Protein AF-A0A2V2D6H3-F1 (afdb_monomer_lite)

Foldseek 3Di:
DDDDDPDDPPVVVVVVVVVVVVVVVVQAPWDQDQDPVPGTATHDTPVNLVVQDPPDDPDLVRLCVVLVVCVVVVVLSSNLSSLVCCCPVPVVDLCNLVSLQVNLVSCVVLLNLVSSLVSLVCCLVPPVVNPVNVVSLVSLLVSLVCLLVVRFRADVSPRTDGRDNVVSLVSLVCSCVSCVPDLSNLVSLCSQLVSCVVVVVLVSNVVSLCCNCVSPVPRPCVLVSLQSQLVSLLVVDPFLQDDCPSLVSSLVSLVVSCVVPVPDPCVVVSVVSNLVSLLRPLVNLQVVLCCCQAQVQHNPSSLVSLVVSCVSRVPHPSNVVSVVSNVCVVVVNGHDDDPCCVVPNHHDDDDVVVVPPVVVVVVVVVPPPPPQDPVNVVPPPDDDPPQDADPVGHGDDDDDDDPDDDPPPPVVPPPDDDDDDDDDDDDDDDDDDDDDDDPVVVVVVVVVVVVVVPPDDDDDDDDDDDDDDDDDDDDDDDDDDDDDD

pLDDT: mean 74.47, std 25.46, range [24.83, 98.69]

Radius of gyration: 39.43 Å; chains: 1; bounding box: 90×108×108 Å

Secondary structure (DSSP, 8-state):
--------HHHHHHHHHHHHHHHHHHT---EEEEETTTEEEEESHHHHHHHT-----SSHHHHHHHHHHHHHTT-HHHHHHHHHHHHHH-TTSTTHHHHHHHHHHHHHHTT-HHHHHHHHHHHHHH-TT-TTHHHHHHHHHHHHHHHHTTPPPEETTTEE----HHHHHHHHHHHHHH-TTSTHHHHHHHHHHHHHHHTT-HHHHHHHHHHHHHH-TTSTTHHHHHHHHHHHHHHT---TTS--HHHHHHHHHHHHHHHH-TTSTTHHHHHHHHHHHHHHHHHHHHHHHHIIIIIS--HHHHHHHHHHHHHH-TTSHHHHHHHHHHHHHHTTPPPPPPHHHHHH-PPPPPPGGGT--HHHHHHHHHS------HHHHHHS-S------B-TTS-B-----------TTSHHHHS-------------------PPPS-HHHHHHHHHHHHHHTTS-S----------------------------

Structure (mmCIF, N/CA/C/O backbone):
data_AF-A0A2V2D6H3-F1
#
_entry.id   AF-A0A2V2D6H3-F1
#
loop_
_atom_site.group_PDB
_atom_site.id
_atom_site.type_symbol
_atom_site.label_atom_id
_atom_site.label_alt_id
_atom_site.label_comp_id
_atom_site.label_asym_id
_atom_site.label_entity_id
_atom_site.label_seq_id
_atom_site.pdbx_PDB_ins_code
_atom_site.Cartn_x
_atom_site.Cartn_y
_atom_site.Cartn_z
_atom_site.occupancy
_atom_site.B_iso_or_equiv
_atom_site.auth_seq_id
_atom_site.auth_comp_id
_atom_site.auth_asym_id
_atom_site.auth_atom_id
_atom_site.pdbx_PDB_model_num
ATOM 1 N N . MET A 1 1 ? 41.618 -46.461 21.184 1.00 36.69 1 MET A N 1
ATOM 2 C CA . MET A 1 1 ? 42.210 -46.920 19.901 1.00 36.69 1 MET A CA 1
ATOM 3 C C . MET A 1 1 ? 41.691 -46.038 18.768 1.00 36.69 1 MET A C 1
ATOM 5 O O . MET A 1 1 ? 40.504 -45.775 18.792 1.00 36.69 1 MET A O 1
ATOM 9 N N . LYS A 1 2 ? 42.572 -45.605 17.844 1.00 35.00 2 LYS A N 1
ATOM 10 C CA . LYS A 1 2 ? 42.355 -45.164 16.433 1.00 35.00 2 LYS A CA 1
ATOM 11 C C . LYS A 1 2 ? 40.999 -44.478 16.098 1.00 35.00 2 LYS A C 1
ATOM 13 O O . LYS A 1 2 ? 39.974 -45.134 16.141 1.00 35.00 2 LYS A O 1
ATOM 18 N N . SER A 1 3 ? 40.916 -43.173 15.807 1.00 40.41 3 SER A N 1
ATOM 19 C CA . SER A 1 3 ? 41.507 -42.395 14.686 1.00 40.41 3 SER A CA 1
ATOM 20 C C . SER A 1 3 ? 40.831 -42.603 13.315 1.00 40.41 3 SER A C 1
ATOM 22 O O . SER A 1 3 ? 40.497 -43.726 12.953 1.00 40.41 3 SER A O 1
ATOM 24 N N . ALA A 1 4 ? 40.746 -41.503 12.546 1.00 42.00 4 ALA A N 1
ATOM 25 C CA . ALA A 1 4 ? 40.050 -41.291 11.262 1.00 42.00 4 ALA A CA 1
ATOM 26 C C . ALA A 1 4 ? 38.501 -41.213 11.362 1.00 42.00 4 ALA A C 1
ATOM 28 O O . ALA A 1 4 ? 37.892 -41.914 12.152 1.00 42.00 4 ALA A O 1
ATOM 29 N N . LYS A 1 5 ? 37.795 -40.367 10.590 1.00 42.16 5 LYS A N 1
ATOM 30 C CA . LYS A 1 5 ? 38.152 -39.844 9.255 1.00 42.16 5 LYS A CA 1
ATOM 31 C C . LYS A 1 5 ? 37.488 -38.475 8.938 1.00 42.16 5 LYS A C 1
ATOM 33 O O . LYS A 1 5 ? 36.368 -38.432 8.441 1.00 42.16 5 LYS A O 1
ATOM 38 N N . LYS A 1 6 ? 38.194 -37.343 9.116 1.00 47.38 6 LYS A N 1
ATOM 39 C CA . LYS A 1 6 ? 37.781 -36.039 8.533 1.00 47.38 6 LYS A CA 1
ATOM 40 C C . LYS A 1 6 ? 37.938 -36.080 6.999 1.00 47.38 6 LYS A C 1
ATOM 42 O O . LYS A 1 6 ? 39.024 -35.817 6.480 1.00 47.38 6 LYS A O 1
ATOM 47 N N . MET A 1 7 ? 36.881 -36.420 6.253 1.00 43.81 7 MET A N 1
ATOM 48 C CA . MET A 1 7 ? 36.895 -36.410 4.778 1.00 43.81 7 MET A CA 1
ATOM 49 C C . MET A 1 7 ? 36.514 -35.045 4.188 1.00 43.81 7 MET A C 1
ATOM 51 O O . MET A 1 7 ? 35.354 -34.748 3.954 1.00 43.81 7 MET A O 1
ATOM 55 N N . LYS A 1 8 ? 37.548 -34.245 3.908 1.00 49.41 8 LYS A N 1
ATOM 56 C CA . LYS A 1 8 ? 37.701 -33.287 2.788 1.00 49.41 8 LYS A CA 1
ATOM 57 C C . LYS A 1 8 ? 36.424 -32.814 2.043 1.00 49.41 8 LYS A C 1
ATOM 59 O O . LYS A 1 8 ? 36.323 -33.020 0.833 1.00 49.41 8 LYS A O 1
ATOM 64 N N . MET A 1 9 ? 35.560 -32.041 2.708 1.00 42.25 9 MET A N 1
ATOM 65 C CA . MET A 1 9 ? 34.455 -31.292 2.070 1.00 42.25 9 MET A CA 1
ATOM 66 C C . MET A 1 9 ? 34.946 -30.447 0.871 1.00 42.25 9 MET A C 1
ATOM 68 O O . MET A 1 9 ? 34.386 -30.490 -0.221 1.00 42.25 9 MET A O 1
ATOM 72 N N . GLY A 1 10 ? 36.091 -29.771 1.034 1.00 40.91 10 GLY A N 1
ATOM 73 C CA . GLY A 1 10 ? 36.705 -28.912 0.010 1.00 40.91 10 GLY A CA 1
ATOM 74 C C . GLY A 1 10 ? 37.275 -29.619 -1.231 1.00 40.91 10 GLY A C 1
ATOM 75 O O . GLY A 1 10 ? 37.834 -28.941 -2.091 1.00 40.91 10 GLY A O 1
ATOM 76 N N . LYS A 1 11 ? 37.171 -30.954 -1.349 1.00 42.16 11 LYS A N 1
ATOM 77 C CA . LYS A 1 11 ? 37.411 -31.649 -2.628 1.00 42.16 11 LYS A CA 1
ATOM 78 C C . LYS A 1 11 ? 36.128 -31.829 -3.438 1.00 42.16 11 LYS A C 1
ATOM 80 O O . LYS A 1 11 ? 36.183 -31.604 -4.640 1.00 42.16 11 LYS A O 1
ATOM 85 N N . PHE A 1 12 ? 35.004 -32.145 -2.791 1.00 43.66 12 PHE A N 1
ATOM 86 C CA . PHE A 1 12 ? 33.711 -32.303 -3.466 1.00 43.66 12 PHE A CA 1
ATOM 87 C C . PHE A 1 12 ? 33.237 -30.999 -4.116 1.00 43.66 12 PHE A C 1
ATOM 89 O O . PHE A 1 12 ? 32.819 -31.014 -5.270 1.00 43.66 12 PHE A O 1
ATOM 96 N N . LEU A 1 13 ? 33.404 -29.864 -3.425 1.00 42.09 13 LEU A N 1
ATOM 97 C CA . LEU A 1 13 ? 33.061 -28.548 -3.975 1.00 42.09 13 LEU A CA 1
ATOM 98 C C . LEU A 1 13 ? 33.866 -28.226 -5.249 1.00 42.09 13 LEU A C 1
ATOM 100 O O . LEU A 1 13 ? 33.312 -27.752 -6.234 1.00 42.09 13 LEU A O 1
ATOM 104 N N . LYS A 1 14 ? 35.168 -28.552 -5.262 1.00 40.44 14 LYS A N 1
ATOM 105 C CA . LYS A 1 14 ? 36.041 -28.325 -6.427 1.00 40.44 14 LYS A CA 1
ATOM 106 C C . LYS A 1 14 ? 35.719 -29.264 -7.591 1.00 40.44 14 LYS A C 1
ATOM 108 O O . LYS A 1 14 ? 35.736 -28.822 -8.732 1.00 40.44 14 LYS A O 1
ATOM 113 N N . THR A 1 15 ? 35.387 -30.530 -7.330 1.00 47.81 15 THR A N 1
ATOM 114 C CA . THR A 1 15 ? 34.971 -31.459 -8.395 1.00 47.81 15 THR A CA 1
ATOM 115 C C . THR A 1 15 ? 33.594 -31.125 -8.961 1.00 47.81 15 THR A C 1
ATOM 117 O O . THR A 1 15 ? 33.407 -31.272 -10.162 1.00 47.81 15 THR A O 1
ATOM 120 N N . ALA A 1 16 ? 32.660 -30.623 -8.144 1.00 46.47 16 ALA A N 1
ATOM 121 C CA . ALA A 1 16 ? 31.368 -30.129 -8.623 1.00 46.47 16 ALA A CA 1
ATOM 122 C C . ALA A 1 16 ? 31.536 -28.891 -9.523 1.00 46.47 16 ALA A C 1
ATOM 124 O O . ALA A 1 16 ? 30.956 -28.841 -10.603 1.00 46.47 16 ALA A O 1
ATOM 125 N N . PHE A 1 17 ? 32.405 -27.948 -9.138 1.00 43.47 17 PHE A N 1
ATOM 126 C CA . PHE A 1 17 ? 32.722 -26.768 -9.951 1.00 43.47 17 PHE A CA 1
ATOM 127 C C . PHE A 1 17 ? 33.381 -27.144 -11.294 1.00 43.47 17 PHE A C 1
ATOM 129 O O . PHE A 1 17 ? 33.010 -26.615 -12.338 1.00 43.47 17 PHE A O 1
ATOM 136 N N . CYS A 1 18 ? 34.302 -28.118 -11.302 1.00 46.47 18 CYS A N 1
ATOM 137 C CA . CYS A 1 18 ? 34.882 -28.643 -12.544 1.00 46.47 18 CYS A CA 1
ATOM 138 C C . CYS A 1 18 ? 33.874 -29.425 -13.407 1.00 46.47 18 CYS A C 1
ATOM 140 O O . CYS A 1 18 ? 33.981 -29.386 -14.630 1.00 46.47 18 CYS A O 1
ATOM 142 N N . ALA A 1 19 ? 32.906 -30.124 -12.806 1.00 43.88 19 ALA A N 1
ATOM 143 C CA . ALA A 1 19 ? 31.860 -30.834 -13.545 1.00 43.88 19 ALA A CA 1
ATOM 144 C C . ALA A 1 19 ? 30.863 -29.865 -14.204 1.00 43.88 19 ALA A C 1
ATOM 146 O O . ALA A 1 19 ? 30.542 -30.043 -15.375 1.00 43.88 19 ALA A O 1
ATOM 147 N N . LEU A 1 20 ? 30.451 -28.804 -13.498 1.00 45.50 20 LEU A N 1
ATOM 148 C CA . LEU A 1 20 ? 29.662 -27.700 -14.061 1.00 45.50 20 LEU A CA 1
ATOM 149 C C . LEU A 1 20 ? 30.414 -26.983 -15.192 1.00 45.50 20 LEU A C 1
ATOM 151 O O . LEU A 1 20 ? 29.841 -26.762 -16.256 1.00 45.50 20 LEU A O 1
ATOM 155 N N . GLY A 1 21 ? 31.711 -26.710 -15.012 1.00 42.31 21 GLY A N 1
ATOM 156 C CA . GLY A 1 21 ? 32.559 -26.137 -16.063 1.00 42.31 21 GLY A CA 1
ATOM 157 C C . GLY A 1 21 ? 32.665 -27.019 -17.316 1.00 42.31 21 GLY A C 1
ATOM 158 O O . GLY A 1 21 ? 32.595 -26.508 -18.428 1.00 42.31 21 GLY A O 1
ATOM 159 N N . MET A 1 22 ? 32.768 -28.344 -17.160 1.00 44.22 22 MET A N 1
ATOM 160 C CA . MET A 1 22 ? 32.794 -29.269 -18.304 1.00 44.22 22 MET A CA 1
ATOM 161 C C . MET A 1 22 ? 31.424 -29.454 -18.973 1.00 44.22 22 MET A C 1
ATOM 163 O O . MET A 1 22 ? 31.381 -29.628 -20.189 1.00 44.22 22 MET A O 1
ATOM 167 N N . PHE A 1 23 ? 30.313 -29.371 -18.233 1.00 42.06 23 PHE A N 1
ATOM 168 C CA . PHE A 1 23 ? 28.974 -29.389 -18.838 1.00 42.06 23 PHE A CA 1
ATOM 169 C C . PHE A 1 23 ? 28.685 -28.104 -19.629 1.00 42.06 23 PHE A C 1
ATOM 171 O O . PHE A 1 23 ? 28.123 -28.180 -20.718 1.00 42.06 23 PHE A O 1
ATOM 178 N N . ALA A 1 24 ? 29.147 -26.943 -19.151 1.00 41.91 24 ALA A N 1
ATOM 179 C CA . ALA A 1 24 ? 29.053 -25.681 -19.890 1.00 41.91 24 ALA A CA 1
ATOM 180 C C . ALA A 1 24 ? 29.826 -25.715 -21.227 1.00 41.91 24 ALA A C 1
ATOM 182 O O . ALA A 1 24 ? 29.351 -25.180 -22.228 1.00 41.91 24 ALA A O 1
ATOM 183 N N . CYS A 1 25 ? 30.976 -26.400 -21.283 1.00 43.03 25 CYS A N 1
ATOM 184 C CA . CYS A 1 25 ? 31.737 -26.582 -22.525 1.00 43.03 25 CYS A CA 1
ATOM 185 C C . CYS A 1 25 ? 31.019 -27.436 -23.586 1.00 43.03 25 CYS A C 1
ATOM 187 O O . CYS A 1 25 ? 31.287 -27.260 -24.771 1.00 43.03 25 CYS A O 1
ATOM 189 N N . ALA A 1 26 ? 30.116 -28.345 -23.202 1.00 39.09 26 ALA A N 1
ATOM 190 C CA . ALA A 1 26 ? 29.435 -29.235 -24.150 1.00 39.09 26 ALA A CA 1
ATOM 191 C C . ALA A 1 26 ? 28.321 -28.539 -24.962 1.00 39.09 26 ALA A C 1
ATOM 193 O O . ALA A 1 26 ? 27.935 -29.031 -26.020 1.00 39.09 26 ALA A O 1
ATOM 194 N N . CYS A 1 27 ? 27.830 -27.387 -24.493 1.00 41.94 27 CYS A N 1
ATOM 195 C CA . CYS A 1 27 ? 26.792 -26.593 -25.161 1.00 41.94 27 CYS A CA 1
ATOM 196 C C . CYS A 1 27 ? 27.367 -25.502 -26.090 1.00 41.94 27 CYS A C 1
ATOM 198 O O . CYS A 1 27 ? 26.617 -24.786 -26.751 1.00 41.94 27 CYS A O 1
ATOM 200 N N . ALA A 1 28 ? 28.694 -25.352 -26.135 1.00 44.88 28 ALA A N 1
ATOM 201 C CA . ALA A 1 28 ? 29.386 -24.265 -26.819 1.00 44.88 28 ALA A CA 1
ATOM 202 C C . ALA A 1 28 ? 29.895 -24.673 -28.215 1.00 44.88 28 ALA A C 1
ATOM 204 O O . ALA A 1 28 ? 31.097 -24.657 -28.480 1.00 44.88 28 ALA A O 1
ATOM 205 N N . ASN A 1 29 ? 28.979 -25.005 -29.132 1.00 46.00 29 ASN A N 1
ATOM 206 C CA . ASN A 1 29 ? 29.305 -25.088 -30.561 1.00 46.00 29 ASN A CA 1
ATOM 207 C C . ASN A 1 29 ? 29.470 -23.672 -31.131 1.00 46.00 29 ASN A C 1
ATOM 209 O O . ASN A 1 29 ? 28.536 -23.114 -31.700 1.00 46.00 29 ASN A O 1
ATOM 213 N N . ALA A 1 30 ? 30.655 -23.097 -30.937 1.00 55.81 30 ALA A N 1
ATOM 214 C CA . ALA A 1 30 ? 31.049 -21.807 -31.483 1.00 55.81 30 ALA A CA 1
ATOM 215 C C . ALA A 1 30 ? 32.194 -21.994 -32.485 1.00 55.81 30 ALA A C 1
ATOM 217 O O . ALA A 1 30 ? 33.195 -22.648 -32.176 1.00 55.81 30 ALA A O 1
ATOM 218 N N . ALA A 1 31 ? 32.056 -21.439 -33.689 1.00 52.56 31 ALA A N 1
ATOM 219 C CA . ALA A 1 31 ? 33.089 -21.511 -34.713 1.00 52.56 31 ALA A CA 1
ATOM 220 C C . ALA A 1 31 ? 34.061 -20.335 -34.554 1.00 52.56 31 ALA A C 1
ATOM 222 O O . ALA A 1 31 ? 33.669 -19.176 -34.663 1.00 52.56 31 ALA A O 1
ATOM 223 N N . LEU A 1 32 ? 35.344 -20.623 -34.325 1.00 59.53 32 LEU A N 1
ATOM 224 C CA . LEU A 1 32 ? 36.404 -19.620 -34.444 1.00 59.53 32 LEU A CA 1
ATOM 225 C C . LEU A 1 32 ? 36.706 -19.402 -35.929 1.00 59.53 32 LEU A C 1
ATOM 227 O O . LEU A 1 32 ? 37.292 -20.267 -36.583 1.00 59.53 32 LEU A O 1
ATOM 231 N N . VAL A 1 33 ? 36.289 -18.252 -36.450 1.00 60.25 33 VAL A N 1
ATOM 232 C CA . VAL A 1 33 ? 36.437 -17.854 -37.854 1.00 60.25 33 VAL A CA 1
ATOM 233 C C . VAL A 1 33 ? 37.400 -16.674 -37.918 1.00 60.25 33 VAL A C 1
ATOM 235 O O . VAL A 1 33 ? 37.382 -15.798 -37.063 1.00 60.25 33 VAL A O 1
ATOM 238 N N . TRP A 1 34 ? 38.299 -16.664 -38.900 1.00 63.62 34 TRP A N 1
ATOM 239 C CA . TRP A 1 34 ? 39.269 -15.582 -39.063 1.00 63.62 34 TRP A CA 1
ATOM 240 C C . TRP A 1 34 ? 38.855 -14.660 -40.213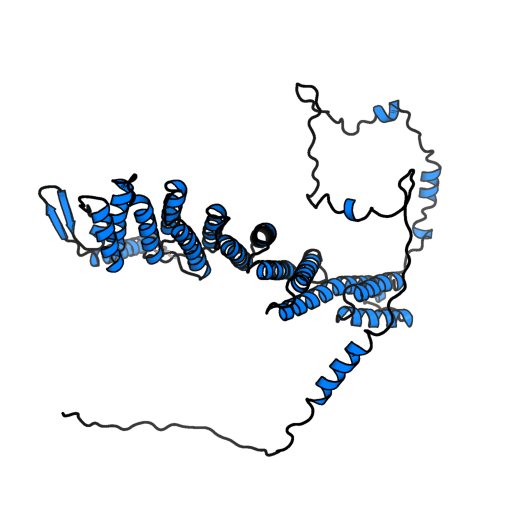 1.00 63.62 34 TRP A C 1
ATOM 242 O O . TRP A 1 34 ? 38.646 -15.124 -41.334 1.00 63.62 34 TRP A O 1
ATOM 252 N N . ASP A 1 35 ? 38.766 -13.363 -39.929 1.00 66.12 35 ASP A N 1
ATOM 253 C CA . ASP A 1 35 ? 38.495 -12.284 -40.880 1.00 66.12 35 ASP A CA 1
ATOM 254 C C . ASP A 1 35 ? 39.741 -11.391 -41.013 1.00 66.12 35 ASP A C 1
ATOM 256 O O . ASP A 1 35 ? 40.379 -11.027 -40.024 1.00 66.12 35 ASP A O 1
ATOM 260 N N . ALA A 1 36 ? 40.074 -11.000 -42.244 1.00 52.53 36 ALA A N 1
ATOM 261 C CA . ALA A 1 36 ? 41.204 -10.127 -42.544 1.00 52.53 36 ALA A CA 1
ATOM 262 C C . ALA A 1 36 ? 41.074 -8.718 -41.937 1.00 52.53 36 ALA A C 1
ATOM 264 O O . ALA A 1 36 ? 42.096 -8.081 -41.684 1.00 52.53 36 ALA A O 1
ATOM 265 N N . ASN A 1 37 ? 39.848 -8.241 -41.690 1.00 52.44 37 ASN A N 1
ATOM 266 C CA . ASN A 1 37 ? 39.604 -6.926 -41.089 1.00 52.44 37 ASN A CA 1
ATOM 267 C C . ASN A 1 37 ? 39.512 -6.977 -39.555 1.00 52.44 37 ASN A C 1
ATOM 269 O O . ASN A 1 37 ? 39.931 -6.035 -38.887 1.00 52.44 37 ASN A O 1
ATOM 273 N N . ASN A 1 38 ? 38.966 -8.067 -39.004 1.00 51.97 38 ASN A N 1
ATOM 274 C CA . ASN A 1 38 ? 38.556 -8.158 -37.596 1.00 51.97 38 ASN A CA 1
ATOM 275 C C . ASN A 1 38 ? 39.344 -9.193 -36.765 1.00 51.97 38 ASN A C 1
ATOM 277 O O . ASN A 1 38 ? 39.180 -9.263 -35.549 1.00 51.97 38 ASN A O 1
ATOM 281 N N . GLY A 1 39 ? 40.223 -9.983 -37.388 1.00 69.12 39 GLY A N 1
ATOM 282 C CA . GLY A 1 39 ? 41.008 -11.019 -36.719 1.00 69.12 39 GLY A CA 1
ATOM 283 C C . GLY A 1 39 ? 40.194 -12.278 -36.411 1.00 69.12 39 GLY A C 1
ATOM 284 O O . GLY A 1 39 ? 39.345 -12.691 -37.196 1.00 69.12 39 GLY A O 1
ATOM 285 N N . TRP A 1 40 ? 40.483 -12.927 -35.280 1.00 62.53 40 TRP A N 1
ATOM 286 C CA . TRP A 1 40 ? 39.724 -14.096 -34.824 1.00 62.53 40 TRP A CA 1
ATOM 287 C C . TRP A 1 40 ? 38.379 -13.662 -34.237 1.00 62.53 40 TRP A C 1
ATOM 289 O O . TRP A 1 40 ? 38.339 -13.043 -33.175 1.00 62.53 40 TRP A O 1
ATOM 299 N N . THR A 1 41 ? 37.289 -14.025 -34.904 1.00 57.44 41 THR A N 1
ATOM 300 C CA . THR A 1 41 ? 35.913 -13.809 -34.459 1.00 57.44 41 THR A CA 1
ATOM 301 C C . THR A 1 41 ? 35.280 -15.133 -34.029 1.00 57.44 41 THR A C 1
ATOM 303 O O . THR A 1 41 ? 35.660 -16.216 -34.481 1.00 57.44 41 THR A O 1
ATOM 306 N N . VAL A 1 42 ? 34.328 -15.058 -33.101 1.00 56.75 42 VAL A N 1
ATOM 307 C CA . VAL A 1 42 ? 33.563 -16.215 -32.628 1.00 56.75 42 VAL A CA 1
ATOM 308 C C . VAL A 1 42 ? 32.187 -16.126 -33.273 1.00 56.75 42 VAL A C 1
ATOM 310 O O . VAL A 1 42 ? 31.417 -15.240 -32.923 1.00 56.75 42 VAL A O 1
ATOM 313 N N . GLN A 1 43 ? 31.901 -17.006 -34.232 1.00 53.31 43 GLN A N 1
ATOM 314 C CA . GLN A 1 43 ? 30.620 -17.061 -34.935 1.00 53.31 43 GLN A CA 1
ATOM 315 C C . GLN A 1 43 ? 29.751 -18.193 -34.384 1.00 53.31 43 GLN A C 1
ATOM 317 O O . GLN A 1 43 ? 30.134 -19.369 -34.410 1.00 53.31 43 GLN A O 1
ATOM 322 N N . GLY A 1 44 ? 28.558 -17.824 -33.917 1.00 51.28 44 GLY A N 1
ATOM 323 C CA . GLY A 1 44 ? 27.553 -18.741 -33.391 1.00 51.28 44 GLY A CA 1
ATOM 324 C C . GLY A 1 44 ? 27.871 -19.342 -32.016 1.00 51.28 44 GLY A C 1
ATOM 325 O O . GLY A 1 44 ? 28.986 -19.274 -31.494 1.00 51.28 44 GLY A O 1
ATOM 326 N N . GLY A 1 45 ? 26.847 -19.965 -31.431 1.00 48.91 45 GLY A N 1
ATOM 327 C CA . GLY A 1 45 ? 26.909 -20.581 -30.109 1.00 48.91 45 GLY A CA 1
ATOM 328 C C . GLY A 1 45 ? 26.908 -19.570 -28.958 1.00 48.91 45 GLY A C 1
ATOM 329 O O . GLY A 1 45 ? 27.202 -18.389 -29.118 1.00 48.91 45 GLY A O 1
ATOM 330 N N . VAL A 1 46 ? 26.620 -20.058 -27.748 1.00 48.88 46 VAL A N 1
ATOM 331 C CA . VAL A 1 46 ? 26.427 -19.222 -26.542 1.00 48.88 46 VAL A CA 1
ATOM 332 C C . VAL A 1 46 ? 27.645 -18.335 -26.214 1.00 48.88 46 VAL A C 1
ATOM 334 O O . VAL A 1 46 ? 27.503 -17.313 -25.551 1.00 48.88 46 VAL A O 1
ATOM 337 N N . LEU A 1 47 ? 28.845 -18.692 -26.690 1.00 45.06 47 LEU A N 1
ATOM 338 C CA . LEU A 1 47 ? 30.069 -17.919 -26.457 1.00 45.06 47 LEU A CA 1
ATOM 339 C C . LEU A 1 47 ? 30.238 -16.703 -27.381 1.00 45.06 47 LEU A C 1
ATOM 341 O O . LEU A 1 47 ? 30.822 -15.725 -26.921 1.00 45.06 47 LEU A O 1
ATOM 345 N N . ALA A 1 48 ? 29.713 -16.705 -28.614 1.00 51.84 48 ALA A N 1
ATOM 346 C CA . ALA A 1 48 ? 29.696 -15.500 -29.459 1.00 51.84 48 ALA A CA 1
ATOM 347 C C . ALA A 1 48 ? 28.917 -14.372 -28.756 1.00 51.84 48 ALA A C 1
ATOM 349 O O . ALA A 1 48 ? 29.404 -13.255 -28.572 1.00 51.84 48 ALA A O 1
ATOM 350 N N . ASN A 1 49 ? 27.757 -14.744 -28.218 1.00 51.25 49 ASN A N 1
ATOM 351 C CA . ASN A 1 49 ? 26.801 -13.870 -27.546 1.00 51.25 49 ASN A CA 1
ATOM 352 C C . ASN A 1 49 ? 27.312 -13.327 -26.189 1.00 51.25 49 ASN A C 1
ATOM 354 O O . ASN A 1 49 ? 26.798 -12.325 -25.696 1.00 51.25 49 ASN A O 1
ATOM 358 N N . VAL A 1 50 ? 28.327 -13.964 -25.585 1.00 47.47 50 VAL A N 1
ATOM 359 C CA . VAL A 1 50 ? 28.954 -13.548 -24.310 1.00 47.47 50 VAL A CA 1
ATOM 360 C C . VAL A 1 50 ? 30.268 -12.787 -24.518 1.00 47.47 50 VAL A C 1
ATOM 362 O O . VAL A 1 50 ? 30.589 -11.903 -23.728 1.00 47.47 50 VAL A O 1
ATOM 365 N N . LEU A 1 51 ? 31.033 -13.111 -25.565 1.00 46.38 51 LEU A N 1
ATOM 366 C CA . LEU A 1 51 ? 32.323 -12.473 -25.859 1.00 46.38 51 LEU A CA 1
ATOM 367 C C . LEU A 1 51 ? 32.194 -11.178 -26.674 1.00 46.38 51 LEU A C 1
ATOM 369 O O . LEU A 1 51 ? 33.188 -10.476 -26.846 1.00 46.38 51 LEU A O 1
ATOM 373 N N . GLY A 1 52 ? 30.982 -10.853 -27.128 1.00 50.09 52 GLY A N 1
ATOM 374 C CA . GLY A 1 52 ? 30.705 -9.685 -27.952 1.00 50.09 52 GLY A CA 1
ATOM 375 C C . GLY A 1 52 ? 31.005 -9.973 -29.415 1.00 50.09 52 GLY A C 1
ATOM 376 O O . GLY A 1 52 ? 32.078 -9.642 -29.918 1.00 50.09 52 GLY A O 1
ATOM 377 N N . GLU A 1 53 ? 30.036 -10.558 -30.116 1.00 53.28 53 GLU A N 1
ATOM 378 C CA . GLU A 1 53 ? 30.009 -10.471 -31.571 1.00 53.28 53 GLU A CA 1
ATOM 379 C C . GLU A 1 53 ? 30.038 -8.984 -31.961 1.00 53.28 53 GLU A C 1
ATOM 381 O O . GLU A 1 53 ? 29.226 -8.187 -31.487 1.00 53.28 53 GLU A O 1
ATOM 386 N N . ASN A 1 54 ? 31.020 -8.586 -32.775 1.00 55.97 54 ASN A N 1
ATOM 387 C CA . ASN A 1 54 ? 31.122 -7.217 -33.274 1.00 55.97 54 ASN A CA 1
ATOM 388 C C . ASN A 1 54 ? 30.040 -7.012 -34.335 1.00 55.97 54 ASN A C 1
ATOM 390 O O . ASN A 1 54 ? 30.278 -7.189 -35.530 1.00 55.97 54 ASN A O 1
ATOM 394 N N . VAL A 1 55 ? 28.842 -6.671 -33.865 1.00 70.75 55 VAL A N 1
ATOM 395 C CA . VAL A 1 55 ? 27.660 -6.426 -34.685 1.00 70.75 55 VAL A CA 1
ATOM 396 C C . VAL A 1 55 ? 27.916 -5.225 -35.599 1.00 70.75 55 VAL A C 1
ATOM 398 O O . VAL A 1 55 ? 27.831 -4.071 -35.178 1.00 70.75 55 VAL A O 1
ATOM 401 N N . ASN A 1 56 ? 28.288 -5.506 -36.848 1.00 77.38 56 ASN A N 1
ATOM 402 C CA . ASN A 1 56 ? 28.658 -4.498 -37.836 1.00 77.38 56 ASN A CA 1
ATOM 403 C C . ASN A 1 56 ? 27.410 -3.977 -38.559 1.00 77.38 56 ASN A C 1
ATOM 405 O O . ASN A 1 56 ? 26.714 -4.736 -39.230 1.00 77.38 56 ASN A O 1
ATOM 409 N N . VAL A 1 57 ? 27.149 -2.680 -38.413 1.00 84.69 57 VAL A N 1
ATOM 410 C CA . VAL A 1 57 ? 25.987 -1.956 -38.941 1.00 84.69 57 VAL A CA 1
ATOM 411 C C . VAL A 1 57 ? 26.447 -0.589 -39.437 1.00 84.69 57 VAL A C 1
ATOM 413 O O . VAL A 1 57 ? 27.313 0.040 -38.832 1.00 84.69 57 VAL A O 1
ATOM 416 N N . GLN A 1 58 ? 25.887 -0.113 -40.545 1.00 86.44 58 GLN A N 1
ATOM 417 C CA . GLN A 1 58 ? 26.294 1.147 -41.171 1.00 86.44 58 GLN A CA 1
ATOM 418 C C . GLN A 1 58 ? 25.667 2.366 -40.483 1.00 86.44 58 GLN A C 1
ATOM 420 O O . GLN A 1 58 ? 26.213 3.470 -40.549 1.00 86.44 58 GLN A O 1
ATOM 425 N N . ASN A 1 59 ? 24.492 2.198 -39.870 1.00 92.19 59 ASN A N 1
ATOM 426 C CA . ASN A 1 59 ? 23.752 3.271 -39.210 1.00 92.19 59 ASN A CA 1
ATOM 427 C C . ASN A 1 59 ? 22.772 2.745 -38.143 1.00 92.19 59 ASN A C 1
ATOM 429 O O . ASN A 1 59 ? 22.424 1.566 -38.110 1.00 92.19 59 ASN A O 1
ATOM 433 N N . ALA A 1 60 ? 22.274 3.656 -37.302 1.00 92.88 60 ALA A N 1
ATOM 434 C CA . ALA A 1 60 ? 21.321 3.344 -36.236 1.00 92.88 60 ALA A CA 1
ATOM 435 C C . ALA A 1 60 ? 19.993 2.722 -36.716 1.00 92.88 60 ALA A C 1
ATOM 437 O O . ALA A 1 60 ? 19.432 1.904 -35.997 1.00 92.88 60 ALA A O 1
ATOM 438 N N . LEU A 1 61 ? 19.482 3.066 -37.906 1.00 95.38 61 LEU A N 1
ATOM 439 C CA . LEU A 1 61 ? 18.223 2.497 -38.414 1.00 95.38 61 LEU A CA 1
ATOM 440 C C . LEU A 1 61 ? 18.391 1.020 -38.801 1.00 95.38 61 LEU A C 1
ATOM 442 O O . LEU A 1 61 ? 17.532 0.200 -38.493 1.00 95.38 61 LEU A O 1
ATOM 446 N N . GLU A 1 62 ? 19.506 0.670 -39.442 1.00 94.19 62 GLU A N 1
ATOM 447 C CA . GLU A 1 62 ? 19.873 -0.723 -39.726 1.00 94.19 62 GLU A CA 1
ATOM 448 C C . GLU A 1 62 ? 20.002 -1.530 -38.427 1.00 94.19 62 GLU A C 1
ATOM 450 O O . GLU A 1 62 ? 19.409 -2.601 -38.307 1.00 94.19 62 GLU A O 1
ATOM 455 N N . ALA A 1 63 ? 20.675 -0.962 -37.421 1.00 93.94 63 ALA A N 1
ATOM 456 C CA . ALA A 1 63 ? 20.800 -1.572 -36.103 1.00 93.94 63 ALA A CA 1
ATOM 457 C C . ALA A 1 63 ? 19.441 -1.794 -35.415 1.00 93.94 63 ALA A C 1
ATOM 459 O O . ALA A 1 63 ? 19.194 -2.880 -34.900 1.00 93.94 63 ALA A O 1
ATOM 460 N N . MET A 1 64 ? 18.532 -0.814 -35.449 1.00 96.88 64 MET A N 1
ATOM 461 C CA . MET A 1 64 ? 17.176 -0.975 -34.905 1.00 96.88 64 MET A CA 1
ATOM 462 C C . MET A 1 64 ? 16.385 -2.080 -35.617 1.00 96.88 64 MET A C 1
ATOM 464 O O . MET A 1 64 ? 15.689 -2.852 -34.961 1.00 96.88 64 MET A O 1
ATOM 468 N N . ASN A 1 65 ? 16.497 -2.176 -36.945 1.00 96.50 65 ASN A N 1
ATOM 469 C CA . ASN A 1 65 ? 15.763 -3.164 -37.736 1.00 96.50 65 ASN A CA 1
ATOM 470 C C . ASN A 1 65 ? 16.260 -4.596 -37.491 1.00 96.50 65 ASN A C 1
ATOM 472 O O . ASN A 1 65 ? 15.446 -5.488 -37.252 1.00 96.50 65 ASN A O 1
ATOM 476 N N . GLU A 1 66 ? 17.575 -4.825 -37.519 1.00 94.31 66 GLU A N 1
ATOM 477 C CA . GLU A 1 66 ? 18.137 -6.153 -37.240 1.00 94.31 66 GLU A CA 1
ATOM 478 C C . GLU A 1 66 ? 18.014 -6.523 -35.752 1.00 94.31 66 GLU A C 1
ATOM 480 O O . GLU A 1 66 ? 17.724 -7.674 -35.435 1.00 94.31 66 GLU A O 1
ATOM 485 N N . GLY A 1 67 ? 18.111 -5.552 -34.834 1.00 95.19 67 GLY A N 1
ATOM 486 C CA . GLY A 1 67 ? 17.832 -5.761 -33.409 1.00 95.19 67 GLY A CA 1
ATOM 487 C C . GLY A 1 67 ? 16.394 -6.207 -33.150 1.00 95.19 67 GLY A C 1
ATOM 488 O O . GLY A 1 67 ? 16.169 -7.154 -32.394 1.00 95.19 67 GLY A O 1
ATOM 489 N N . LYS A 1 68 ? 15.426 -5.593 -33.843 1.00 96.25 68 LYS A N 1
ATOM 490 C CA . LYS A 1 68 ? 14.024 -6.017 -33.795 1.00 96.25 68 LYS A CA 1
ATOM 491 C C . LYS A 1 68 ? 13.841 -7.420 -34.359 1.00 96.25 68 LYS A C 1
ATOM 493 O O . LYS A 1 68 ? 13.204 -8.246 -33.718 1.00 96.25 68 LYS A O 1
ATOM 498 N N . LYS A 1 69 ? 14.423 -7.708 -35.522 1.00 95.94 69 LYS A N 1
ATOM 499 C CA . LYS A 1 69 ? 14.346 -9.037 -36.136 1.00 95.94 69 LYS A CA 1
ATOM 500 C C . LYS A 1 69 ? 14.941 -10.119 -35.227 1.00 95.94 69 LYS A C 1
ATOM 502 O O . LYS A 1 69 ? 14.306 -11.147 -35.031 1.00 95.94 69 LYS A O 1
ATOM 507 N N . ALA A 1 70 ? 16.095 -9.867 -34.610 1.00 93.75 70 ALA A N 1
ATOM 508 C CA . ALA A 1 70 ? 16.692 -10.776 -33.632 1.00 93.75 70 ALA A CA 1
ATOM 509 C C . ALA A 1 70 ? 15.793 -10.979 -32.396 1.00 93.75 70 ALA A C 1
ATOM 511 O O . ALA A 1 70 ? 15.719 -12.088 -31.872 1.00 93.75 70 ALA A O 1
ATOM 512 N N . PHE A 1 71 ? 15.073 -9.941 -31.948 1.00 94.94 71 PHE A N 1
ATOM 513 C CA . PHE A 1 71 ? 14.087 -10.060 -30.868 1.00 94.94 71 PHE A CA 1
ATOM 514 C C . PHE A 1 71 ? 12.872 -10.905 -31.281 1.00 94.94 71 PHE A C 1
ATOM 516 O O . PHE A 1 71 ? 12.503 -11.819 -30.546 1.00 94.94 71 PHE A O 1
ATOM 523 N N . ASP A 1 72 ? 12.314 -10.659 -32.471 1.00 94.94 72 ASP A N 1
ATOM 524 C CA . ASP A 1 72 ? 11.202 -11.424 -33.054 1.00 94.94 72 ASP A CA 1
ATOM 525 C C . ASP A 1 72 ? 11.588 -12.908 -33.296 1.00 94.94 72 ASP A C 1
ATOM 527 O O . ASP A 1 72 ? 10.751 -13.803 -33.175 1.00 94.94 72 ASP A O 1
ATOM 531 N N . GLU A 1 73 ? 12.865 -13.186 -33.592 1.00 93.56 73 GLU A N 1
ATOM 532 C CA . GLU A 1 73 ? 13.453 -14.533 -33.723 1.00 93.56 73 GLU A CA 1
ATOM 533 C C . GLU A 1 73 ? 13.821 -15.183 -32.367 1.00 93.56 73 GLU A C 1
ATOM 535 O O . GLU A 1 73 ? 14.142 -16.373 -32.314 1.00 93.56 73 GLU A O 1
ATOM 540 N N . GLY A 1 74 ? 13.753 -14.434 -31.259 1.00 91.31 74 GLY A N 1
ATOM 541 C CA . GLY A 1 74 ? 14.068 -14.900 -29.905 1.00 91.31 74 GLY A CA 1
ATOM 542 C C . GLY A 1 74 ? 15.558 -14.901 -29.528 1.00 91.31 74 GLY A C 1
ATOM 543 O O . GLY A 1 74 ? 15.895 -15.326 -28.419 1.00 91.31 74 GLY A O 1
ATOM 544 N N . ASP A 1 75 ? 16.466 -14.405 -30.382 1.00 91.06 75 ASP A N 1
ATOM 545 C CA . ASP A 1 75 ? 17.870 -14.183 -30.003 1.00 91.06 75 ASP A CA 1
ATOM 546 C C . ASP A 1 75 ? 18.022 -12.866 -29.233 1.00 91.06 75 ASP A C 1
ATOM 548 O O . ASP A 1 75 ? 18.488 -11.827 -29.713 1.00 91.06 75 ASP A O 1
ATOM 552 N N . TYR A 1 76 ? 17.632 -12.938 -27.964 1.00 90.06 76 TYR A N 1
ATOM 553 C CA . TYR A 1 76 ? 17.678 -11.818 -27.040 1.00 90.06 76 TYR A CA 1
ATOM 554 C C . TYR A 1 76 ? 19.088 -11.267 -26.779 1.00 90.06 76 TYR A C 1
ATOM 556 O O . TYR A 1 76 ? 19.223 -10.142 -26.298 1.00 90.06 76 TYR A O 1
ATOM 564 N N . TRP A 1 77 ? 20.153 -12.035 -27.021 1.00 87.50 77 TRP A N 1
ATOM 565 C CA . TRP A 1 77 ? 21.513 -11.522 -26.848 1.00 87.50 77 TRP A CA 1
ATOM 566 C C . TRP A 1 77 ? 21.942 -10.700 -28.057 1.00 87.50 77 TRP A C 1
ATOM 568 O O . TRP A 1 77 ? 22.473 -9.603 -27.878 1.00 87.50 77 TRP A O 1
ATOM 578 N N . LEU A 1 78 ? 21.673 -11.207 -29.260 1.00 88.88 78 LEU A N 1
ATOM 579 C CA . LEU A 1 78 ? 21.942 -10.504 -30.505 1.00 88.88 78 LEU A CA 1
ATOM 580 C C . LEU A 1 78 ? 21.121 -9.205 -30.588 1.00 88.88 78 LEU A C 1
ATOM 582 O O . LEU A 1 78 ? 21.684 -8.148 -30.870 1.00 88.88 78 LEU A O 1
ATOM 586 N N . ALA A 1 79 ? 19.835 -9.248 -30.216 1.00 94.56 79 ALA A N 1
ATOM 587 C CA . ALA A 1 79 ? 18.971 -8.069 -30.115 1.00 94.56 79 ALA A CA 1
ATOM 588 C C . ALA A 1 79 ? 19.553 -6.985 -29.185 1.00 94.56 79 ALA A C 1
ATOM 590 O O . ALA A 1 79 ? 19.693 -5.827 -29.580 1.00 94.56 79 ALA A O 1
ATOM 591 N N . LEU A 1 80 ? 19.978 -7.362 -27.969 1.00 93.69 80 LEU A N 1
ATOM 592 C CA . LEU A 1 80 ? 20.666 -6.440 -27.053 1.00 93.69 80 LEU A CA 1
ATOM 593 C C . LEU A 1 80 ? 21.984 -5.915 -27.635 1.00 93.69 80 LEU A C 1
ATOM 595 O O . LEU A 1 80 ? 22.339 -4.774 -27.359 1.00 93.69 80 LEU A O 1
ATOM 599 N N . GLY A 1 81 ? 22.713 -6.713 -28.420 1.00 90.44 81 GLY A N 1
ATOM 600 C CA . GLY A 1 81 ? 23.916 -6.277 -29.132 1.00 90.44 81 GLY A CA 1
ATOM 601 C C . GLY A 1 81 ? 23.623 -5.127 -30.098 1.00 90.44 81 GLY A C 1
ATOM 602 O O . GLY A 1 81 ? 24.223 -4.059 -29.977 1.00 90.44 81 GLY A O 1
ATOM 603 N N . TYR A 1 82 ? 22.646 -5.314 -30.988 1.00 94.81 82 TYR A N 1
ATOM 604 C CA . TYR A 1 82 ? 22.188 -4.290 -31.930 1.00 94.81 82 TYR A CA 1
ATOM 605 C C . TYR A 1 82 ? 21.738 -2.997 -31.229 1.00 94.81 82 TYR A C 1
ATOM 607 O O . TYR A 1 82 ? 22.220 -1.915 -31.570 1.00 94.81 82 TYR A O 1
ATOM 615 N N . TYR A 1 83 ? 20.869 -3.085 -30.217 1.00 96.75 83 TYR A N 1
ATOM 616 C CA . TYR A 1 83 ? 20.378 -1.893 -29.515 1.00 96.75 83 TYR A CA 1
ATOM 617 C C . TYR A 1 83 ? 21.468 -1.188 -28.691 1.00 96.75 83 TYR A C 1
ATOM 619 O O . TYR A 1 83 ? 21.525 0.043 -28.674 1.00 96.75 83 TYR A O 1
ATOM 627 N N . ARG A 1 84 ? 22.406 -1.937 -28.086 1.00 95.19 84 ARG A N 1
ATOM 628 C CA . ARG A 1 84 ? 23.583 -1.357 -27.412 1.00 95.19 84 ARG A CA 1
ATOM 629 C C . ARG A 1 84 ? 24.463 -0.559 -28.372 1.00 95.19 84 ARG A C 1
ATOM 631 O O . ARG A 1 84 ? 24.977 0.485 -27.978 1.00 95.19 84 ARG A O 1
ATOM 638 N N . THR A 1 85 ? 24.613 -1.004 -29.620 1.00 93.19 85 THR A N 1
ATOM 639 C CA . THR A 1 85 ? 25.320 -0.240 -30.660 1.00 93.19 85 THR A CA 1
ATOM 640 C C . THR A 1 85 ? 24.620 1.092 -30.950 1.00 93.19 85 THR A C 1
ATOM 642 O O . THR A 1 85 ? 25.298 2.112 -31.061 1.00 93.19 85 THR A O 1
ATOM 645 N N . VAL A 1 86 ? 23.279 1.136 -30.977 1.00 95.94 86 VAL A N 1
ATOM 646 C CA . VAL A 1 86 ? 22.528 2.398 -31.154 1.00 95.94 86 VAL A CA 1
ATOM 647 C C . VAL A 1 86 ? 22.822 3.390 -30.028 1.00 95.94 86 VAL A C 1
ATOM 649 O O . VAL A 1 86 ? 23.230 4.516 -30.308 1.00 95.94 86 VAL A O 1
ATOM 652 N N . VAL A 1 87 ? 22.668 2.984 -28.765 1.00 95.31 87 VAL A N 1
ATOM 653 C CA . VAL A 1 87 ? 22.845 3.902 -27.621 1.00 95.31 87 VAL A CA 1
ATOM 654 C C . VAL A 1 87 ? 24.310 4.283 -27.369 1.00 95.31 87 VAL A C 1
ATOM 656 O O . VAL A 1 87 ? 24.571 5.353 -26.826 1.00 95.31 87 VAL A O 1
ATOM 659 N N . ARG A 1 88 ? 25.274 3.442 -27.775 1.00 93.75 88 ARG A N 1
ATOM 660 C CA . ARG A 1 88 ? 26.717 3.710 -27.634 1.00 93.75 88 ARG A CA 1
ATOM 661 C C . ARG A 1 88 ? 27.258 4.616 -28.739 1.00 93.75 88 ARG A C 1
ATOM 663 O O . ARG A 1 88 ? 27.938 5.593 -28.437 1.00 93.75 88 ARG A O 1
ATOM 670 N N . ASP A 1 89 ? 26.978 4.283 -29.999 1.00 93.94 89 ASP A N 1
ATOM 671 C CA . ASP A 1 89 ? 27.631 4.914 -31.156 1.00 93.94 89 ASP A CA 1
ATOM 672 C C . ASP A 1 89 ? 26.781 6.036 -31.769 1.00 93.94 89 ASP A C 1
ATOM 674 O O . ASP A 1 89 ? 27.309 6.925 -32.440 1.00 93.94 89 ASP A O 1
ATOM 678 N N . TYR A 1 90 ? 25.472 6.043 -31.494 1.00 93.94 90 TYR A N 1
ATOM 679 C CA . TYR A 1 90 ? 24.522 7.043 -31.981 1.00 93.94 90 TYR A CA 1
ATOM 680 C C . TYR A 1 90 ? 23.651 7.657 -30.854 1.00 93.94 90 TYR A C 1
ATOM 682 O O . TYR A 1 90 ? 22.444 7.812 -31.052 1.00 93.94 90 TYR A O 1
ATOM 690 N N . PRO A 1 91 ? 24.211 8.068 -29.691 1.00 94.06 91 PRO A N 1
ATOM 691 C CA . PRO A 1 91 ? 23.430 8.509 -28.523 1.00 94.06 91 PRO A CA 1
ATOM 692 C C . PRO A 1 91 ? 22.540 9.734 -28.784 1.00 94.06 91 PRO A C 1
ATOM 694 O O . PRO A 1 91 ? 21.477 9.861 -28.197 1.00 94.06 91 PRO A O 1
ATOM 697 N N . ASN A 1 92 ? 22.922 10.621 -29.706 1.00 91.81 92 ASN A N 1
ATOM 698 C CA . ASN A 1 92 ? 22.125 11.806 -30.063 1.00 91.81 92 ASN A CA 1
ATOM 699 C C . ASN A 1 92 ? 21.107 11.531 -31.192 1.00 91.81 92 ASN A C 1
ATOM 701 O O . ASN A 1 92 ? 20.612 12.461 -31.828 1.00 91.81 92 ASN A O 1
ATOM 705 N N . SER A 1 93 ? 20.861 10.262 -31.521 1.00 93.50 93 SER A N 1
ATOM 706 C CA . SER A 1 93 ? 19.912 9.858 -32.556 1.00 93.50 93 SER A CA 1
ATOM 707 C C . SER A 1 93 ? 18.482 9.827 -32.027 1.00 93.50 93 SER A C 1
ATOM 709 O O . SER A 1 93 ? 18.249 9.416 -30.894 1.00 93.50 93 SER A O 1
ATOM 711 N N . ILE A 1 94 ? 17.507 10.105 -32.898 1.00 93.00 94 ILE A N 1
ATOM 712 C CA . ILE A 1 94 ? 16.082 9.849 -32.622 1.00 93.00 94 ILE A CA 1
ATOM 713 C C . ILE A 1 94 ? 15.799 8.377 -32.264 1.00 93.00 94 ILE A C 1
ATOM 715 O O . ILE A 1 94 ? 14.786 8.079 -31.642 1.00 93.00 94 ILE A O 1
ATOM 719 N N . PHE A 1 95 ? 16.696 7.459 -32.644 1.00 95.62 95 PHE A N 1
ATOM 720 C CA . PHE A 1 95 ? 16.600 6.034 -32.331 1.00 95.62 95 PHE A CA 1
ATOM 721 C C . PHE A 1 95 ? 17.158 5.660 -30.951 1.00 95.62 95 PHE A C 1
ATOM 723 O O . PHE A 1 95 ? 16.907 4.549 -30.503 1.00 95.62 95 PHE A O 1
ATOM 730 N N . ALA A 1 96 ? 17.902 6.536 -30.267 1.00 96.50 96 ALA A N 1
ATOM 731 C CA . ALA A 1 96 ? 18.508 6.214 -28.974 1.00 96.50 96 ALA A CA 1
ATOM 732 C C . ALA A 1 96 ? 17.479 5.911 -27.859 1.00 96.50 96 ALA A C 1
ATOM 734 O O . ALA A 1 96 ? 17.599 4.845 -27.252 1.00 96.50 96 ALA A O 1
ATOM 735 N N . PRO A 1 97 ? 16.441 6.738 -27.601 1.00 97.38 97 PRO A N 1
ATOM 736 C CA . PRO A 1 97 ? 15.427 6.402 -26.594 1.00 97.38 97 PRO A CA 1
ATOM 737 C C . PRO A 1 97 ? 14.586 5.174 -26.978 1.00 97.38 97 PRO A C 1
ATOM 739 O O . PRO A 1 97 ? 14.261 4.360 -26.117 1.00 97.38 97 PRO A O 1
ATOM 742 N N . GLU A 1 98 ? 14.297 4.981 -28.269 1.00 97.44 98 GLU A N 1
ATOM 743 C CA . GLU A 1 98 ? 13.618 3.772 -28.754 1.00 97.44 98 GLU A CA 1
ATOM 744 C C . GLU A 1 98 ? 14.492 2.521 -28.537 1.00 97.44 98 GLU A C 1
ATOM 746 O O . GLU A 1 98 ? 13.993 1.496 -28.087 1.00 97.44 98 GLU A O 1
ATOM 751 N N . ALA A 1 99 ? 15.808 2.595 -28.764 1.00 97.69 99 ALA A N 1
ATOM 752 C CA . ALA A 1 99 ? 16.731 1.494 -28.486 1.00 97.69 99 ALA A CA 1
ATOM 753 C C . ALA A 1 99 ? 16.760 1.121 -26.995 1.00 97.69 99 ALA A C 1
ATOM 755 O O . ALA A 1 99 ? 16.726 -0.064 -26.670 1.00 97.69 99 ALA A O 1
ATOM 756 N N . TYR A 1 100 ? 16.758 2.107 -26.091 1.00 98.25 100 TYR A N 1
ATOM 757 C CA . TYR A 1 100 ? 16.612 1.868 -24.650 1.00 98.25 100 TYR A CA 1
ATOM 758 C C . TYR A 1 100 ? 15.272 1.195 -24.304 1.00 98.25 100 TYR A C 1
ATOM 760 O O . TYR A 1 100 ? 15.249 0.238 -23.528 1.00 98.25 100 TYR A O 1
ATOM 768 N N . TYR A 1 101 ? 14.166 1.621 -24.924 1.00 98.19 101 TYR A N 1
ATOM 769 C CA . TYR A 1 101 ? 12.850 1.006 -24.721 1.00 98.19 101 TYR A CA 1
ATOM 770 C C . TYR A 1 101 ? 12.828 -0.455 -25.195 1.00 98.19 101 TYR A C 1
ATOM 772 O O . TYR A 1 101 ? 12.408 -1.349 -24.461 1.00 98.19 101 TYR A O 1
ATOM 780 N N . GLN A 1 102 ? 13.358 -0.731 -26.388 1.00 97.94 102 GLN A N 1
ATOM 781 C CA . GLN A 1 102 ? 13.455 -2.096 -26.903 1.00 97.94 102 GLN A CA 1
ATOM 782 C C . GLN A 1 102 ? 14.417 -2.958 -26.066 1.00 97.94 102 GLN A C 1
ATOM 784 O O . GLN A 1 102 ? 14.119 -4.124 -25.810 1.00 97.94 102 GLN A O 1
ATOM 789 N N . MET A 1 103 ? 15.523 -2.402 -25.549 1.00 97.94 103 MET A N 1
ATOM 790 C CA . MET A 1 103 ? 16.377 -3.092 -24.570 1.00 97.94 103 MET A CA 1
ATOM 791 C C . MET A 1 103 ? 15.594 -3.492 -23.317 1.00 97.94 103 MET A C 1
ATOM 793 O O . MET A 1 103 ? 15.740 -4.628 -22.867 1.00 97.94 103 MET A O 1
ATOM 797 N N . ALA A 1 104 ? 14.732 -2.615 -22.792 1.00 97.94 104 ALA A N 1
ATOM 798 C CA . ALA A 1 104 ? 13.885 -2.936 -21.648 1.00 97.94 104 ALA A CA 1
ATOM 799 C C . ALA A 1 104 ? 12.938 -4.111 -21.937 1.00 97.94 104 ALA A C 1
ATOM 801 O O . ALA A 1 104 ? 12.864 -5.043 -21.137 1.00 97.94 104 ALA A O 1
ATOM 802 N N . MET A 1 105 ? 12.290 -4.126 -23.107 1.00 97.44 105 MET A N 1
ATOM 803 C CA . MET A 1 105 ? 11.418 -5.233 -23.529 1.00 97.44 105 MET A CA 1
ATOM 804 C C . MET A 1 105 ? 12.185 -6.558 -23.656 1.00 97.44 105 MET A C 1
ATOM 806 O O . MET A 1 105 ? 11.720 -7.595 -23.177 1.00 97.44 105 MET A O 1
ATOM 810 N N . VAL A 1 106 ? 13.397 -6.533 -24.224 1.00 96.19 106 VAL A N 1
ATOM 811 C CA . VAL A 1 106 ? 14.260 -7.723 -24.316 1.00 96.19 106 VAL A CA 1
ATOM 812 C C . VAL A 1 106 ? 14.710 -8.197 -22.929 1.00 96.19 106 VAL A C 1
ATOM 814 O O . VAL A 1 106 ? 14.722 -9.399 -22.660 1.00 96.19 106 VAL A O 1
ATOM 817 N N . TYR A 1 107 ? 15.067 -7.287 -22.019 1.00 95.62 107 TYR A N 1
ATOM 818 C CA . TYR A 1 107 ? 15.430 -7.642 -20.646 1.00 95.62 107 TYR A CA 1
ATOM 819 C C . TYR A 1 107 ? 14.240 -8.219 -19.865 1.00 95.62 107 TYR A C 1
ATOM 821 O O . TYR A 1 107 ? 14.398 -9.245 -19.201 1.00 95.62 107 TYR A O 1
ATOM 829 N N . GLN A 1 108 ? 13.043 -7.644 -20.004 1.00 94.81 108 GLN A N 1
ATOM 830 C CA . GLN A 1 108 ? 11.811 -8.152 -19.396 1.00 94.81 108 GLN A CA 1
ATOM 831 C C . GLN A 1 108 ? 11.467 -9.562 -19.905 1.00 94.81 108 GLN A C 1
ATOM 833 O O . GLN A 1 108 ? 11.209 -10.452 -19.096 1.00 94.81 108 GLN A O 1
ATOM 838 N N . ALA A 1 109 ? 11.567 -9.810 -21.217 1.00 93.31 109 ALA A N 1
ATOM 839 C CA . ALA A 1 109 ? 11.375 -11.139 -21.816 1.00 93.31 109 ALA A CA 1
ATOM 840 C C . ALA A 1 109 ? 12.375 -12.197 -21.300 1.00 93.31 109 ALA A C 1
ATOM 842 O O . ALA A 1 109 ? 12.110 -13.398 -21.356 1.00 93.31 109 ALA A O 1
ATOM 843 N N . ARG A 1 110 ? 13.520 -11.757 -20.761 1.00 91.38 110 ARG A N 1
ATOM 844 C CA . ARG A 1 110 ? 14.546 -12.593 -20.119 1.00 91.38 110 ARG A CA 1
ATOM 845 C C . ARG A 1 110 ? 14.428 -12.681 -18.591 1.00 91.38 110 ARG A C 1
ATOM 847 O O . ARG A 1 110 ? 15.325 -13.251 -17.969 1.00 91.38 110 ARG A O 1
ATOM 854 N N . GLY A 1 111 ? 13.402 -12.083 -17.981 1.00 90.50 111 GLY A N 1
ATOM 855 C CA . GLY A 1 111 ? 13.248 -11.990 -16.523 1.00 90.50 111 GLY A CA 1
ATOM 856 C C . GLY A 1 111 ? 14.279 -11.085 -15.832 1.00 90.50 111 GLY A C 1
ATOM 857 O O . GLY A 1 111 ? 14.523 -11.228 -14.639 1.00 90.50 111 GLY A O 1
ATOM 858 N N . GLN A 1 112 ? 14.933 -10.179 -16.562 1.00 91.88 112 GLN A N 1
ATOM 859 C CA . GLN A 1 112 ? 15.945 -9.255 -16.033 1.00 91.88 112 GLN A CA 1
ATOM 860 C C . GLN A 1 112 ? 15.307 -7.902 -15.691 1.00 91.88 112 GLN A C 1
ATOM 862 O O . GLN A 1 112 ? 15.613 -6.893 -16.322 1.00 91.88 112 GLN A O 1
ATOM 867 N N . PHE A 1 113 ? 14.385 -7.894 -14.724 1.00 94.25 113 PHE A N 1
ATOM 868 C CA . PHE A 1 113 ? 13.546 -6.726 -14.422 1.00 94.25 113 PHE A CA 1
ATOM 869 C C . PHE A 1 113 ? 14.344 -5.482 -14.002 1.00 94.25 113 PHE A C 1
ATOM 871 O O . PHE A 1 113 ? 14.021 -4.392 -14.458 1.00 94.25 113 PHE A O 1
ATOM 878 N N . GLU A 1 114 ? 15.437 -5.643 -13.250 1.00 92.81 114 GLU A N 1
ATOM 879 C CA . GLU A 1 114 ? 16.352 -4.550 -12.878 1.00 92.81 114 GLU A CA 1
ATOM 880 C C . GLU A 1 114 ? 16.986 -3.891 -14.118 1.00 92.81 114 GLU A C 1
ATOM 882 O O . GLU A 1 114 ? 16.788 -2.703 -14.347 1.00 92.81 114 GLU A O 1
ATOM 887 N N . ASN A 1 115 ? 17.624 -4.673 -14.999 1.00 95.06 115 ASN A N 1
ATOM 888 C CA . ASN A 1 115 ? 18.187 -4.171 -16.264 1.00 95.06 115 ASN A CA 1
ATOM 889 C C . ASN A 1 115 ? 17.117 -3.531 -17.173 1.00 95.06 115 ASN A C 1
ATOM 891 O O . ASN A 1 115 ? 17.410 -2.602 -17.934 1.00 95.06 115 ASN A O 1
ATOM 895 N N . ALA A 1 116 ? 15.884 -4.052 -17.140 1.00 97.50 116 ALA A N 1
ATOM 896 C CA . ALA A 1 116 ? 14.765 -3.486 -17.883 1.00 97.50 116 ALA A CA 1
ATOM 897 C C . ALA A 1 116 ? 14.383 -2.108 -17.329 1.00 97.50 116 ALA A C 1
ATOM 899 O O . ALA A 1 116 ? 14.299 -1.148 -18.091 1.00 97.50 116 ALA A O 1
ATOM 900 N N . PHE A 1 117 ? 14.235 -2.005 -16.009 1.00 97.75 117 PHE A N 1
ATOM 901 C CA . PHE A 1 117 ? 13.937 -0.766 -15.305 1.00 97.75 117 PHE A CA 1
ATOM 902 C C . PHE A 1 117 ? 15.031 0.292 -15.508 1.00 97.75 117 PHE A C 1
ATOM 904 O O . PHE A 1 117 ? 14.719 1.410 -15.909 1.00 97.75 117 PHE A O 1
ATOM 911 N N . GLU A 1 118 ? 16.311 -0.063 -15.351 1.00 97.25 118 GLU A N 1
ATOM 912 C CA . GLU A 1 118 ? 17.442 0.830 -15.649 1.00 97.25 118 GLU A CA 1
ATOM 913 C C . GLU A 1 118 ? 17.383 1.373 -17.086 1.00 97.25 118 GLU A C 1
ATOM 915 O O . GLU A 1 118 ? 17.598 2.562 -17.318 1.00 97.25 118 GLU A O 1
ATOM 920 N N . SER A 1 119 ? 17.037 0.520 -18.056 1.00 98.06 119 SER A N 1
ATOM 921 C CA . SER A 1 119 ? 16.920 0.927 -19.462 1.00 98.06 119 SER A CA 1
ATOM 922 C C . SER A 1 119 ? 15.770 1.917 -19.689 1.00 98.06 119 SER A C 1
ATOM 924 O O . SER A 1 119 ? 15.925 2.837 -20.487 1.00 98.06 119 SER A O 1
ATOM 926 N N . LEU A 1 120 ? 14.644 1.783 -18.977 1.00 98.25 120 LEU A N 1
ATOM 927 C CA . LEU A 1 120 ? 13.538 2.753 -19.017 1.00 98.25 120 LEU A CA 1
ATOM 928 C C . LEU A 1 120 ? 13.928 4.076 -18.339 1.00 98.25 120 LEU A C 1
ATOM 930 O O . LEU A 1 120 ? 13.697 5.149 -18.897 1.00 98.25 120 LEU A O 1
ATOM 934 N N . GLN A 1 121 ? 14.603 4.010 -17.190 1.00 98.00 121 GLN A N 1
ATOM 935 C CA . GLN A 1 121 ? 15.081 5.183 -16.455 1.00 98.00 121 GLN A CA 1
ATOM 936 C C . GLN A 1 121 ? 16.100 6.004 -17.261 1.00 98.00 121 GLN A C 1
ATOM 938 O O . GLN A 1 121 ? 16.118 7.228 -17.154 1.00 98.00 121 GLN A O 1
ATOM 943 N N . GLU A 1 122 ? 16.922 5.388 -18.114 1.00 97.69 122 GLU A N 1
ATOM 944 C CA . GLU A 1 122 ? 17.802 6.130 -19.032 1.00 97.69 122 GLU A CA 1
ATOM 945 C C . GLU A 1 122 ? 17.016 6.960 -20.065 1.00 97.69 122 GLU A C 1
ATOM 947 O O . GLU A 1 122 ? 17.474 8.035 -20.459 1.00 97.69 122 GLU A O 1
ATOM 952 N N . ILE A 1 123 ? 15.805 6.530 -20.451 1.00 97.69 123 ILE A N 1
ATOM 953 C CA . ILE A 1 123 ? 14.898 7.338 -21.282 1.00 97.69 123 ILE A CA 1
ATOM 954 C C . ILE A 1 123 ? 14.418 8.553 -20.494 1.00 97.69 123 ILE A C 1
ATOM 956 O O . ILE A 1 123 ? 14.577 9.682 -20.954 1.00 97.69 123 ILE A O 1
ATOM 960 N N . VAL A 1 124 ? 13.900 8.328 -19.284 1.00 96.62 124 VAL A N 1
ATOM 961 C CA . VAL A 1 124 ? 13.376 9.386 -18.405 1.00 96.62 124 VAL A CA 1
ATOM 962 C C . VAL A 1 124 ? 14.440 10.442 -18.089 1.00 96.62 124 VAL A C 1
ATOM 964 O O . VAL A 1 124 ? 14.165 11.638 -18.146 1.00 96.62 124 VAL A O 1
ATOM 967 N N . ASN A 1 125 ? 15.669 10.011 -17.796 1.00 96.12 125 ASN A N 1
ATOM 968 C CA . ASN A 1 125 ? 16.748 10.901 -17.373 1.00 96.12 125 ASN A CA 1
ATOM 969 C C . ASN A 1 125 ? 17.423 11.665 -18.528 1.00 96.12 125 ASN A C 1
ATOM 971 O O . ASN A 1 125 ? 17.941 12.758 -18.297 1.00 96.12 125 ASN A O 1
ATOM 975 N N . ARG A 1 126 ? 17.472 11.107 -19.750 1.00 96.06 126 ARG A N 1
ATOM 976 C CA . ARG A 1 126 ? 18.239 11.694 -20.874 1.00 96.06 126 ARG A CA 1
ATOM 977 C C . ARG A 1 126 ? 17.400 12.177 -22.052 1.00 96.06 126 ARG A C 1
ATOM 979 O O . ARG A 1 126 ? 17.872 13.040 -22.786 1.00 96.06 126 ARG A O 1
ATOM 986 N N . TYR A 1 127 ? 16.194 11.645 -22.231 1.00 95.06 127 TYR A N 1
ATOM 987 C CA . TYR A 1 127 ? 15.326 11.912 -23.382 1.00 95.06 127 TYR A CA 1
ATOM 988 C C . TYR A 1 127 ? 13.893 12.269 -22.926 1.00 95.06 127 TYR A C 1
ATOM 990 O O . TYR A 1 127 ? 12.934 11.590 -23.304 1.00 95.06 127 TYR A O 1
ATOM 998 N N . PRO A 1 128 ? 13.711 13.326 -22.106 1.00 91.19 128 PRO A N 1
ATOM 999 C CA . PRO A 1 128 ? 12.397 13.725 -21.587 1.00 91.19 128 PRO A CA 1
ATOM 1000 C C . PRO A 1 128 ? 11.423 14.216 -22.675 1.00 91.19 128 PRO A C 1
ATOM 1002 O O . PRO A 1 128 ? 10.233 14.363 -22.416 1.00 91.19 128 PRO A O 1
ATOM 1005 N N . ASP A 1 129 ? 11.910 14.474 -23.892 1.00 92.19 129 ASP A N 1
ATOM 1006 C CA . ASP A 1 129 ? 11.135 14.835 -25.082 1.00 92.19 129 ASP A CA 1
ATOM 1007 C C . ASP A 1 129 ? 10.768 13.628 -25.971 1.00 92.19 129 ASP A C 1
ATOM 1009 O O . ASP A 1 129 ? 10.214 13.805 -27.059 1.00 92.19 129 ASP A O 1
ATOM 1013 N N . TYR A 1 130 ? 11.051 12.396 -25.525 1.00 94.44 130 TYR A N 1
ATOM 1014 C CA . TYR A 1 130 ? 10.749 11.170 -26.265 1.00 94.44 130 TYR A CA 1
ATOM 1015 C C . TYR A 1 130 ? 9.245 11.067 -26.612 1.00 94.44 130 TYR A C 1
ATOM 1017 O O . TYR A 1 130 ? 8.415 10.958 -25.706 1.00 94.44 130 TYR A O 1
ATOM 1025 N N . PRO A 1 131 ? 8.855 11.026 -27.907 1.00 93.31 131 PRO A N 1
ATOM 1026 C CA . PRO A 1 131 ? 7.444 11.108 -28.306 1.00 93.31 131 PRO A CA 1
ATOM 1027 C C . PRO A 1 131 ? 6.541 10.004 -27.742 1.00 93.31 131 PRO A C 1
ATOM 1029 O O . PRO A 1 131 ? 5.342 10.217 -27.575 1.00 93.31 131 PRO A O 1
ATOM 1032 N N . ASN A 1 132 ? 7.111 8.835 -27.433 1.00 93.88 132 ASN A N 1
ATOM 1033 C CA . ASN A 1 132 ? 6.387 7.684 -26.899 1.00 93.88 132 ASN A CA 1
ATOM 1034 C C . ASN A 1 132 ? 6.556 7.538 -25.372 1.00 93.88 132 ASN A C 1
ATOM 1036 O O . ASN A 1 132 ? 6.464 6.424 -24.860 1.00 93.88 132 ASN A O 1
ATOM 1040 N N . PHE A 1 133 ? 6.803 8.626 -24.627 1.00 94.25 133 PHE A N 1
ATOM 1041 C CA . PHE A 1 133 ? 7.032 8.593 -23.172 1.00 94.25 133 PHE A CA 1
ATOM 1042 C C . PHE A 1 133 ? 5.966 7.799 -22.390 1.00 94.25 133 PHE A C 1
ATOM 1044 O O . PHE A 1 133 ? 6.299 7.034 -21.491 1.00 94.25 133 PHE A O 1
ATOM 1051 N N . ASN A 1 134 ? 4.693 7.865 -22.795 1.00 94.25 134 ASN A N 1
ATOM 1052 C CA . ASN A 1 134 ? 3.613 7.083 -22.174 1.00 94.25 134 ASN A CA 1
ATOM 1053 C C . ASN A 1 134 ? 3.814 5.553 -22.264 1.00 94.25 134 ASN A C 1
ATOM 1055 O O . ASN A 1 134 ? 3.312 4.828 -21.407 1.00 94.25 134 ASN A O 1
ATOM 1059 N N . LEU A 1 135 ? 4.550 5.048 -23.266 1.00 94.94 135 LEU A N 1
ATOM 1060 C CA . LEU A 1 135 ? 4.937 3.631 -23.336 1.00 94.94 135 LEU A CA 1
ATOM 1061 C C . LEU A 1 135 ? 6.013 3.283 -22.301 1.00 94.94 135 LEU A C 1
ATOM 1063 O O . LEU A 1 135 ? 6.006 2.171 -21.785 1.00 94.94 135 LEU A O 1
ATOM 1067 N N . VAL A 1 136 ? 6.904 4.225 -21.971 1.00 97.19 136 VAL A N 1
ATOM 1068 C CA . VAL A 1 136 ? 7.921 4.061 -20.918 1.00 97.19 136 VAL A CA 1
ATOM 1069 C C . VAL A 1 136 ? 7.231 3.917 -19.566 1.00 97.19 136 VAL A C 1
ATOM 1071 O O . VAL A 1 136 ? 7.443 2.922 -18.885 1.00 97.19 136 VAL A O 1
ATOM 1074 N N . VAL A 1 137 ? 6.318 4.837 -19.238 1.00 97.19 137 VAL A N 1
ATOM 1075 C CA . VAL A 1 137 ? 5.5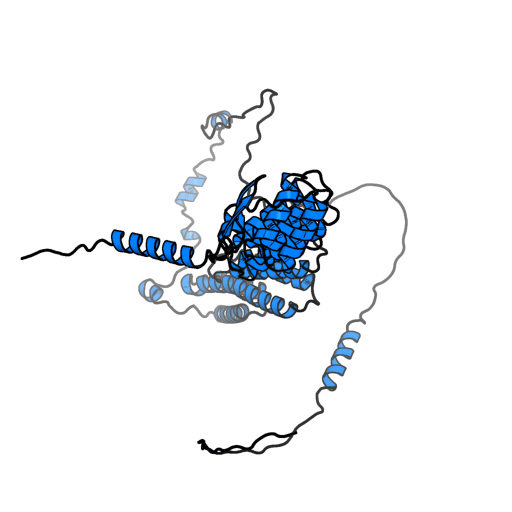22 4.808 -17.997 1.00 97.19 137 VAL A CA 1
ATOM 1076 C C . VAL A 1 137 ? 4.698 3.517 -17.890 1.00 97.19 137 VAL A C 1
ATOM 1078 O O . VAL A 1 137 ? 4.694 2.859 -16.852 1.00 97.19 137 VAL A O 1
ATOM 1081 N N . GLY A 1 138 ? 4.044 3.104 -18.982 1.00 97.12 138 GLY A N 1
ATOM 1082 C CA . GLY A 1 138 ? 3.318 1.832 -19.029 1.00 97.12 138 GLY A CA 1
ATOM 1083 C C . GLY A 1 138 ? 4.229 0.609 -18.865 1.00 97.12 138 GLY A C 1
ATOM 1084 O O . GLY A 1 138 ? 3.834 -0.369 -18.235 1.00 97.12 138 GLY A O 1
ATOM 1085 N N . ALA A 1 139 ? 5.460 0.650 -19.383 1.00 97.50 139 ALA A N 1
ATOM 1086 C CA . ALA A 1 139 ? 6.448 -0.405 -19.178 1.00 97.50 139 ALA A CA 1
ATOM 1087 C C . ALA A 1 139 ? 6.962 -0.451 -17.728 1.00 97.50 139 ALA A C 1
ATOM 1089 O O . ALA A 1 139 ? 7.047 -1.542 -17.171 1.00 97.50 139 ALA A O 1
ATOM 1090 N N . GLU A 1 140 ? 7.223 0.696 -17.090 1.00 97.56 140 GLU A N 1
ATOM 1091 C CA . GLU A 1 140 ? 7.585 0.778 -15.664 1.00 97.56 140 GLU A CA 1
ATOM 1092 C C . GLU A 1 140 ? 6.480 0.169 -14.784 1.00 97.56 140 GLU A C 1
ATOM 1094 O O . GLU A 1 140 ? 6.756 -0.695 -13.949 1.00 97.56 140 GLU A O 1
ATOM 1099 N N . TYR A 1 141 ? 5.214 0.510 -15.055 1.00 97.94 141 TYR A N 1
ATOM 1100 C CA . TYR A 1 141 ? 4.058 -0.104 -14.396 1.00 97.94 141 TYR A CA 1
ATOM 1101 C C . TYR A 1 141 ? 3.997 -1.626 -14.623 1.00 97.94 141 TYR A C 1
ATOM 1103 O O . TYR A 1 141 ? 3.821 -2.395 -13.677 1.00 97.94 141 TYR A O 1
ATOM 1111 N N . ASN A 1 142 ? 4.191 -2.087 -15.863 1.00 96.88 142 ASN A N 1
ATOM 1112 C CA . ASN A 1 142 ? 4.159 -3.513 -16.200 1.00 96.88 142 ASN A CA 1
ATOM 1113 C C . ASN A 1 142 ? 5.301 -4.318 -15.551 1.00 96.88 142 ASN A C 1
ATOM 1115 O O . ASN A 1 142 ? 5.120 -5.508 -15.291 1.00 96.88 142 ASN A O 1
ATOM 1119 N N . LEU A 1 143 ? 6.459 -3.705 -15.271 1.00 96.00 143 LEU A N 1
ATOM 1120 C CA . LEU A 1 143 ? 7.523 -4.335 -14.480 1.00 96.00 143 LEU A CA 1
ATOM 1121 C C . LEU A 1 143 ? 7.082 -4.523 -13.023 1.00 96.00 143 LEU A C 1
ATOM 1123 O O . LEU A 1 143 ? 7.240 -5.620 -12.484 1.00 96.00 143 LEU A O 1
ATOM 1127 N N . GLY A 1 144 ? 6.475 -3.497 -12.413 1.00 95.88 144 GLY A N 1
ATOM 1128 C CA . GLY A 1 144 ? 5.884 -3.591 -11.073 1.00 95.88 144 GLY A CA 1
ATOM 1129 C C . GLY A 1 144 ? 4.835 -4.703 -10.988 1.00 95.88 144 GLY A C 1
ATOM 1130 O O . GLY A 1 144 ? 4.938 -5.592 -10.140 1.00 95.88 144 GLY A O 1
ATOM 1131 N N . ALA A 1 145 ? 3.903 -4.731 -11.944 1.00 96.19 145 ALA A N 1
ATOM 1132 C CA . ALA A 1 145 ? 2.841 -5.733 -12.021 1.00 96.19 145 ALA A CA 1
ATOM 1133 C C . ALA A 1 145 ? 3.372 -7.159 -12.245 1.00 96.19 145 ALA A C 1
ATOM 1135 O O . ALA A 1 145 ? 2.841 -8.112 -11.672 1.00 96.19 145 ALA A O 1
ATOM 1136 N N . ALA A 1 146 ? 4.440 -7.328 -13.033 1.00 94.50 146 ALA A N 1
ATOM 1137 C CA . ALA A 1 146 ? 5.079 -8.628 -13.220 1.00 94.50 146 ALA A CA 1
ATOM 1138 C C . ALA A 1 146 ? 5.700 -9.154 -11.914 1.00 94.50 146 ALA A C 1
ATOM 1140 O O . ALA A 1 146 ? 5.475 -10.312 -11.555 1.00 94.50 146 ALA A O 1
ATOM 1141 N N . VAL A 1 147 ? 6.440 -8.315 -11.180 1.00 93.75 147 VAL A N 1
ATOM 1142 C CA . VAL A 1 147 ? 7.063 -8.713 -9.905 1.00 93.75 147 VAL A CA 1
ATOM 1143 C C . VAL A 1 147 ? 6.009 -8.955 -8.820 1.00 93.75 147 VAL A C 1
ATOM 1145 O O . VAL A 1 147 ? 6.078 -9.977 -8.138 1.00 93.75 147 VAL A O 1
ATOM 1148 N N . GLN A 1 148 ? 4.988 -8.096 -8.708 1.00 94.38 148 GLN A N 1
ATOM 1149 C CA . GLN A 1 148 ? 3.833 -8.305 -7.822 1.00 94.38 148 GLN A CA 1
ATOM 1150 C C . GLN A 1 148 ? 3.088 -9.610 -8.144 1.00 94.38 148 GLN A C 1
ATOM 1152 O O . GLN A 1 148 ? 2.694 -10.334 -7.234 1.00 94.38 148 GLN A O 1
ATOM 1157 N N . GLY A 1 149 ? 2.957 -9.961 -9.427 1.00 92.50 149 GLY A N 1
ATOM 1158 C CA . GLY A 1 149 ? 2.403 -11.240 -9.883 1.00 92.50 149 GLY A CA 1
ATOM 1159 C C . GLY A 1 149 ? 3.279 -12.470 -9.599 1.00 92.50 149 GLY A C 1
ATOM 1160 O O . GLY A 1 149 ? 2.939 -13.569 -10.039 1.00 92.50 149 GLY A O 1
ATOM 1161 N N . GLY A 1 150 ? 4.406 -12.313 -8.896 1.00 89.38 150 GLY A N 1
ATOM 1162 C CA . GLY A 1 150 ? 5.309 -13.400 -8.522 1.00 89.38 150 GLY A CA 1
ATOM 1163 C C . GLY A 1 150 ? 6.282 -13.829 -9.626 1.00 89.38 150 GLY A C 1
ATOM 1164 O O . GLY A 1 150 ? 6.823 -14.936 -9.560 1.00 89.38 150 GLY A O 1
ATOM 1165 N N . ALA A 1 151 ? 6.520 -12.999 -10.649 1.00 88.81 151 ALA A N 1
ATOM 1166 C CA . ALA A 1 151 ? 7.496 -13.317 -11.688 1.00 88.81 151 ALA A CA 1
ATOM 1167 C C . ALA A 1 151 ? 8.921 -13.334 -11.110 1.00 88.81 151 ALA A C 1
ATOM 1169 O O . ALA A 1 151 ? 9.442 -12.317 -10.652 1.00 88.81 151 ALA A O 1
ATOM 1170 N N . THR A 1 152 ? 9.573 -14.499 -11.141 1.00 84.12 152 THR A N 1
ATOM 1171 C CA . THR A 1 152 ? 10.921 -14.669 -10.591 1.00 84.12 152 THR A CA 1
ATOM 1172 C C . THR A 1 152 ? 11.963 -13.920 -11.429 1.00 84.12 152 THR A C 1
ATOM 1174 O O . THR A 1 152 ? 12.038 -14.149 -12.639 1.00 84.12 152 THR A O 1
ATOM 1177 N N . PRO A 1 153 ? 12.799 -13.048 -10.833 1.00 84.75 153 PRO A N 1
ATOM 1178 C CA . PRO A 1 153 ? 13.914 -12.444 -11.551 1.00 84.75 153 PRO A CA 1
ATOM 1179 C C . PRO A 1 153 ? 14.952 -13.508 -11.936 1.00 84.75 153 PRO A C 1
ATOM 1181 O O . PRO A 1 153 ? 15.208 -14.449 -11.184 1.00 84.75 153 PRO A O 1
ATOM 1184 N N . TYR A 1 154 ? 15.577 -13.361 -13.105 1.00 81.69 154 TYR A N 1
ATOM 1185 C CA . TYR A 1 154 ? 16.582 -14.290 -13.626 1.00 81.69 154 TYR A CA 1
ATOM 1186 C C . TYR A 1 154 ? 17.963 -13.641 -13.704 1.00 81.69 154 TYR A C 1
ATOM 1188 O O . TYR A 1 154 ? 18.273 -12.888 -14.635 1.00 81.69 154 TYR A O 1
ATOM 1196 N N . LEU A 1 155 ? 18.856 -14.024 -12.791 1.00 74.75 155 LEU A N 1
ATOM 1197 C CA . LEU A 1 155 ? 20.252 -13.611 -12.836 1.00 74.75 155 LEU A CA 1
ATOM 1198 C C . LEU A 1 155 ? 20.902 -14.121 -14.134 1.00 74.75 155 LEU A C 1
ATOM 1200 O O . LEU A 1 155 ? 20.813 -15.302 -14.496 1.00 74.75 155 LEU A O 1
ATOM 1204 N N . TRP A 1 156 ? 21.494 -13.184 -14.879 1.00 66.94 156 TRP A N 1
ATOM 1205 C CA . TRP A 1 156 ? 22.033 -13.374 -16.234 1.00 66.94 156 TRP A CA 1
ATOM 1206 C C . TRP A 1 156 ? 21.035 -13.964 -17.261 1.00 66.94 156 TRP A C 1
ATOM 1208 O O . TRP A 1 156 ? 21.420 -14.293 -18.384 1.00 66.94 156 TRP A O 1
ATOM 1218 N N . GLY A 1 157 ? 19.737 -14.046 -16.936 1.00 72.44 157 GLY A N 1
ATOM 1219 C CA . GLY A 1 157 ? 18.682 -14.589 -17.802 1.00 72.44 157 GLY A CA 1
ATOM 1220 C C . GLY A 1 157 ? 18.600 -16.119 -17.855 1.00 72.44 157 GLY A C 1
ATOM 1221 O O . GLY A 1 157 ? 18.056 -16.642 -18.820 1.00 72.44 157 GLY A O 1
ATOM 1222 N N . TRP A 1 158 ? 19.177 -16.842 -16.885 1.00 72.75 158 TRP A N 1
ATOM 1223 C CA . TRP A 1 158 ? 19.100 -18.317 -16.838 1.00 72.75 158 TRP A CA 1
ATOM 1224 C C . TRP A 1 158 ? 19.106 -18.929 -15.429 1.00 72.75 158 TRP A C 1
ATOM 1226 O O . TRP A 1 158 ? 18.721 -20.087 -15.277 1.00 72.75 158 TRP A O 1
ATOM 1236 N N . ILE A 1 159 ? 19.493 -18.174 -14.394 1.00 76.94 159 ILE A N 1
ATOM 1237 C CA . ILE A 1 159 ? 19.436 -18.620 -12.996 1.00 76.94 159 ILE A CA 1
ATOM 1238 C C . ILE A 1 159 ? 18.255 -17.917 -12.311 1.00 76.94 159 ILE A C 1
ATOM 1240 O O . ILE A 1 159 ? 18.345 -16.706 -12.109 1.00 76.94 159 ILE A O 1
ATOM 1244 N N . PRO A 1 160 ? 17.165 -18.619 -11.947 1.00 82.69 160 PRO A N 1
ATOM 1245 C CA . PRO A 1 160 ? 16.059 -18.000 -11.225 1.00 82.69 160 PRO A CA 1
ATOM 1246 C C . PRO A 1 160 ? 16.502 -17.581 -9.820 1.00 82.69 160 PRO A C 1
ATOM 1248 O O . PRO A 1 160 ? 17.235 -18.305 -9.140 1.00 82.69 160 PRO A O 1
ATOM 1251 N N . TRP A 1 161 ? 16.034 -16.417 -9.388 1.00 83.44 161 TRP A N 1
ATOM 1252 C CA . TRP A 1 161 ? 16.277 -15.837 -8.074 1.00 83.44 161 TRP A CA 1
ATOM 1253 C C . TRP A 1 161 ? 14.954 -15.604 -7.331 1.00 83.44 161 TRP A C 1
ATOM 1255 O O . TRP A 1 161 ? 13.868 -15.770 -7.891 1.00 83.44 161 TRP A O 1
ATOM 1265 N N . PHE A 1 162 ? 15.039 -15.267 -6.046 1.00 83.12 162 PHE A N 1
ATOM 1266 C CA . PHE A 1 162 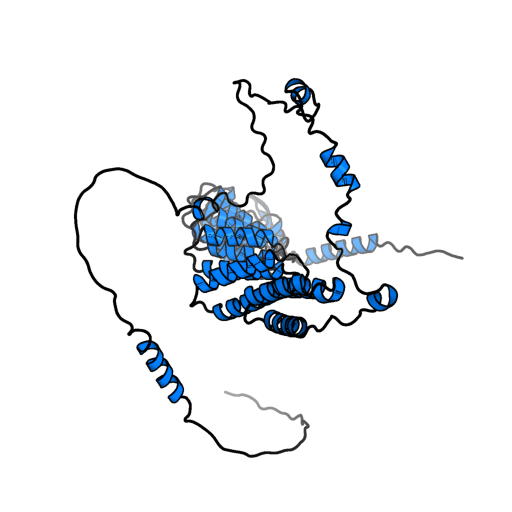? 13.861 -15.001 -5.221 1.00 83.12 162 PHE A CA 1
ATOM 1267 C C . PHE A 1 162 ? 13.182 -13.694 -5.652 1.00 83.12 162 PHE A C 1
ATOM 1269 O O . PHE A 1 162 ? 13.861 -12.704 -5.917 1.00 83.12 162 PHE A O 1
ATOM 1276 N N . THR A 1 163 ? 11.851 -13.696 -5.703 1.00 79.06 163 THR A N 1
ATOM 1277 C CA . THR A 1 163 ? 11.030 -12.493 -5.895 1.00 79.06 163 THR A CA 1
ATOM 1278 C C . THR A 1 163 ? 11.177 -11.567 -4.694 1.00 79.06 163 THR A C 1
ATOM 1280 O O . THR A 1 163 ? 10.972 -12.005 -3.561 1.00 79.06 163 THR A O 1
ATOM 1283 N N . ASN A 1 164 ? 11.493 -10.296 -4.933 1.00 84.31 164 ASN A N 1
ATOM 1284 C CA . ASN A 1 164 ? 11.516 -9.262 -3.906 1.00 84.31 164 ASN A CA 1
ATOM 1285 C C . ASN A 1 164 ? 10.387 -8.264 -4.182 1.00 84.31 164 ASN A C 1
ATOM 1287 O O . ASN A 1 164 ? 10.467 -7.464 -5.110 1.00 84.31 164 ASN A O 1
ATOM 1291 N N . TYR A 1 165 ? 9.333 -8.294 -3.370 1.00 87.06 165 TYR A N 1
ATOM 1292 C CA . TYR A 1 165 ? 8.171 -7.422 -3.550 1.00 87.06 165 TYR A CA 1
ATOM 1293 C C . TYR A 1 165 ? 8.500 -5.927 -3.370 1.00 87.06 165 TYR A C 1
ATOM 1295 O O . TYR A 1 165 ? 7.817 -5.069 -3.926 1.00 87.06 165 TYR A O 1
ATOM 1303 N N . LYS A 1 166 ? 9.620 -5.598 -2.710 1.00 89.44 166 LYS A N 1
ATOM 1304 C CA . LYS A 1 166 ? 10.142 -4.221 -2.630 1.00 89.44 166 LYS A CA 1
ATOM 1305 C C . LYS A 1 166 ? 10.590 -3.673 -3.989 1.00 89.44 166 LYS A C 1
ATOM 1307 O O . LYS A 1 166 ? 10.544 -2.459 -4.192 1.00 89.44 166 LYS A O 1
ATOM 1312 N N . ASP A 1 167 ? 10.960 -4.539 -4.933 1.00 91.50 167 ASP A N 1
ATOM 1313 C CA . ASP A 1 167 ? 11.290 -4.125 -6.301 1.00 91.50 167 ASP A CA 1
ATOM 1314 C C . ASP A 1 167 ? 10.014 -3.662 -7.028 1.00 91.50 167 ASP A C 1
ATOM 1316 O O . ASP A 1 167 ? 10.039 -2.648 -7.718 1.00 91.50 167 ASP A O 1
ATOM 1320 N N . ALA A 1 168 ? 8.867 -4.321 -6.792 1.00 95.38 168 ALA A N 1
ATOM 1321 C CA . ALA A 1 168 ? 7.577 -3.894 -7.342 1.00 95.38 168 ALA A CA 1
ATOM 1322 C C . ALA A 1 168 ? 7.172 -2.501 -6.833 1.00 95.38 168 ALA A C 1
ATOM 1324 O O . ALA A 1 168 ? 6.834 -1.635 -7.639 1.00 95.38 168 ALA A O 1
ATOM 1325 N N . ILE A 1 169 ? 7.288 -2.256 -5.519 1.00 96.94 169 ILE A N 1
ATOM 1326 C CA . ILE A 1 169 ? 7.084 -0.922 -4.924 1.00 96.94 169 ILE A CA 1
ATOM 1327 C C . ILE A 1 169 ? 8.021 0.106 -5.578 1.00 96.94 169 ILE A C 1
ATOM 1329 O O . ILE A 1 169 ? 7.574 1.179 -5.969 1.00 96.94 169 ILE A O 1
ATOM 1333 N N . THR A 1 170 ? 9.298 -0.236 -5.770 1.00 96.50 170 THR A N 1
ATOM 1334 C CA . THR A 1 170 ? 10.291 0.654 -6.402 1.00 96.50 170 THR A CA 1
ATOM 1335 C C . THR A 1 170 ? 9.904 1.033 -7.837 1.00 96.50 170 THR A C 1
ATOM 1337 O O . THR A 1 170 ? 10.013 2.200 -8.218 1.00 96.50 170 THR A O 1
ATOM 1340 N N . TYR A 1 171 ? 9.421 0.076 -8.635 1.00 97.56 171 TYR A N 1
ATOM 1341 C CA . TYR A 1 171 ? 8.995 0.328 -10.016 1.00 97.56 171 TYR A CA 1
ATOM 1342 C C . TYR A 1 171 ? 7.696 1.145 -10.082 1.00 97.56 171 TYR A C 1
ATOM 1344 O O . TYR A 1 171 ? 7.569 2.028 -10.930 1.00 97.56 171 TYR A O 1
ATOM 1352 N N . TYR A 1 172 ? 6.756 0.922 -9.162 1.00 98.50 172 TYR A N 1
ATOM 1353 C CA . TYR A 1 172 ? 5.546 1.739 -9.061 1.00 98.50 172 TYR A CA 1
ATOM 1354 C C . TYR A 1 172 ? 5.821 3.164 -8.563 1.00 98.50 172 TYR A C 1
ATOM 1356 O O . TYR A 1 172 ? 5.253 4.113 -9.098 1.00 98.50 172 TYR A O 1
ATOM 1364 N N . GLU A 1 173 ? 6.729 3.357 -7.605 1.00 98.12 173 GLU A N 1
ATOM 1365 C CA . GLU A 1 173 ? 7.129 4.700 -7.161 1.00 98.12 173 GLU A CA 1
ATOM 1366 C C . GLU A 1 173 ? 7.777 5.503 -8.291 1.00 98.12 173 GLU A C 1
ATOM 1368 O O . GLU A 1 173 ? 7.554 6.709 -8.417 1.00 98.12 173 GLU A O 1
ATOM 1373 N N . ALA A 1 174 ? 8.526 4.835 -9.171 1.00 97.94 174 ALA A N 1
ATOM 1374 C CA . ALA A 1 174 ? 9.051 5.461 -10.375 1.00 97.94 174 ALA A CA 1
ATOM 1375 C C . ALA A 1 174 ? 7.932 5.971 -11.295 1.00 97.94 174 ALA A C 1
ATOM 1377 O O . ALA A 1 174 ? 8.000 7.121 -11.713 1.00 97.94 174 ALA A O 1
ATOM 1378 N N . VAL A 1 175 ? 6.866 5.192 -11.527 1.00 98.19 175 VAL A N 1
ATOM 1379 C CA . VAL A 1 175 ? 5.687 5.632 -12.303 1.00 98.19 175 VAL A CA 1
ATOM 1380 C C . VAL A 1 175 ? 5.080 6.910 -11.717 1.00 98.19 175 VAL A C 1
ATOM 1382 O O . VAL A 1 175 ? 4.862 7.881 -12.446 1.00 98.19 175 VAL A O 1
ATOM 1385 N N . VAL A 1 176 ? 4.844 6.941 -10.400 1.00 98.12 176 VAL A N 1
ATOM 1386 C CA . VAL A 1 176 ? 4.243 8.100 -9.713 1.00 98.12 176 VAL A CA 1
ATOM 1387 C C . VAL A 1 176 ? 5.161 9.323 -9.782 1.00 98.12 176 VAL A C 1
ATOM 1389 O O . VAL A 1 176 ? 4.698 10.431 -10.042 1.00 98.12 176 VAL A O 1
ATOM 1392 N N . LYS A 1 177 ? 6.469 9.134 -9.586 1.00 97.62 177 LYS A N 1
ATOM 1393 C CA . LYS A 1 177 ? 7.478 10.201 -9.620 1.00 97.62 177 LYS A CA 1
ATOM 1394 C C . LYS A 1 177 ? 7.714 10.758 -11.028 1.00 97.62 177 LYS A C 1
ATOM 1396 O O . LYS A 1 177 ? 7.854 11.968 -11.191 1.00 97.62 177 LYS A O 1
ATOM 1401 N N . ASN A 1 178 ? 7.795 9.883 -12.026 1.00 96.56 178 ASN A N 1
ATOM 1402 C CA . ASN A 1 178 ? 8.131 10.223 -13.408 1.00 96.56 178 ASN A CA 1
ATOM 1403 C C . ASN A 1 178 ? 6.933 10.811 -14.161 1.00 96.56 178 ASN A C 1
ATOM 1405 O O . ASN A 1 178 ? 7.108 11.659 -15.035 1.00 96.56 178 ASN A O 1
ATOM 1409 N N . ALA A 1 179 ? 5.720 10.357 -13.836 1.00 96.38 179 ALA A N 1
ATOM 1410 C CA . ALA A 1 179 ? 4.499 10.742 -14.528 1.00 96.38 179 ALA A CA 1
ATOM 1411 C C . ALA A 1 179 ? 3.309 10.945 -13.562 1.00 96.38 179 ALA A C 1
ATOM 1413 O O . ALA A 1 179 ? 2.282 10.274 -13.714 1.00 96.38 179 ALA A O 1
ATOM 1414 N N . PRO A 1 180 ? 3.383 11.915 -12.624 1.00 96.38 180 PRO A N 1
ATOM 1415 C CA . PRO A 1 180 ? 2.353 12.175 -11.602 1.00 96.38 180 PRO A CA 1
ATOM 1416 C C . PRO A 1 180 ? 1.002 12.664 -12.154 1.00 96.38 180 PRO A C 1
ATOM 1418 O O . PRO A 1 180 ? 0.053 12.846 -11.404 1.00 96.38 180 PRO A O 1
ATOM 1421 N N . TYR A 1 181 ? 0.892 12.901 -13.463 1.00 93.69 181 TYR A N 1
ATOM 1422 C CA . TYR A 1 181 ? -0.367 13.243 -14.136 1.00 93.69 181 TYR A CA 1
ATOM 1423 C C . TYR A 1 181 ? -0.821 12.166 -15.132 1.00 93.69 181 TYR A C 1
ATOM 1425 O O . TYR A 1 181 ? -1.710 12.416 -15.942 1.00 93.69 181 TYR A O 1
ATOM 1433 N N . SER A 1 182 ? -0.191 10.987 -15.117 1.00 95.00 182 SER A N 1
ATOM 1434 C CA . SER A 1 182 ? -0.599 9.854 -15.948 1.00 95.00 182 SER A CA 1
ATOM 1435 C C . SER A 1 182 ? -1.735 9.063 -15.306 1.00 95.00 182 SER A C 1
ATOM 1437 O O . SER A 1 182 ? -1.816 8.956 -14.082 1.00 95.00 182 SER A O 1
ATOM 1439 N N . ASP A 1 183 ? -2.545 8.411 -16.141 1.00 94.12 183 ASP A N 1
ATOM 1440 C CA . ASP A 1 183 ? -3.577 7.472 -15.686 1.00 94.12 183 ASP A CA 1
ATOM 1441 C C . ASP A 1 183 ? -2.985 6.297 -14.879 1.00 94.12 183 ASP A C 1
ATOM 1443 O O . ASP A 1 183 ? -3.682 5.690 -14.071 1.00 94.12 183 ASP A O 1
ATOM 1447 N N . TYR A 1 184 ? -1.688 5.999 -15.048 1.00 96.69 184 TYR A N 1
ATOM 1448 C CA . TYR A 1 184 ? -0.974 4.968 -14.291 1.00 96.69 184 TYR A CA 1
ATOM 1449 C C . TYR A 1 184 ? -0.619 5.382 -12.859 1.00 96.69 184 TYR A C 1
ATOM 1451 O O . TYR A 1 184 ? -0.460 4.501 -12.022 1.00 96.69 184 TYR A O 1
ATOM 1459 N N . ALA A 1 185 ? -0.494 6.674 -12.541 1.00 98.12 185 ALA A N 1
ATOM 1460 C CA . ALA A 1 185 ? -0.050 7.117 -11.216 1.00 98.12 185 ALA A CA 1
ATOM 1461 C C . ALA A 1 185 ? -0.983 6.684 -10.058 1.00 98.12 185 ALA A C 1
ATOM 1463 O O . ALA A 1 185 ? -0.482 6.082 -9.106 1.00 98.12 185 ALA A O 1
ATOM 1464 N N . PRO A 1 186 ? -2.321 6.874 -10.111 1.00 98.12 186 PRO A N 1
ATOM 1465 C CA . PRO A 1 186 ? -3.201 6.344 -9.067 1.00 98.12 186 PRO A CA 1
ATOM 1466 C C . PRO A 1 186 ? -3.247 4.806 -9.048 1.00 98.12 186 PRO A C 1
ATOM 1468 O O . PRO A 1 186 ? -3.390 4.218 -7.979 1.00 98.12 186 PRO A O 1
ATOM 1471 N N . ILE A 1 187 ? -3.074 4.144 -10.202 1.00 97.75 187 ILE A N 1
ATOM 1472 C CA . ILE A 1 187 ? -3.016 2.673 -10.299 1.00 97.75 187 ILE A CA 1
ATOM 1473 C C . ILE A 1 187 ? -1.742 2.140 -9.623 1.00 97.75 187 ILE A C 1
ATOM 1475 O O . ILE A 1 187 ? -1.773 1.124 -8.932 1.00 97.75 187 ILE A O 1
ATOM 1479 N N . ALA A 1 188 ? -0.617 2.832 -9.793 1.00 98.44 188 ALA A N 1
ATOM 1480 C CA . ALA A 1 188 ? 0.641 2.512 -9.137 1.00 98.44 188 ALA A CA 1
ATOM 1481 C C . ALA A 1 188 ? 0.529 2.681 -7.613 1.00 98.44 188 ALA A C 1
ATOM 1483 O O . ALA A 1 188 ? 0.928 1.778 -6.886 1.00 98.44 188 ALA A O 1
ATOM 1484 N N . LEU A 1 189 ? -0.090 3.765 -7.124 1.00 98.69 189 LEU A N 1
ATOM 1485 C CA . LEU A 1 189 ? -0.289 3.998 -5.686 1.00 98.69 189 LEU A CA 1
ATOM 1486 C C . LEU A 1 189 ? -1.133 2.914 -5.002 1.00 98.69 189 LEU A C 1
ATOM 1488 O O . LEU A 1 189 ? -0.707 2.380 -3.978 1.00 98.69 189 LEU A O 1
ATOM 1492 N N . ILE A 1 190 ? -2.281 2.521 -5.571 1.00 98.38 190 ILE A N 1
ATOM 1493 C CA . ILE A 1 190 ? -3.088 1.450 -4.960 1.00 98.38 190 ILE A CA 1
ATOM 1494 C C . ILE A 1 190 ? -2.339 0.108 -4.973 1.00 98.38 190 ILE A C 1
ATOM 1496 O O . ILE A 1 190 ? -2.412 -0.646 -4.006 1.00 98.38 190 ILE A O 1
ATOM 1500 N N . ASN A 1 191 ? -1.538 -0.174 -6.007 1.00 98.31 191 ASN A N 1
ATOM 1501 C CA . ASN A 1 191 ? -0.716 -1.385 -6.035 1.00 98.31 191 ASN A CA 1
ATOM 1502 C C . ASN A 1 191 ? 0.484 -1.334 -5.076 1.00 98.31 191 ASN A C 1
ATOM 1504 O O . ASN A 1 191 ? 0.803 -2.365 -4.489 1.00 98.31 191 ASN A O 1
ATOM 1508 N N . ILE A 1 192 ? 1.103 -0.169 -4.838 1.00 98.50 192 ILE A N 1
ATOM 1509 C CA . ILE A 1 192 ? 2.088 0.003 -3.753 1.00 98.50 192 ILE A CA 1
ATOM 1510 C C . ILE A 1 192 ? 1.443 -0.368 -2.419 1.00 98.50 192 ILE A C 1
ATOM 1512 O O . ILE A 1 192 ? 2.018 -1.160 -1.678 1.00 98.50 192 ILE A O 1
ATOM 1516 N N . ALA A 1 193 ? 0.235 0.132 -2.145 1.00 98.31 193 ALA A N 1
ATOM 1517 C CA . ALA A 1 193 ? -0.471 -0.163 -0.905 1.00 98.31 193 ALA A CA 1
ATOM 1518 C C . ALA A 1 193 ? -0.803 -1.653 -0.737 1.00 98.31 193 ALA A C 1
ATOM 1520 O O . ALA A 1 193 ? -0.574 -2.209 0.334 1.00 98.31 193 ALA A O 1
ATOM 1521 N N . LEU A 1 194 ? -1.280 -2.321 -1.794 1.00 97.06 194 LEU A N 1
ATOM 1522 C CA . LEU A 1 194 ? -1.572 -3.761 -1.776 1.00 97.06 194 LEU A CA 1
ATOM 1523 C C . LEU A 1 194 ? -0.306 -4.614 -1.579 1.00 97.06 194 LEU A C 1
ATOM 1525 O O . LEU A 1 194 ? -0.323 -5.581 -0.819 1.00 97.06 194 LEU A O 1
ATOM 1529 N N . VAL A 1 195 ? 0.808 -4.252 -2.223 1.00 96.56 195 VAL A N 1
ATOM 1530 C CA . VAL A 1 195 ? 2.094 -4.946 -2.035 1.00 96.56 195 VAL A CA 1
ATOM 1531 C C . VAL A 1 195 ? 2.654 -4.693 -0.632 1.00 96.56 195 VAL A C 1
ATOM 1533 O O . VAL A 1 195 ? 3.132 -5.622 0.016 1.00 96.56 195 VAL A O 1
ATOM 1536 N N . ALA A 1 196 ? 2.557 -3.462 -0.131 1.00 96.88 196 ALA A N 1
ATOM 1537 C CA . ALA A 1 196 ? 2.993 -3.102 1.212 1.00 96.88 196 ALA A CA 1
ATOM 1538 C C . ALA A 1 196 ? 2.156 -3.784 2.309 1.00 96.88 196 ALA A C 1
ATOM 1540 O O . ALA A 1 196 ? 2.710 -4.166 3.337 1.00 96.88 196 ALA A O 1
ATOM 1541 N N . GLU A 1 197 ? 0.853 -3.983 2.086 1.00 95.25 197 GLU A N 1
ATOM 1542 C CA . GLU A 1 197 ? -0.034 -4.757 2.964 1.00 95.25 197 GLU A CA 1
ATOM 1543 C C . GLU A 1 197 ? 0.321 -6.256 2.977 1.00 95.25 197 GLU A C 1
ATOM 1545 O O . GLU A 1 197 ? 0.205 -6.909 4.014 1.00 95.25 197 GLU A O 1
ATOM 1550 N N . GLN A 1 198 ? 0.749 -6.813 1.837 1.00 93.12 198 GLN A N 1
ATOM 1551 C CA . GLN A 1 198 ? 1.183 -8.212 1.737 1.00 93.12 198 GLN A CA 1
ATOM 1552 C C . GLN A 1 198 ? 2.496 -8.471 2.496 1.00 93.12 198 GLN A C 1
ATOM 1554 O O . GLN A 1 198 ? 2.676 -9.555 3.046 1.00 93.12 198 GLN A O 1
ATOM 1559 N N . GLU A 1 199 ? 3.394 -7.486 2.535 1.00 93.38 199 GLU A N 1
ATOM 1560 C CA . GLU A 1 199 ? 4.699 -7.564 3.209 1.00 93.38 199 GLU A CA 1
ATOM 1561 C C . GLU A 1 199 ? 4.663 -7.076 4.677 1.00 93.38 199 GLU A C 1
ATOM 1563 O O . GLU A 1 199 ? 5.719 -6.867 5.276 1.00 93.38 199 GLU A O 1
ATOM 1568 N N . ASP A 1 200 ? 3.470 -6.860 5.252 1.00 94.69 200 ASP A N 1
ATOM 1569 C CA . ASP A 1 200 ? 3.238 -6.294 6.598 1.00 94.69 200 ASP A CA 1
ATOM 1570 C C . ASP A 1 200 ? 3.903 -4.909 6.836 1.00 94.69 200 ASP A C 1
ATOM 1572 O O . ASP A 1 200 ? 4.084 -4.459 7.969 1.00 94.69 200 ASP A O 1
ATOM 1576 N N . THR A 1 201 ? 4.250 -4.179 5.769 1.00 95.69 201 THR A N 1
ATOM 1577 C CA . THR A 1 201 ? 4.861 -2.837 5.823 1.00 95.69 201 THR A CA 1
ATOM 1578 C C . THR A 1 201 ? 3.801 -1.733 5.805 1.00 95.69 201 THR A C 1
ATOM 1580 O O . THR A 1 201 ? 3.729 -0.926 4.878 1.00 95.69 201 THR A O 1
ATOM 1583 N N . TYR A 1 202 ? 2.961 -1.703 6.840 1.00 96.19 202 TYR A N 1
ATOM 1584 C CA . TYR A 1 202 ? 1.761 -0.860 6.900 1.00 96.19 202 TYR A CA 1
ATOM 1585 C C . TYR A 1 202 ? 2.014 0.652 6.754 1.00 96.19 202 TYR A C 1
ATOM 1587 O O . TYR A 1 202 ? 1.207 1.330 6.129 1.00 96.19 202 TYR A O 1
ATOM 1595 N N . GLU A 1 203 ? 3.154 1.175 7.220 1.00 96.56 203 GLU A N 1
ATOM 1596 C CA . GLU A 1 203 ? 3.549 2.585 7.023 1.00 96.56 203 GLU A CA 1
ATOM 1597 C C . GLU A 1 203 ? 3.587 2.989 5.536 1.00 96.56 203 GLU A C 1
ATOM 1599 O O . GLU A 1 203 ? 3.107 4.058 5.165 1.00 96.56 203 GLU A O 1
ATOM 1604 N N . VAL A 1 204 ? 4.100 2.107 4.668 1.00 97.75 204 VAL A N 1
ATOM 1605 C CA . VAL A 1 204 ? 4.176 2.339 3.213 1.00 97.75 204 VAL A CA 1
ATOM 1606 C C . VAL A 1 204 ? 2.792 2.228 2.568 1.00 97.75 204 VAL A C 1
ATOM 1608 O O . VAL A 1 204 ? 2.498 2.938 1.607 1.00 97.75 204 VAL A O 1
ATOM 1611 N N . ALA A 1 205 ? 1.919 1.370 3.108 1.00 98.25 205 ALA A N 1
ATOM 1612 C CA . ALA A 1 205 ? 0.536 1.290 2.654 1.00 98.25 205 ALA A CA 1
ATOM 1613 C C . ALA A 1 205 ? -0.239 2.573 2.987 1.00 98.25 205 ALA A C 1
ATOM 1615 O O . ALA A 1 205 ? -0.926 3.101 2.116 1.00 98.25 205 ALA A O 1
ATOM 1616 N N . PHE A 1 206 ? -0.084 3.108 4.203 1.00 98.44 206 PHE A N 1
ATOM 1617 C CA . PHE A 1 206 ? -0.709 4.367 4.609 1.00 98.44 206 PHE A CA 1
ATOM 1618 C C . PHE A 1 206 ? -0.254 5.551 3.743 1.00 98.44 206 PHE A C 1
ATOM 1620 O O . PHE A 1 206 ? -1.110 6.260 3.218 1.00 98.44 206 PHE A O 1
ATOM 1627 N N . ASP A 1 207 ? 1.056 5.724 3.520 1.00 98.50 207 ASP A N 1
ATOM 1628 C CA . ASP A 1 207 ? 1.590 6.790 2.654 1.00 98.50 207 ASP A CA 1
ATOM 1629 C C . ASP A 1 207 ? 1.014 6.721 1.229 1.00 98.50 207 ASP A C 1
ATOM 1631 O O . ASP A 1 207 ? 0.510 7.716 0.703 1.00 98.50 207 ASP A O 1
ATOM 1635 N N . ALA A 1 208 ? 1.015 5.537 0.610 1.00 98.62 208 ALA A N 1
ATOM 1636 C CA . ALA A 1 208 ? 0.531 5.375 -0.757 1.00 98.62 208 ALA A CA 1
ATOM 1637 C C . ALA A 1 208 ? -0.987 5.610 -0.893 1.00 98.62 208 ALA A C 1
ATOM 1639 O O . ALA A 1 208 ? -1.429 6.204 -1.882 1.00 98.62 208 ALA A O 1
ATOM 1640 N N . LEU A 1 209 ? -1.785 5.182 0.092 1.00 98.69 209 LEU A N 1
ATOM 1641 C CA . LEU A 1 209 ? -3.236 5.401 0.120 1.00 98.69 209 LEU A CA 1
ATOM 1642 C C . LEU A 1 209 ? -3.588 6.871 0.370 1.00 98.69 209 LEU A C 1
ATOM 1644 O O . LEU A 1 209 ? -4.443 7.410 -0.333 1.00 98.69 209 LEU A O 1
ATOM 1648 N N . ASP A 1 210 ? -2.906 7.531 1.308 1.00 98.50 210 ASP A N 1
ATOM 1649 C CA . ASP A 1 210 ? -3.090 8.958 1.587 1.00 98.50 210 ASP A CA 1
ATOM 1650 C C . ASP A 1 210 ? -2.744 9.806 0.356 1.00 98.50 210 ASP A C 1
ATOM 1652 O O . ASP A 1 210 ? -3.559 10.603 -0.116 1.00 98.50 210 ASP A O 1
ATOM 1656 N N . ARG A 1 211 ? -1.588 9.539 -0.269 1.00 98.44 211 ARG A N 1
ATOM 1657 C CA . ARG A 1 211 ? -1.186 10.172 -1.533 1.00 98.44 211 ARG A CA 1
ATOM 1658 C C . ARG A 1 211 ? -2.221 9.956 -2.633 1.00 98.44 211 ARG A C 1
ATOM 1660 O O . ARG A 1 211 ? -2.451 10.884 -3.412 1.00 98.44 211 ARG A O 1
ATOM 1667 N N . LEU A 1 212 ? -2.856 8.782 -2.711 1.00 98.50 212 LEU A N 1
ATOM 1668 C CA . LEU A 1 212 ? -3.904 8.505 -3.697 1.00 98.50 212 LEU A CA 1
ATOM 1669 C C . LEU A 1 212 ? -5.145 9.364 -3.434 1.00 98.50 212 LEU A C 1
ATOM 1671 O O . LEU A 1 212 ? -5.592 10.072 -4.338 1.00 98.50 212 LEU A O 1
ATOM 1675 N N . ILE A 1 213 ? -5.661 9.338 -2.204 1.00 97.88 213 ILE A N 1
ATOM 1676 C CA . ILE A 1 213 ? -6.853 10.085 -1.782 1.00 97.88 213 ILE A CA 1
ATOM 1677 C C . ILE A 1 213 ? -6.650 11.593 -1.986 1.00 97.88 213 ILE A C 1
ATOM 1679 O O . ILE A 1 213 ? -7.462 12.238 -2.651 1.00 97.88 213 ILE A O 1
ATOM 1683 N N . ASN A 1 214 ? -5.537 12.139 -1.493 1.00 97.44 214 ASN A N 1
ATOM 1684 C CA . ASN A 1 214 ? -5.276 13.578 -1.481 1.00 97.44 214 ASN A CA 1
ATOM 1685 C C . ASN A 1 214 ? -4.853 14.131 -2.851 1.00 97.44 214 ASN A C 1
ATOM 1687 O O . ASN A 1 214 ? -5.259 15.232 -3.227 1.00 97.44 214 ASN A O 1
ATOM 1691 N N . THR A 1 215 ? -4.065 13.381 -3.631 1.00 98.06 215 THR A N 1
ATOM 1692 C CA . THR A 1 215 ? -3.550 13.859 -4.931 1.00 98.06 215 THR A CA 1
ATOM 1693 C C . THR A 1 215 ? -4.497 13.537 -6.090 1.00 98.06 215 THR A C 1
ATOM 1695 O O . THR A 1 215 ? -4.582 14.305 -7.051 1.00 98.06 215 THR A O 1
ATOM 1698 N N . TYR A 1 216 ? -5.247 12.430 -6.009 1.00 97.75 216 TYR A N 1
ATOM 1699 C CA . TYR A 1 216 ? -6.114 11.939 -7.086 1.00 97.75 216 TYR A CA 1
ATOM 1700 C C . TYR A 1 216 ? -7.572 11.706 -6.632 1.00 97.75 216 TYR A C 1
ATOM 1702 O O . TYR A 1 216 ? -8.132 10.658 -6.954 1.00 97.75 216 TYR A O 1
ATOM 1710 N N . PRO A 1 217 ? -8.264 12.667 -5.981 1.00 96.44 217 PRO A N 1
ATOM 1711 C CA . PRO A 1 217 ? -9.619 12.481 -5.425 1.00 96.44 217 PRO A CA 1
ATOM 1712 C C . PRO A 1 217 ? -10.736 12.260 -6.468 1.00 96.44 217 PRO A C 1
ATOM 1714 O O . PRO A 1 217 ? -11.903 12.113 -6.117 1.00 96.44 217 PRO A O 1
ATOM 1717 N N . LYS A 1 218 ? -10.404 12.289 -7.765 1.00 95.62 218 LYS A N 1
ATOM 1718 C CA . LYS A 1 218 ? -11.310 11.991 -8.892 1.00 95.62 218 LYS A CA 1
ATOM 1719 C C . LYS A 1 218 ? -10.954 10.682 -9.607 1.00 95.62 218 LYS A C 1
ATOM 1721 O O . LYS A 1 218 ? -11.468 10.427 -10.694 1.00 95.62 218 LYS A O 1
ATOM 1726 N N . SER A 1 219 ? -10.027 9.905 -9.051 1.00 96.56 219 SER A N 1
ATOM 1727 C CA . SER A 1 219 ? -9.633 8.612 -9.596 1.00 96.56 219 SER A CA 1
ATOM 1728 C C . SER A 1 219 ? -10.757 7.594 -9.417 1.00 96.56 219 SER A C 1
ATOM 1730 O O . SER A 1 219 ? -11.476 7.614 -8.421 1.00 96.56 219 SER A O 1
ATOM 1732 N N . LEU A 1 220 ? -10.861 6.643 -10.346 1.00 94.25 220 LEU A N 1
ATOM 1733 C CA . LEU A 1 220 ? -11.715 5.463 -10.161 1.00 94.25 220 LEU A CA 1
ATOM 1734 C C . LEU A 1 220 ? -11.259 4.604 -8.968 1.00 94.25 220 LEU A C 1
ATOM 1736 O O . LEU A 1 220 ? -12.067 3.882 -8.407 1.00 94.25 220 LEU A O 1
ATOM 1740 N N . PHE A 1 221 ? -9.994 4.733 -8.556 1.00 96.19 221 PHE A N 1
ATOM 1741 C CA . PHE A 1 221 ? -9.398 4.014 -7.425 1.00 96.19 221 PHE A CA 1
ATOM 1742 C C . PHE A 1 221 ? -9.498 4.775 -6.094 1.00 96.19 221 PHE A C 1
ATOM 1744 O O . PHE A 1 221 ? -8.961 4.317 -5.089 1.00 96.19 221 PHE A O 1
ATOM 1751 N N . THR A 1 222 ? -10.137 5.953 -6.050 1.00 97.19 222 THR A N 1
ATOM 1752 C CA . THR A 1 222 ? -10.294 6.700 -4.789 1.00 97.19 222 THR A CA 1
ATOM 1753 C C . THR A 1 222 ? -11.201 5.943 -3.817 1.00 97.19 222 THR A C 1
ATOM 1755 O O . THR A 1 222 ? -10.865 5.838 -2.642 1.00 97.19 222 THR A O 1
ATOM 1758 N N . SER A 1 223 ? -12.303 5.358 -4.298 1.00 97.12 223 SER A N 1
ATOM 1759 C CA . SER A 1 223 ? -13.193 4.512 -3.492 1.00 97.12 223 SER A CA 1
ATOM 1760 C C . SER A 1 223 ? -12.455 3.289 -2.938 1.00 97.12 223 SER A C 1
ATOM 1762 O O . SER A 1 223 ? -12.493 3.045 -1.729 1.00 97.12 223 SER A O 1
ATOM 1764 N N . ASP A 1 224 ? -11.708 2.583 -3.793 1.00 97.38 224 ASP A N 1
ATOM 1765 C CA . ASP A 1 224 ? -10.829 1.479 -3.389 1.00 97.38 224 ASP A CA 1
ATOM 1766 C C . ASP A 1 224 ? -9.827 1.911 -2.312 1.00 97.38 224 ASP A C 1
ATOM 1768 O O . ASP A 1 224 ? -9.621 1.177 -1.349 1.00 97.38 224 ASP A O 1
ATOM 1772 N N . ALA A 1 225 ? -9.237 3.106 -2.424 1.00 98.31 225 ALA A N 1
ATOM 1773 C CA . ALA A 1 225 ? -8.259 3.602 -1.460 1.00 98.31 225 ALA A CA 1
ATOM 1774 C C . ALA A 1 225 ? -8.858 3.859 -0.068 1.00 98.31 225 ALA A C 1
ATOM 1776 O O . ALA A 1 225 ? -8.266 3.432 0.920 1.00 98.31 225 ALA A O 1
ATOM 1777 N N . TYR A 1 226 ? -10.042 4.479 0.030 1.00 98.38 226 TYR A N 1
ATOM 1778 C CA . TYR A 1 226 ? -10.748 4.651 1.313 1.00 98.38 226 TYR A CA 1
ATOM 1779 C C . TYR A 1 226 ? -11.060 3.298 1.971 1.00 98.38 226 TYR A C 1
ATOM 1781 O O . TYR A 1 226 ? -10.777 3.086 3.152 1.00 98.38 226 TYR A O 1
ATOM 1789 N N . LEU A 1 227 ? -11.590 2.350 1.193 1.00 98.31 227 LEU A N 1
ATOM 1790 C CA . LEU A 1 227 ? -11.905 1.011 1.686 1.00 98.31 227 LEU A CA 1
ATOM 1791 C C . LEU A 1 227 ? -10.648 0.237 2.104 1.00 98.31 227 LEU A C 1
ATOM 1793 O O . LEU A 1 227 ? -10.648 -0.465 3.117 1.00 98.31 227 LEU A O 1
ATOM 1797 N N . GLN A 1 228 ? -9.576 0.356 1.326 1.00 98.38 228 GLN A N 1
ATOM 1798 C CA . GLN A 1 228 ? -8.301 -0.284 1.608 1.00 98.38 228 GLN A CA 1
ATOM 1799 C C . GLN A 1 228 ? -7.643 0.320 2.856 1.00 98.38 228 GLN A C 1
ATOM 1801 O O . GLN A 1 228 ? -7.105 -0.428 3.667 1.00 98.38 228 GLN A O 1
ATOM 1806 N N . MET A 1 229 ? -7.775 1.630 3.081 1.00 98.50 229 MET A N 1
ATOM 1807 C CA . MET A 1 229 ? -7.327 2.300 4.304 1.00 98.50 229 MET A CA 1
ATOM 1808 C C . MET A 1 229 ? -8.003 1.703 5.5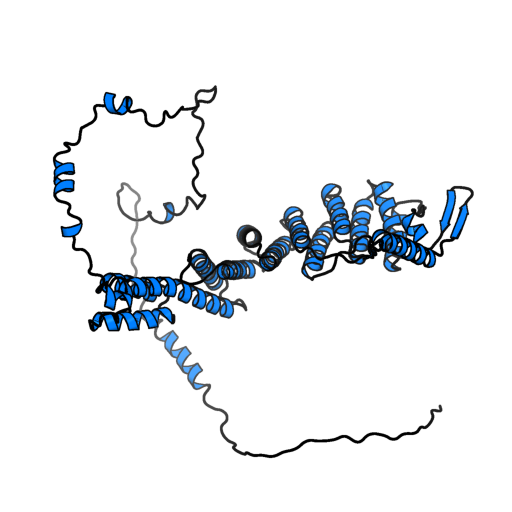47 1.00 98.50 229 MET A C 1
ATOM 1810 O O . MET A 1 229 ? -7.326 1.302 6.497 1.00 98.50 229 MET A O 1
ATOM 1814 N N . ALA A 1 230 ? -9.329 1.535 5.508 1.00 98.19 230 ALA A N 1
ATOM 1815 C CA . ALA A 1 230 ? -10.080 0.877 6.578 1.00 98.19 230 ALA A CA 1
ATOM 1816 C C . ALA A 1 230 ? -9.652 -0.591 6.781 1.00 98.19 230 ALA A C 1
ATOM 1818 O O . ALA A 1 230 ? -9.478 -1.045 7.915 1.00 98.19 230 ALA A O 1
ATOM 1819 N N . LYS A 1 231 ? -9.425 -1.338 5.687 1.00 98.00 231 LYS A N 1
ATOM 1820 C CA . LYS A 1 231 ? -8.929 -2.728 5.720 1.00 98.00 231 LYS A CA 1
ATOM 1821 C C . LYS A 1 231 ? -7.531 -2.831 6.353 1.00 98.00 231 LYS A C 1
ATOM 1823 O O . LYS A 1 231 ? -7.309 -3.771 7.118 1.00 98.00 231 LYS A O 1
ATOM 1828 N N . VAL A 1 232 ? -6.637 -1.873 6.092 1.00 97.88 232 VAL A N 1
ATOM 1829 C CA . VAL A 1 232 ? -5.290 -1.797 6.686 1.00 97.88 232 VAL A CA 1
ATOM 1830 C C . VAL A 1 232 ? -5.358 -1.456 8.178 1.00 97.88 232 VAL A C 1
ATOM 1832 O O . VAL A 1 232 ? -4.793 -2.195 8.980 1.00 97.88 232 VAL A O 1
ATOM 1835 N N . TYR A 1 233 ? -6.105 -0.424 8.591 1.00 98.31 233 TYR A N 1
ATOM 1836 C CA . TYR A 1 233 ? -6.278 -0.123 10.021 1.00 98.31 233 TYR A CA 1
ATOM 1837 C C . TYR A 1 233 ? -6.889 -1.298 10.794 1.00 98.31 233 TYR A C 1
ATOM 1839 O O . TYR A 1 233 ? -6.415 -1.635 11.876 1.00 98.31 233 TYR A O 1
ATOM 1847 N N . ARG A 1 234 ? -7.875 -1.993 10.211 1.00 97.81 234 ARG A N 1
ATOM 1848 C CA . ARG A 1 234 ? -8.479 -3.200 10.796 1.00 97.81 234 ARG A CA 1
ATOM 1849 C C . ARG A 1 234 ? -7.472 -4.337 11.014 1.00 97.81 234 ARG A C 1
ATOM 1851 O O . ARG A 1 234 ? -7.639 -5.100 11.959 1.00 97.81 234 ARG A O 1
ATOM 1858 N N . LYS A 1 235 ? -6.427 -4.466 10.184 1.00 96.75 235 LYS A N 1
ATOM 1859 C CA . LYS A 1 235 ? -5.351 -5.458 10.394 1.00 96.75 235 LYS A CA 1
ATOM 1860 C C . LYS A 1 235 ? -4.471 -5.154 11.610 1.00 96.75 235 LYS A C 1
ATOM 1862 O O . LYS A 1 235 ? -3.891 -6.083 12.161 1.00 96.75 235 LYS A O 1
ATOM 1867 N N . LEU A 1 236 ? -4.394 -3.893 12.034 1.00 96.62 236 LEU A N 1
ATOM 1868 C CA . LEU A 1 236 ? -3.641 -3.460 13.217 1.00 96.62 236 LEU A CA 1
ATOM 1869 C C . LEU A 1 236 ? -4.436 -3.598 14.530 1.00 96.62 236 LEU A C 1
ATOM 1871 O O . LEU A 1 236 ? -3.908 -3.300 15.599 1.00 96.62 236 LEU A O 1
ATOM 1875 N N . VAL A 1 237 ? -5.701 -4.028 14.480 1.00 97.69 237 VAL A N 1
ATOM 1876 C CA . VAL A 1 237 ? -6.534 -4.217 15.676 1.00 97.69 237 VAL A CA 1
ATOM 1877 C C . VAL A 1 237 ? -6.198 -5.555 16.341 1.00 97.69 237 VAL A C 1
ATOM 1879 O O . VAL A 1 237 ? -6.615 -6.615 15.878 1.00 97.69 237 VAL A O 1
ATOM 1882 N N . GLU A 1 238 ? -5.465 -5.504 17.455 1.00 96.62 238 GLU A N 1
ATOM 1883 C CA . GLU A 1 238 ? -5.059 -6.697 18.221 1.00 96.62 238 GLU A CA 1
ATOM 1884 C C . GLU A 1 238 ? -6.194 -7.303 19.075 1.00 96.62 238 GLU A C 1
ATOM 1886 O O . GLU A 1 238 ? -6.146 -8.482 19.427 1.00 96.62 238 GLU A O 1
ATOM 1891 N N . GLY A 1 239 ? -7.231 -6.520 19.394 1.00 95.88 239 GLY A N 1
ATOM 1892 C CA . GLY A 1 239 ? -8.391 -6.943 20.188 1.00 95.88 239 GLY A CA 1
ATOM 1893 C C . GLY A 1 239 ? -8.977 -5.806 21.037 1.00 95.88 239 GLY A C 1
ATOM 1894 O O . GLY A 1 239 ? -8.406 -4.716 21.074 1.00 95.88 239 GLY A O 1
ATOM 1895 N N . PRO A 1 240 ? -10.108 -6.025 21.733 1.00 97.31 240 PRO A N 1
ATOM 1896 C CA . PRO A 1 240 ? -10.762 -5.010 22.569 1.00 97.31 240 PRO A CA 1
ATOM 1897 C C . PRO A 1 240 ? -9.978 -4.640 23.846 1.00 97.31 240 PRO A C 1
ATOM 1899 O O . PRO A 1 240 ? -10.233 -3.589 24.434 1.00 97.31 240 PRO A O 1
ATOM 1902 N N . GLU A 1 241 ? -9.033 -5.474 24.289 1.00 95.50 241 GLU A N 1
ATOM 1903 C CA . GLU A 1 241 ? -8.162 -5.229 25.451 1.00 95.50 241 GLU A CA 1
ATOM 1904 C C . GLU A 1 241 ? -7.024 -4.230 25.170 1.00 95.50 241 GLU A C 1
ATOM 1906 O O . GLU A 1 241 ? -6.414 -3.711 26.107 1.00 95.50 241 GLU A O 1
ATOM 1911 N N . TYR A 1 242 ? -6.710 -4.005 23.892 1.00 95.25 242 TYR A N 1
ATOM 1912 C CA . TYR A 1 242 ? -5.530 -3.276 23.422 1.00 95.25 242 TYR A CA 1
ATOM 1913 C C . TYR A 1 242 ? -5.858 -1.812 23.091 1.00 95.25 242 TYR A C 1
ATOM 1915 O O . TYR A 1 242 ? -6.969 -1.341 23.352 1.00 95.25 242 TYR A O 1
ATOM 1923 N N . ASP A 1 243 ? -4.904 -1.064 22.525 1.00 94.81 243 ASP A N 1
ATOM 1924 C CA . ASP A 1 243 ? -5.211 0.281 22.032 1.00 94.81 243 ASP A CA 1
ATOM 1925 C C . ASP A 1 243 ? -6.252 0.220 20.905 1.00 94.81 243 ASP A C 1
ATOM 1927 O O . ASP A 1 243 ? -6.205 -0.618 20.008 1.00 94.81 243 ASP A O 1
ATOM 1931 N N . GLN A 1 244 ? -7.215 1.131 20.985 1.00 96.06 244 GLN A N 1
ATOM 1932 C CA . GLN A 1 244 ? -8.343 1.245 20.073 1.00 96.06 244 GLN A CA 1
ATOM 1933 C C . GLN A 1 244 ? -8.164 2.388 19.064 1.00 96.06 244 GLN A C 1
ATOM 1935 O O . GLN A 1 244 ? -9.132 2.756 18.401 1.00 96.06 244 GLN A O 1
ATOM 1940 N N . GLU A 1 245 ? -6.982 3.005 18.964 1.00 96.94 245 GLU A N 1
ATOM 1941 C CA . GLU A 1 245 ? -6.690 3.980 17.904 1.00 96.94 245 GLU A CA 1
ATOM 1942 C C . GLU A 1 245 ? -6.866 3.383 16.496 1.00 96.94 245 GLU A C 1
ATOM 1944 O O . GLU A 1 245 ? -7.664 3.945 15.741 1.00 96.94 245 GLU A O 1
ATOM 1949 N N . PRO A 1 246 ? -6.307 2.198 16.159 1.00 97.12 246 PRO A N 1
ATOM 1950 C CA . PRO A 1 246 ? -6.551 1.588 14.853 1.00 97.12 246 PRO A CA 1
ATOM 1951 C C . PRO A 1 246 ? -8.029 1.241 14.639 1.00 97.12 246 PRO A C 1
ATOM 1953 O O . PRO A 1 246 ? -8.554 1.444 13.548 1.00 97.12 246 PRO A O 1
ATOM 1956 N N . THR A 1 247 ? -8.735 0.802 15.690 1.00 98.19 247 THR A N 1
ATOM 1957 C CA . THR A 1 247 ? -10.179 0.517 15.645 1.00 98.19 247 THR A CA 1
ATOM 1958 C C . THR A 1 247 ? -10.985 1.771 15.298 1.00 98.19 247 THR A C 1
ATOM 1960 O O . THR A 1 247 ? -11.853 1.723 14.429 1.00 98.19 247 THR A O 1
ATOM 1963 N N . ARG A 1 248 ? -10.685 2.914 15.935 1.00 98.12 248 ARG A N 1
ATOM 1964 C CA . ARG A 1 248 ? -11.342 4.202 15.646 1.00 98.12 248 ARG A CA 1
ATOM 1965 C C . ARG A 1 248 ? -11.046 4.678 14.226 1.00 98.12 248 ARG A C 1
ATOM 1967 O O . ARG A 1 248 ? -11.970 5.090 13.536 1.00 98.12 248 ARG A O 1
ATOM 1974 N N . ASN A 1 249 ? -9.799 4.570 13.773 1.00 98.06 249 ASN A N 1
ATOM 1975 C CA . ASN A 1 249 ? -9.422 4.973 12.419 1.00 98.06 249 ASN A CA 1
ATOM 1976 C C . ASN A 1 249 ? -10.109 4.087 11.362 1.00 98.06 249 ASN A C 1
ATOM 1978 O O . ASN A 1 249 ? -10.645 4.606 10.386 1.00 98.06 249 ASN A O 1
ATOM 1982 N N . ALA A 1 250 ? -10.187 2.768 11.586 1.00 98.50 250 ALA A N 1
ATOM 1983 C CA . ALA A 1 250 ? -10.935 1.855 10.721 1.00 98.50 250 ALA A CA 1
ATOM 1984 C C . ALA A 1 250 ? -12.428 2.223 10.644 1.00 98.50 250 ALA A C 1
ATOM 1986 O O . ALA A 1 250 ? -12.975 2.287 9.545 1.00 98.50 250 ALA A O 1
ATOM 1987 N N . ILE A 1 251 ? -13.069 2.516 11.786 1.00 98.38 251 ILE A N 1
ATOM 1988 C CA . ILE A 1 251 ? -14.463 2.997 11.853 1.00 98.38 251 ILE A CA 1
ATOM 1989 C C . ILE A 1 251 ? -14.639 4.263 11.007 1.00 98.38 251 ILE A C 1
ATOM 1991 O O . ILE A 1 251 ? -15.538 4.297 10.168 1.00 98.38 251 ILE A O 1
ATOM 1995 N N . SER A 1 252 ? -13.773 5.268 11.173 1.00 98.06 252 SER A N 1
ATOM 1996 C CA . SER A 1 252 ? -13.834 6.515 10.397 1.00 98.06 252 SER A CA 1
ATOM 1997 C C . SER A 1 252 ? -13.740 6.260 8.891 1.00 98.06 252 SER A C 1
ATOM 1999 O O . SER A 1 252 ? -14.624 6.681 8.153 1.00 98.06 252 SER A O 1
ATOM 2001 N N . PHE A 1 253 ? -12.738 5.501 8.429 1.00 98.44 253 PHE A N 1
ATOM 2002 C CA . PHE A 1 253 ? -12.570 5.230 6.996 1.00 98.44 253 PHE A CA 1
ATOM 2003 C C . PHE A 1 253 ? -13.690 4.354 6.403 1.00 98.44 253 PHE A C 1
ATOM 2005 O O . PHE A 1 253 ? -14.046 4.545 5.238 1.00 98.44 253 PHE A O 1
ATOM 2012 N N . PHE A 1 254 ? -14.294 3.437 7.173 1.00 98.62 254 PHE A N 1
ATOM 2013 C CA . PHE A 1 254 ? -15.495 2.721 6.724 1.00 98.62 254 PHE A CA 1
ATOM 2014 C C . PHE A 1 254 ? -16.719 3.647 6.628 1.00 98.62 254 PHE A C 1
ATOM 2016 O O . PHE A 1 254 ? -17.435 3.583 5.628 1.00 98.62 254 PHE A O 1
ATOM 2023 N N . HIS A 1 255 ? -16.955 4.525 7.612 1.00 98.06 255 HIS A N 1
ATOM 2024 C CA . HIS A 1 255 ? -18.035 5.524 7.546 1.00 98.06 255 HIS A CA 1
ATOM 2025 C C . HIS A 1 255 ? -17.851 6.465 6.353 1.00 98.06 255 HIS A C 1
ATOM 2027 O O . HIS A 1 255 ? -18.783 6.630 5.567 1.00 98.06 255 HIS A O 1
ATOM 2033 N N . ASP A 1 256 ? -16.649 7.013 6.159 1.00 97.62 256 ASP A N 1
ATOM 2034 C CA . ASP A 1 256 ? -16.327 7.874 5.017 1.00 97.62 256 ASP A CA 1
ATOM 2035 C C . ASP A 1 256 ? -16.571 7.151 3.689 1.00 97.62 256 ASP A C 1
ATOM 2037 O O . ASP A 1 256 ? -17.213 7.702 2.794 1.00 97.62 256 ASP A O 1
ATOM 2041 N N . TYR A 1 257 ? -16.143 5.889 3.567 1.00 98.25 257 TYR A N 1
ATOM 2042 C CA . TYR A 1 257 ? -16.409 5.083 2.378 1.00 98.25 257 TYR A CA 1
ATOM 2043 C C . TYR A 1 257 ? -17.916 4.917 2.109 1.00 98.25 257 TYR A C 1
ATOM 2045 O O . TYR A 1 257 ? -18.371 5.135 0.985 1.00 98.25 257 TYR A O 1
ATOM 2053 N N . LEU A 1 258 ? -18.705 4.580 3.133 1.00 98.00 258 LEU A N 1
ATOM 2054 C CA . LEU A 1 258 ? -20.156 4.388 3.015 1.00 98.00 258 LEU A CA 1
ATOM 2055 C C . LEU A 1 258 ? -20.909 5.695 2.707 1.00 98.00 258 LEU A C 1
ATOM 2057 O O . LEU A 1 258 ? -21.931 5.667 2.020 1.00 98.00 258 LEU A O 1
ATOM 2061 N N . ILE A 1 259 ? -20.408 6.838 3.184 1.00 97.75 259 ILE A N 1
ATOM 2062 C CA . ILE A 1 259 ? -20.975 8.170 2.931 1.00 97.75 259 ILE A CA 1
ATOM 2063 C C . ILE A 1 259 ? -20.630 8.663 1.518 1.00 97.75 259 ILE A C 1
ATOM 2065 O O . ILE A 1 259 ? -21.502 9.188 0.821 1.00 97.75 259 ILE A O 1
ATOM 2069 N N . LEU A 1 260 ? -19.372 8.512 1.095 1.00 96.56 260 LEU A N 1
ATOM 2070 C CA . LEU A 1 260 ? -18.862 9.035 -0.176 1.00 96.56 260 LEU A CA 1
ATOM 2071 C C . LEU A 1 260 ? -19.196 8.126 -1.369 1.00 96.56 260 LEU A C 1
ATOM 2073 O O . LEU A 1 260 ? -19.438 8.629 -2.469 1.00 96.56 260 LEU A O 1
ATOM 2077 N N . PHE A 1 261 ? -19.255 6.806 -1.161 1.00 97.06 261 PHE A N 1
ATOM 2078 C CA . PHE A 1 261 ? -19.399 5.798 -2.218 1.00 97.06 261 PHE A CA 1
ATOM 2079 C C . PHE A 1 261 ? -20.575 4.813 -1.990 1.00 97.06 261 PHE A C 1
ATOM 2081 O O . PHE A 1 261 ? -20.411 3.601 -2.150 1.00 97.06 261 PHE A O 1
ATOM 2088 N N . PRO A 1 262 ? -21.808 5.287 -1.697 1.00 96.88 262 PRO A N 1
ATOM 2089 C CA . PRO A 1 262 ? -22.948 4.464 -1.246 1.00 96.88 262 PRO A CA 1
ATOM 2090 C C . PRO A 1 262 ? -23.536 3.496 -2.295 1.00 96.88 262 PRO A C 1
ATOM 2092 O O . PRO A 1 262 ? -24.586 2.888 -2.067 1.00 96.88 262 PRO A O 1
ATOM 2095 N N . HIS A 1 263 ? -22.934 3.397 -3.482 1.00 95.38 263 HIS A N 1
ATOM 2096 C CA . HIS A 1 263 ? -23.414 2.592 -4.613 1.00 95.38 263 HIS A CA 1
ATOM 2097 C C . HIS A 1 263 ? -22.339 1.663 -5.197 1.00 95.38 263 HIS A C 1
ATOM 2099 O O . HIS A 1 263 ? -22.582 1.032 -6.226 1.00 95.38 263 HIS A O 1
ATOM 2105 N N . GLU A 1 264 ? -21.171 1.573 -4.558 1.00 95.19 264 GLU A N 1
ATOM 2106 C CA . GLU A 1 264 ? -20.098 0.671 -4.978 1.00 95.19 264 GLU A CA 1
ATOM 2107 C C . GLU A 1 264 ? -20.373 -0.794 -4.615 1.00 95.19 264 GLU A C 1
ATOM 2109 O O . GLU A 1 264 ? -21.159 -1.111 -3.719 1.00 95.19 264 GLU A O 1
ATOM 2114 N N . ALA A 1 265 ? -19.699 -1.712 -5.311 1.00 94.56 265 ALA A N 1
ATOM 2115 C CA . ALA A 1 265 ? -19.904 -3.152 -5.130 1.00 94.56 265 ALA A CA 1
ATOM 2116 C C . ALA A 1 265 ? -19.534 -3.654 -3.719 1.00 94.56 265 ALA A C 1
ATOM 2118 O O . ALA A 1 265 ? -20.150 -4.594 -3.218 1.00 94.56 265 ALA A O 1
ATOM 2119 N N . GLU A 1 266 ? -18.554 -3.019 -3.072 1.00 95.00 266 GLU A N 1
ATOM 2120 C CA . GLU A 1 266 ? -18.016 -3.425 -1.769 1.00 95.00 266 GLU A CA 1
ATOM 2121 C C . GLU A 1 266 ? -18.770 -2.820 -0.565 1.00 95.00 266 GLU A C 1
ATOM 2123 O O . GLU A 1 266 ? -18.379 -3.072 0.574 1.00 95.00 266 GLU A O 1
ATOM 2128 N N . VAL A 1 267 ? -19.867 -2.072 -0.770 1.00 97.75 267 VAL A N 1
ATOM 2129 C CA . VAL A 1 267 ? -20.659 -1.452 0.319 1.00 97.75 267 VAL A CA 1
ATOM 2130 C C . VAL A 1 267 ? -21.044 -2.460 1.407 1.00 97.75 267 VAL A C 1
ATOM 2132 O O . VAL A 1 267 ? -20.840 -2.181 2.581 1.00 97.75 267 VAL A O 1
ATOM 2135 N N . ALA A 1 268 ? -21.502 -3.663 1.045 1.00 97.00 268 ALA A N 1
ATOM 2136 C CA . ALA A 1 268 ? -21.863 -4.690 2.029 1.00 97.00 268 ALA A CA 1
ATOM 2137 C C . ALA A 1 268 ? -20.657 -5.187 2.858 1.00 97.00 268 ALA A C 1
ATOM 2139 O O . ALA A 1 268 ? -20.788 -5.432 4.055 1.00 97.00 268 ALA A O 1
ATOM 2140 N N . ASN A 1 269 ? -19.471 -5.289 2.244 1.00 95.69 269 ASN A N 1
ATOM 2141 C CA . ASN A 1 269 ? -18.238 -5.673 2.940 1.00 95.69 269 ASN A CA 1
ATOM 2142 C C . ASN A 1 269 ? -17.742 -4.542 3.861 1.00 95.69 269 ASN A C 1
ATOM 2144 O O . ASN A 1 269 ? -17.132 -4.808 4.896 1.00 95.69 269 ASN A O 1
ATOM 2148 N N . ALA A 1 270 ? -17.995 -3.283 3.488 1.00 97.88 270 ALA A N 1
ATOM 2149 C CA . ALA A 1 270 ? -17.697 -2.114 4.309 1.00 97.88 270 ALA A CA 1
ATOM 2150 C C . ALA A 1 270 ? -18.666 -1.976 5.497 1.00 97.88 270 ALA A C 1
ATOM 2152 O O . ALA A 1 270 ? -18.213 -1.682 6.598 1.00 97.88 270 ALA A O 1
ATOM 2153 N N . GLU A 1 271 ? -19.964 -2.253 5.311 1.00 97.81 271 GLU A N 1
ATOM 2154 C CA . GLU A 1 271 ? -20.948 -2.337 6.404 1.00 97.81 271 GLU A CA 1
ATOM 2155 C C . GLU A 1 271 ? -20.572 -3.439 7.413 1.00 97.81 271 GLU A C 1
ATOM 2157 O O . GLU A 1 271 ? -20.558 -3.185 8.616 1.00 97.81 271 GLU A O 1
ATOM 2162 N N . GLU A 1 272 ? -20.196 -4.636 6.942 1.00 97.38 272 GLU A N 1
ATOM 2163 C CA . GLU A 1 272 ? -19.738 -5.728 7.817 1.00 97.38 272 GLU A CA 1
ATOM 2164 C C . GLU A 1 272 ? -18.437 -5.362 8.555 1.00 97.38 272 GLU A C 1
ATOM 2166 O O . GLU A 1 272 ? -18.314 -5.573 9.763 1.00 97.38 272 GLU A O 1
ATOM 2171 N N . GLY A 1 273 ? -17.463 -4.784 7.841 1.00 97.75 273 GLY A N 1
ATOM 2172 C CA . GLY A 1 273 ? -16.204 -4.321 8.426 1.00 97.75 273 GLY A CA 1
ATOM 2173 C C . GLY A 1 273 ? -16.412 -3.247 9.495 1.00 97.75 273 GLY A C 1
ATOM 2174 O O . GLY A 1 273 ? -15.768 -3.298 10.544 1.00 97.75 273 GLY A O 1
ATOM 2175 N N . LEU A 1 274 ? -17.349 -2.326 9.264 1.00 98.25 274 LEU A N 1
ATOM 2176 C CA . LEU A 1 274 ? -17.747 -1.309 10.228 1.00 98.25 274 LEU A CA 1
ATOM 2177 C C . LEU A 1 274 ? -18.382 -1.928 11.478 1.00 98.25 274 LEU A C 1
ATOM 2179 O O . LEU A 1 274 ? -17.925 -1.641 12.582 1.00 98.25 274 LEU A O 1
ATOM 2183 N N . GLU A 1 275 ? -19.377 -2.808 11.322 1.00 97.81 275 GLU A N 1
ATOM 2184 C CA . GLU A 1 275 ? -20.066 -3.462 12.447 1.00 97.81 275 GLU A CA 1
ATOM 2185 C C . GLU A 1 275 ? -19.083 -4.247 13.337 1.00 97.81 275 GLU A C 1
ATOM 2187 O O . GLU A 1 275 ? -19.159 -4.176 14.567 1.00 97.81 275 GLU A O 1
ATOM 2192 N N . GLN A 1 276 ? -18.104 -4.935 12.735 1.00 98.00 276 GLN A N 1
ATOM 2193 C CA . GLN A 1 276 ? -17.039 -5.635 13.467 1.00 98.00 276 GLN A CA 1
ATOM 2194 C C . GLN A 1 276 ? -16.162 -4.681 14.295 1.00 98.00 276 GLN A C 1
ATOM 2196 O O . GLN A 1 276 ? -15.800 -4.998 15.434 1.00 98.00 276 GLN A O 1
ATOM 2201 N N . MET A 1 277 ? -15.802 -3.517 13.748 1.00 98.38 277 MET A N 1
ATOM 2202 C CA . MET A 1 277 ? -14.980 -2.534 14.463 1.00 98.38 277 MET A CA 1
ATOM 2203 C C . MET A 1 277 ? -15.779 -1.788 15.535 1.00 98.38 277 MET A C 1
ATOM 2205 O O . MET A 1 277 ? -15.261 -1.572 16.631 1.00 98.38 277 MET A O 1
ATOM 2209 N N . GLU A 1 278 ? -17.051 -1.475 15.279 1.00 98.06 278 GLU A N 1
ATOM 2210 C CA . GLU A 1 278 ? -17.962 -0.896 16.268 1.00 98.06 278 GLU A CA 1
ATOM 2211 C C . GLU A 1 278 ? -18.221 -1.861 17.446 1.00 98.06 278 GLU A C 1
ATOM 2213 O O . GLU A 1 278 ? -18.139 -1.419 18.595 1.00 98.06 278 GLU A O 1
ATOM 2218 N N . ASP A 1 279 ? -18.428 -3.175 17.223 1.00 98.38 279 ASP A N 1
ATOM 2219 C CA . ASP A 1 279 ? -18.478 -4.150 18.334 1.00 98.38 279 ASP A CA 1
ATOM 2220 C C . ASP A 1 279 ? -17.151 -4.207 19.088 1.00 98.38 279 ASP A C 1
ATOM 2222 O O . ASP A 1 279 ? -17.165 -4.204 20.314 1.00 98.38 279 ASP A O 1
ATOM 2226 N N . THR A 1 280 ? -16.008 -4.205 18.394 1.00 98.44 280 THR A N 1
ATOM 2227 C CA . THR A 1 280 ? -14.687 -4.264 19.044 1.00 98.44 280 THR A CA 1
ATOM 2228 C C . THR A 1 280 ? -14.450 -3.049 19.950 1.00 98.44 280 THR A C 1
ATOM 2230 O O . THR A 1 280 ? -14.081 -3.204 21.118 1.00 98.44 280 THR A O 1
ATOM 2233 N N . LEU A 1 281 ? -14.746 -1.840 19.461 1.00 98.06 281 LEU A N 1
ATOM 2234 C CA . LEU A 1 281 ? -14.623 -0.603 20.233 1.00 98.06 281 LEU A CA 1
ATOM 2235 C C . LEU A 1 281 ? -15.601 -0.571 21.420 1.00 98.06 281 LEU A C 1
ATOM 2237 O O . LEU A 1 281 ? -15.219 -0.187 22.528 1.00 98.06 281 LEU A O 1
ATOM 2241 N N . ALA A 1 282 ? -16.848 -1.007 21.218 1.00 98.12 282 ALA A N 1
ATOM 2242 C CA . ALA A 1 282 ? -17.833 -1.121 22.290 1.00 98.12 282 ALA A CA 1
ATOM 2243 C C . ALA A 1 282 ? -17.400 -2.162 23.339 1.00 98.12 282 ALA A C 1
ATOM 2245 O O . ALA A 1 282 ? -17.451 -1.897 24.540 1.00 98.12 282 ALA A O 1
ATOM 2246 N N . ARG A 1 283 ? -16.890 -3.319 22.906 1.00 98.44 283 ARG A N 1
ATOM 2247 C CA . ARG A 1 283 ? -16.396 -4.408 23.758 1.00 98.44 283 ARG A CA 1
ATOM 2248 C C . ARG A 1 283 ? -15.210 -3.979 24.618 1.00 98.44 283 ARG A C 1
ATOM 2250 O O . ARG A 1 283 ? -15.137 -4.385 25.773 1.00 98.44 283 ARG A O 1
ATOM 2257 N N . SER A 1 284 ? -14.354 -3.084 24.127 1.00 97.94 284 SER A N 1
ATOM 2258 C CA . SER A 1 284 ? -13.314 -2.446 24.947 1.00 97.94 284 SER A CA 1
ATOM 2259 C C . SER A 1 284 ? -13.908 -1.724 26.173 1.00 97.94 284 SER A C 1
ATOM 2261 O O . SER A 1 284 ? -13.413 -1.859 27.295 1.00 97.94 284 SER A O 1
ATOM 2263 N N . ARG A 1 285 ? -15.048 -1.035 26.010 1.00 97.50 285 ARG A N 1
ATOM 2264 C CA . ARG A 1 285 ? -15.776 -0.400 27.127 1.00 97.50 285 ARG A CA 1
ATOM 2265 C C . ARG A 1 285 ? -16.540 -1.405 27.984 1.00 97.50 285 ARG A C 1
ATOM 2267 O O . ARG A 1 285 ? -16.531 -1.262 29.206 1.00 97.50 285 ARG A O 1
ATOM 2274 N N . LEU A 1 286 ? -17.099 -2.461 27.394 1.00 97.94 286 LEU A N 1
ATOM 2275 C CA . LEU A 1 286 ? -17.725 -3.562 28.136 1.00 97.94 286 LEU A CA 1
ATOM 2276 C C . LEU A 1 286 ? -16.737 -4.184 29.135 1.00 97.94 286 LEU A C 1
ATOM 2278 O O . LEU A 1 286 ? -17.073 -4.337 30.308 1.00 97.94 286 LEU A O 1
ATOM 2282 N N . LEU A 1 287 ? -15.507 -4.467 28.692 1.00 97.56 287 LEU A N 1
ATOM 2283 C CA . LEU A 1 287 ? -14.440 -5.037 29.521 1.00 97.56 287 LEU A CA 1
ATOM 2284 C C . LEU A 1 287 ? -14.033 -4.110 30.676 1.00 97.56 287 LEU A C 1
ATOM 2286 O O . LEU A 1 287 ? -13.809 -4.582 31.792 1.00 97.56 287 LEU A O 1
ATOM 2290 N N . MET A 1 288 ? -14.003 -2.792 30.454 1.00 94.81 288 MET A N 1
ATOM 2291 C CA . MET A 1 288 ? -13.798 -1.820 31.535 1.00 94.81 288 MET A CA 1
ATOM 2292 C C . MET A 1 288 ? -14.965 -1.824 32.533 1.00 94.81 288 MET A C 1
ATOM 2294 O O . MET A 1 288 ? -14.738 -1.818 33.745 1.00 94.81 288 MET A O 1
ATOM 2298 N N . GLY A 1 289 ? -16.211 -1.902 32.057 1.00 95.69 289 GLY A N 1
ATOM 2299 C CA . GLY A 1 289 ? -17.393 -2.041 32.913 1.00 95.69 289 GLY A CA 1
ATOM 2300 C C . GLY A 1 289 ? -17.349 -3.306 33.771 1.00 95.69 289 GLY A C 1
ATOM 2301 O O . GLY A 1 289 ? -17.507 -3.235 34.993 1.00 95.69 289 GLY A O 1
ATOM 2302 N N . ASP A 1 290 ? -17.026 -4.440 33.152 1.00 95.56 290 ASP A N 1
ATOM 2303 C CA . ASP A 1 290 ? -16.819 -5.723 33.821 1.00 95.56 290 ASP A CA 1
ATOM 2304 C C . ASP A 1 290 ? -15.672 -5.652 34.840 1.00 95.56 290 ASP A C 1
ATOM 2306 O O . ASP A 1 290 ? -15.825 -6.139 35.964 1.00 95.56 290 ASP A O 1
ATOM 2310 N N . PHE A 1 291 ? -14.562 -4.973 34.533 1.00 93.50 291 PHE A N 1
ATOM 2311 C CA . PHE A 1 291 ? -13.486 -4.761 35.503 1.00 93.50 291 PHE A CA 1
ATOM 2312 C C . PHE A 1 291 ? -13.987 -4.049 36.773 1.00 93.50 291 PHE A C 1
ATOM 2314 O O . PHE A 1 291 ? -13.728 -4.500 37.896 1.00 93.50 291 PHE A O 1
ATOM 2321 N N . PHE A 1 292 ? -14.757 -2.967 36.618 1.00 91.69 292 PHE A N 1
ATOM 2322 C CA . PHE A 1 292 ? -15.309 -2.233 37.758 1.00 91.69 292 PHE A CA 1
ATOM 2323 C C . PHE A 1 292 ? -16.387 -3.012 38.523 1.00 91.69 292 PHE A C 1
ATOM 2325 O O . PHE A 1 292 ? -16.444 -2.923 39.754 1.00 91.69 292 PHE A O 1
ATOM 2332 N N . TYR A 1 293 ? -17.210 -3.800 37.831 1.00 91.88 293 TYR A N 1
ATOM 2333 C CA . TYR A 1 293 ? -18.261 -4.604 38.452 1.00 91.88 293 TYR A CA 1
ATOM 2334 C C . TYR A 1 293 ? -17.692 -5.811 39.213 1.00 91.88 293 TYR A C 1
ATOM 2336 O O . TYR A 1 293 ? -17.966 -5.967 40.405 1.00 91.88 293 TYR A O 1
ATOM 2344 N N . TYR A 1 294 ? -16.867 -6.636 38.559 1.00 89.69 294 TYR A N 1
ATOM 2345 C CA . TYR A 1 294 ? -16.367 -7.895 39.120 1.00 89.69 294 TYR A CA 1
ATOM 2346 C C . TYR A 1 294 ? -15.190 -7.718 40.089 1.00 89.69 294 TYR A C 1
ATOM 2348 O O . TYR A 1 294 ? -15.143 -8.431 41.088 1.00 89.69 294 TYR A O 1
ATOM 2356 N N . TYR A 1 295 ? -14.267 -6.777 39.845 1.00 86.44 295 TYR A N 1
ATOM 2357 C CA . TYR A 1 295 ? -13.020 -6.661 40.627 1.00 86.44 295 TYR A CA 1
ATOM 2358 C C . TYR A 1 295 ? -12.948 -5.422 41.527 1.00 86.44 295 TYR A C 1
ATOM 2360 O O . TYR A 1 295 ? -12.169 -5.400 42.480 1.00 86.44 295 TYR A O 1
ATOM 2368 N N . ARG A 1 296 ? -13.743 -4.378 41.251 1.00 85.31 296 ARG A N 1
ATOM 2369 C CA . ARG A 1 296 ? -13.813 -3.162 42.089 1.00 85.31 296 ARG A CA 1
ATOM 2370 C C . ARG A 1 296 ? -15.120 -3.014 42.859 1.00 85.31 296 ARG A C 1
ATOM 2372 O O . ARG A 1 296 ? -15.263 -2.028 43.576 1.00 85.31 296 ARG A O 1
ATOM 2379 N N . ASN A 1 297 ? -16.060 -3.957 42.722 1.00 85.88 297 ASN A N 1
ATOM 2380 C CA . ASN A 1 297 ? -17.353 -3.939 43.417 1.00 85.88 297 ASN A CA 1
ATOM 2381 C C . ASN A 1 297 ? -18.084 -2.577 43.267 1.00 85.88 297 ASN A C 1
ATOM 2383 O O . ASN A 1 297 ? -18.776 -2.115 44.175 1.00 85.88 297 ASN A O 1
ATOM 2387 N N . ASN A 1 298 ? -17.877 -1.897 42.130 1.00 87.38 298 ASN A N 1
ATOM 2388 C CA . ASN A 1 298 ? -18.297 -0.519 41.887 1.00 87.38 298 ASN A CA 1
ATOM 2389 C C . ASN A 1 298 ? -19.298 -0.468 40.730 1.00 87.38 298 ASN A C 1
ATOM 2391 O O . ASN A 1 298 ? -18.972 -0.105 39.598 1.00 87.38 298 ASN A O 1
ATOM 2395 N N . SER A 1 299 ? -20.545 -0.817 41.042 1.00 88.56 299 SER A N 1
ATOM 2396 C CA . SER A 1 299 ? -21.654 -0.832 40.085 1.00 88.56 299 SER A CA 1
ATOM 2397 C C . SER A 1 299 ? -21.943 0.534 39.453 1.00 88.56 299 SER A C 1
ATOM 2399 O O . SER A 1 299 ? -22.445 0.583 38.334 1.00 88.56 299 SER A O 1
ATOM 2401 N N . LEU A 1 300 ? -21.610 1.642 40.129 1.00 88.25 300 LEU A N 1
ATOM 2402 C CA . LEU A 1 300 ? -21.784 2.985 39.572 1.00 88.25 300 LEU A CA 1
ATOM 2403 C C . LEU A 1 300 ? -20.784 3.237 38.440 1.00 88.25 300 LEU A C 1
ATOM 2405 O O . LEU A 1 300 ? -21.208 3.568 37.336 1.00 88.25 300 LEU A O 1
ATOM 2409 N N . ALA A 1 301 ? -19.487 3.007 38.674 1.00 88.00 301 ALA A N 1
ATOM 2410 C CA . ALA A 1 301 ? -18.480 3.110 37.616 1.00 88.00 301 ALA A CA 1
ATOM 2411 C C . ALA A 1 301 ? -18.760 2.123 36.470 1.00 88.00 301 ALA A C 1
ATOM 2413 O O . ALA A 1 301 ? -18.739 2.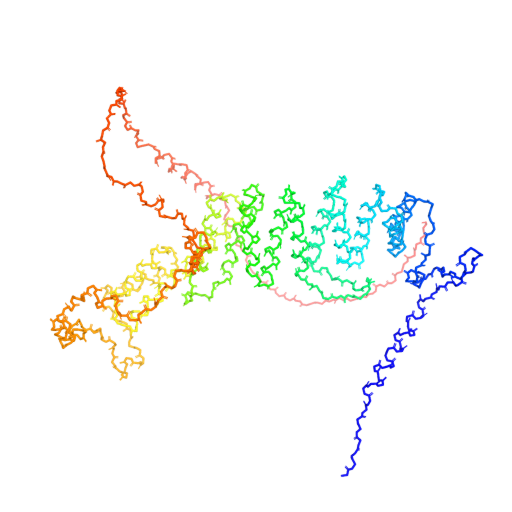519 35.308 1.00 88.00 301 ALA A O 1
ATOM 2414 N N . ALA A 1 302 ? -19.113 0.873 36.789 1.00 92.94 302 ALA A N 1
ATOM 2415 C CA . ALA A 1 302 ? -19.469 -0.131 35.787 1.00 92.94 302 ALA A CA 1
ATOM 2416 C C . ALA A 1 302 ? -20.636 0.319 34.890 1.00 92.94 302 ALA A C 1
ATOM 2418 O O . ALA A 1 302 ? -20.556 0.211 33.668 1.00 92.94 302 ALA A O 1
ATOM 2419 N N . SER A 1 303 ? -21.690 0.899 35.480 1.00 91.38 303 SER A N 1
ATOM 2420 C CA . SER A 1 303 ? -22.850 1.393 34.728 1.00 91.38 303 SER A CA 1
ATOM 2421 C C . SER A 1 303 ? -22.513 2.510 33.734 1.00 91.38 303 SER A C 1
ATOM 2423 O O . SER A 1 303 ? -23.145 2.582 32.683 1.00 91.38 303 SER A O 1
ATOM 2425 N N . ILE A 1 304 ? -21.498 3.340 34.004 1.00 92.56 304 ILE A N 1
ATOM 2426 C CA . ILE A 1 304 ? -21.026 4.364 33.057 1.00 92.56 304 ILE A CA 1
ATOM 2427 C C . ILE A 1 304 ? -20.442 3.690 31.810 1.00 92.56 304 ILE A C 1
ATOM 2429 O O . ILE A 1 304 ? -20.891 3.976 30.704 1.00 92.56 304 ILE A O 1
ATOM 2433 N N . PHE A 1 305 ? -19.521 2.739 31.982 1.00 94.69 305 PHE A N 1
ATOM 2434 C CA . PHE A 1 305 ? -18.902 2.012 30.867 1.00 94.69 305 PHE A CA 1
ATOM 2435 C C . PHE A 1 305 ? -19.893 1.133 30.090 1.00 94.69 305 PHE A C 1
ATOM 2437 O O . PHE A 1 305 ? -19.810 1.045 28.866 1.00 94.69 305 PHE A O 1
ATOM 2444 N N . TYR A 1 306 ? -20.880 0.529 30.756 1.00 97.19 306 TYR A N 1
ATOM 2445 C CA . TYR A 1 306 ? -21.948 -0.205 30.069 1.00 97.19 306 TYR A CA 1
ATOM 2446 C C . TYR A 1 306 ? -22.864 0.723 29.253 1.00 97.19 306 TYR A C 1
ATOM 2448 O O . TYR A 1 306 ? -23.233 0.384 28.130 1.00 97.19 306 TYR A O 1
ATOM 2456 N N . ASN A 1 307 ? -23.187 1.919 29.756 1.00 95.56 307 ASN A N 1
ATOM 2457 C CA . ASN A 1 307 ? -23.905 2.923 28.966 1.00 95.56 307 ASN A CA 1
ATOM 2458 C C . ASN A 1 307 ? -23.054 3.451 27.796 1.00 95.56 307 ASN A C 1
ATOM 2460 O O . ASN A 1 307 ? -23.585 3.645 26.704 1.00 95.56 307 ASN A O 1
ATOM 2464 N N . GLU A 1 308 ? -21.742 3.626 27.983 1.00 93.94 308 GLU A N 1
ATOM 2465 C CA . GLU A 1 308 ? -20.806 3.989 26.911 1.00 93.94 308 GLU A CA 1
ATOM 2466 C C . GLU A 1 308 ? -20.772 2.908 25.815 1.00 93.94 308 GLU A C 1
ATOM 2468 O O . GLU A 1 308 ? -20.950 3.224 24.642 1.00 93.94 308 GLU A O 1
ATOM 2473 N N . THR A 1 309 ? -20.679 1.630 26.200 1.00 97.12 309 THR A N 1
ATOM 2474 C CA . THR A 1 309 ? -20.764 0.460 25.300 1.00 97.12 309 THR A CA 1
ATOM 2475 C C . THR A 1 309 ? -22.019 0.516 24.421 1.00 97.12 309 THR A C 1
ATOM 2477 O O . THR A 1 309 ? -21.941 0.397 23.200 1.00 97.12 309 THR A O 1
ATOM 2480 N N . ILE A 1 310 ? -23.182 0.752 25.041 1.00 96.38 310 ILE A N 1
ATOM 2481 C CA . ILE A 1 310 ? -24.476 0.856 24.348 1.00 96.38 310 ILE A CA 1
ATOM 2482 C C . ILE A 1 310 ? -24.547 2.099 23.451 1.00 96.38 310 ILE A C 1
ATOM 2484 O O . ILE A 1 310 ? -25.265 2.082 22.455 1.00 96.38 310 ILE A O 1
ATOM 2488 N N . THR A 1 311 ? -23.837 3.173 23.801 1.00 94.88 311 THR A N 1
ATOM 2489 C CA . THR A 1 311 ? -23.820 4.425 23.031 1.00 94.88 311 THR A CA 1
ATOM 2490 C C . THR A 1 311 ? -22.936 4.311 21.790 1.00 94.88 311 THR A C 1
ATOM 2492 O O . THR A 1 311 ? -23.327 4.812 20.740 1.00 94.88 311 THR A O 1
ATOM 2495 N N . ILE A 1 312 ? -21.788 3.630 21.898 1.00 90.94 312 ILE A N 1
ATOM 2496 C CA . ILE A 1 312 ? -20.845 3.409 20.791 1.00 90.94 312 ILE A CA 1
ATOM 2497 C C . ILE A 1 312 ? -21.490 2.567 19.689 1.00 90.94 312 ILE A C 1
ATOM 2499 O O . ILE A 1 312 ? -21.524 2.999 18.544 1.00 90.94 312 ILE A O 1
ATOM 2503 N N . ALA A 1 313 ? -22.026 1.391 20.031 1.00 95.50 313 ALA A N 1
ATOM 2504 C CA . ALA A 1 313 ? -22.564 0.456 19.045 1.00 95.50 313 ALA A CA 1
ATOM 2505 C C . ALA A 1 313 ? -23.931 -0.100 19.490 1.00 95.50 313 ALA A C 1
ATOM 2507 O O . ALA A 1 313 ? -24.030 -1.246 19.929 1.00 95.50 313 ALA A O 1
ATOM 2508 N N . PRO A 1 314 ? -25.037 0.665 19.376 1.00 96.12 314 PRO A N 1
ATOM 2509 C CA . PRO A 1 314 ? -26.326 0.300 19.977 1.00 96.12 314 PRO A CA 1
ATOM 2510 C C . PRO A 1 314 ? -26.942 -1.027 19.505 1.00 96.12 314 PRO A C 1
ATOM 2512 O O . PRO A 1 314 ? -27.912 -1.492 20.111 1.00 96.12 314 PRO A O 1
ATOM 2515 N N . ARG A 1 315 ? -26.447 -1.618 18.415 1.00 95.31 315 ARG A N 1
ATOM 2516 C CA . ARG A 1 315 ? -26.933 -2.886 17.847 1.00 95.31 315 ARG A CA 1
ATOM 2517 C C . ARG A 1 315 ? -25.933 -4.037 17.964 1.00 95.31 315 ARG A C 1
ATOM 2519 O O . ARG A 1 315 ? -26.263 -5.129 17.520 1.00 95.31 315 ARG A O 1
ATOM 2526 N N . SER A 1 316 ? -24.754 -3.808 18.543 1.00 97.06 316 SER A N 1
ATOM 2527 C CA . SER A 1 316 ? -23.721 -4.835 18.621 1.00 97.06 316 SER A CA 1
ATOM 2528 C C . SER A 1 316 ? -24.001 -5.871 19.722 1.00 97.06 316 SER A C 1
ATOM 2530 O O . SER A 1 316 ? -24.682 -5.560 20.710 1.00 97.06 316 SER A O 1
ATOM 2532 N N . PRO A 1 317 ? -23.432 -7.086 19.611 1.00 98.00 317 PRO A N 1
ATOM 2533 C CA . PRO A 1 317 ? -23.435 -8.068 20.693 1.00 98.00 317 PRO A CA 1
ATOM 2534 C C . PRO A 1 317 ? -22.935 -7.506 22.035 1.00 98.00 317 PRO A C 1
ATOM 2536 O O . PRO A 1 317 ? -23.556 -7.759 23.067 1.00 98.00 317 PRO A O 1
ATOM 2539 N N . ALA A 1 318 ? -21.878 -6.684 22.037 1.00 97.75 318 ALA A N 1
ATOM 2540 C CA . ALA A 1 318 ? -21.359 -6.057 23.253 1.00 97.75 318 ALA A CA 1
ATOM 2541 C C . ALA A 1 318 ? -22.383 -5.126 23.934 1.00 97.75 318 ALA A C 1
ATOM 2543 O O . ALA A 1 318 ? -22.439 -5.067 25.164 1.00 97.75 318 ALA A O 1
ATOM 2544 N N . ALA A 1 319 ? -23.234 -4.430 23.170 1.00 97.88 319 ALA A N 1
ATOM 2545 C CA . ALA A 1 319 ? -24.303 -3.607 23.736 1.00 97.88 319 ALA A CA 1
ATOM 2546 C C . ALA A 1 319 ? -25.425 -4.447 24.373 1.00 97.88 319 ALA A C 1
ATOM 2548 O O . ALA A 1 319 ? -25.986 -4.039 25.392 1.00 97.88 319 ALA A O 1
ATOM 2549 N N . ASP A 1 320 ? -25.737 -5.627 23.832 1.00 98.25 320 ASP A N 1
ATOM 2550 C CA . ASP A 1 320 ? -26.683 -6.562 24.457 1.00 98.25 320 ASP A CA 1
ATOM 2551 C C . ASP A 1 320 ? -26.116 -7.185 25.743 1.00 98.25 320 ASP A C 1
ATOM 2553 O O . ASP A 1 320 ? -26.825 -7.281 26.752 1.00 98.25 320 ASP A O 1
ATOM 2557 N N . GLU A 1 321 ? -24.822 -7.515 25.762 1.00 98.06 321 GLU A N 1
ATOM 2558 C CA . GLU A 1 321 ? -24.109 -7.924 26.977 1.00 98.06 321 GLU A CA 1
ATOM 2559 C C . GLU A 1 321 ? -24.146 -6.813 28.047 1.00 98.06 321 GLU A C 1
ATOM 2561 O O . GLU A 1 321 ? -24.542 -7.065 29.189 1.00 98.06 321 GLU A O 1
ATOM 2566 N N . ALA A 1 322 ? -23.843 -5.563 27.675 1.00 97.94 322 ALA A N 1
ATOM 2567 C CA . ALA A 1 322 ? -23.895 -4.402 28.569 1.00 97.94 322 ALA A CA 1
ATOM 2568 C C . ALA A 1 322 ? -25.296 -4.160 29.161 1.00 97.94 322 ALA A C 1
ATOM 2570 O O . ALA A 1 322 ? -25.426 -3.920 30.365 1.00 97.94 322 ALA A O 1
ATOM 2571 N N . ARG A 1 323 ? -26.363 -4.285 28.355 1.00 98.06 323 ARG A N 1
ATOM 2572 C CA . ARG A 1 323 ? -27.761 -4.212 28.832 1.00 98.06 323 ARG A CA 1
ATOM 2573 C C . ARG A 1 323 ? -28.045 -5.268 29.897 1.00 98.06 323 ARG A C 1
ATOM 2575 O O . ARG A 1 323 ? -28.636 -4.955 30.930 1.00 98.06 323 ARG A O 1
ATOM 2582 N N . ALA A 1 324 ? -27.586 -6.501 29.681 1.00 97.56 324 ALA A N 1
ATOM 2583 C CA . ALA A 1 324 ? -27.762 -7.590 30.637 1.00 97.56 324 ALA A CA 1
ATOM 2584 C C . ALA A 1 324 ? -26.960 -7.385 31.939 1.00 97.56 324 ALA A C 1
ATOM 2586 O O . ALA A 1 324 ? -27.397 -7.839 32.999 1.00 97.56 324 ALA A O 1
ATOM 2587 N N . GLN A 1 325 ? -25.810 -6.700 31.902 1.00 95.50 325 GLN A N 1
ATOM 2588 C CA . GLN A 1 325 ? -25.080 -6.316 33.119 1.00 95.50 325 GLN A CA 1
ATOM 2589 C C . GLN A 1 325 ? -25.778 -5.166 33.870 1.00 95.50 325 GLN A C 1
ATOM 2591 O O . GLN A 1 325 ? -25.921 -5.233 35.093 1.00 95.50 325 GLN A O 1
ATOM 2596 N N . LEU A 1 326 ? -26.290 -4.154 33.159 1.00 95.19 326 LEU A N 1
ATOM 2597 C CA . LEU A 1 326 ? -27.074 -3.063 33.756 1.00 95.19 326 LEU A CA 1
ATOM 2598 C C . LEU A 1 326 ? -28.334 -3.578 34.469 1.00 95.19 326 LEU A C 1
ATOM 2600 O O . LEU A 1 326 ? -28.607 -3.160 35.592 1.00 95.19 326 LEU A O 1
ATOM 2604 N N . GLU A 1 327 ? -29.045 -4.549 33.888 1.00 96.38 327 GLU A N 1
ATOM 2605 C CA . GLU A 1 327 ? -30.221 -5.166 34.521 1.00 96.38 327 GLU A CA 1
ATOM 2606 C C . GLU A 1 327 ? -29.867 -5.891 35.842 1.00 96.38 327 GLU A C 1
ATOM 2608 O O . GLU A 1 327 ? -30.662 -5.913 36.786 1.00 96.38 327 GLU A O 1
ATOM 2613 N N . LYS A 1 328 ? -28.660 -6.470 35.958 1.00 93.88 328 LYS A N 1
ATOM 2614 C CA . LYS A 1 328 ? -28.170 -7.062 37.221 1.00 93.88 328 LYS A CA 1
ATOM 2615 C C . LYS A 1 328 ? -27.891 -5.982 38.266 1.00 93.88 328 LYS A C 1
ATOM 2617 O O . LYS A 1 328 ? -28.277 -6.153 39.423 1.00 93.88 328 LYS A O 1
ATOM 2622 N N . ILE A 1 329 ? -27.264 -4.878 37.851 1.00 92.56 329 ILE A N 1
ATOM 2623 C CA . ILE A 1 329 ? -26.976 -3.723 38.711 1.00 92.56 329 ILE A CA 1
ATOM 2624 C C . ILE A 1 329 ? -28.276 -3.105 39.243 1.00 92.56 329 ILE A C 1
ATOM 2626 O O . ILE A 1 329 ? -28.381 -2.871 40.446 1.00 92.56 329 ILE A O 1
ATOM 2630 N N . GLU A 1 330 ? -29.284 -2.907 38.389 1.00 92.94 330 GLU A N 1
ATOM 2631 C CA . GLU A 1 330 ? -30.598 -2.373 38.779 1.00 92.94 330 GLU A CA 1
ATOM 2632 C C . GLU A 1 330 ? -31.305 -3.274 39.805 1.00 92.94 330 GLU A C 1
ATOM 2634 O O . GLU A 1 330 ? -31.866 -2.793 40.790 1.00 92.94 330 GLU A O 1
ATOM 2639 N N . LYS A 1 331 ? -31.200 -4.599 39.643 1.00 94.62 331 LYS A N 1
ATOM 2640 C CA . LYS A 1 331 ? -31.712 -5.593 40.605 1.00 94.62 331 LYS A CA 1
ATOM 2641 C C . LYS A 1 331 ? -30.903 -5.673 41.910 1.00 94.62 331 LYS A C 1
ATOM 2643 O O . LYS A 1 331 ? -31.223 -6.503 42.761 1.00 94.62 331 LYS A O 1
ATOM 2648 N N . GLY A 1 332 ? -29.851 -4.866 42.076 1.00 88.69 332 GLY A N 1
ATOM 2649 C CA . GLY A 1 332 ? -28.961 -4.904 43.239 1.00 88.69 332 GLY A CA 1
ATOM 2650 C C . GLY A 1 332 ? -28.159 -6.204 43.355 1.00 88.69 332 GLY A C 1
ATOM 2651 O O . GLY A 1 332 ? -27.684 -6.543 44.441 1.00 88.69 332 GLY A O 1
ATOM 2652 N N . ILE A 1 333 ? -28.024 -6.959 42.260 1.00 88.69 333 ILE A N 1
ATOM 2653 C CA . ILE A 1 333 ? -27.238 -8.190 42.235 1.00 88.69 333 ILE A CA 1
ATOM 2654 C C . ILE A 1 333 ? -25.766 -7.781 42.282 1.00 88.69 333 ILE A C 1
ATOM 2656 O O . ILE A 1 333 ? -25.288 -7.039 41.430 1.00 88.69 333 ILE A O 1
ATOM 2660 N N . LEU A 1 334 ? -25.050 -8.256 43.299 1.00 81.81 334 LEU A N 1
ATOM 2661 C CA . LEU A 1 334 ? -23.604 -8.082 43.397 1.00 81.81 334 LEU A CA 1
ATOM 2662 C C . LEU A 1 334 ? -22.886 -9.123 42.534 1.00 81.81 334 LEU A C 1
ATOM 2664 O O . LEU A 1 334 ? -23.361 -10.252 42.377 1.00 81.81 334 LEU A O 1
ATOM 2668 N N . ALA A 1 335 ? -21.691 -8.776 42.056 1.00 83.69 335 ALA A N 1
ATOM 2669 C CA . ALA A 1 335 ? -20.803 -9.719 41.386 1.00 83.69 335 ALA A CA 1
ATOM 2670 C C . ALA A 1 335 ? -20.580 -10.997 42.232 1.00 83.69 335 ALA A C 1
ATOM 2672 O O . ALA A 1 335 ? -20.513 -10.906 43.469 1.00 83.69 335 ALA A O 1
ATOM 2673 N N . PRO A 1 336 ? -20.463 -12.187 41.610 1.00 84.31 336 PRO A N 1
ATOM 2674 C CA . PRO A 1 336 ? -20.069 -13.406 42.312 1.00 84.31 336 PRO A CA 1
ATOM 2675 C C . PRO A 1 336 ? -18.681 -13.224 42.938 1.00 84.31 336 PRO A C 1
ATOM 2677 O O . PRO A 1 336 ? -17.827 -12.556 42.364 1.00 84.31 336 PRO A O 1
ATOM 2680 N N . MET A 1 337 ? -18.453 -13.818 44.112 1.00 80.25 337 MET A N 1
ATOM 2681 C CA . MET A 1 337 ? -17.134 -13.778 44.752 1.00 80.25 337 MET A CA 1
ATOM 2682 C C . MET A 1 337 ? -16.113 -14.533 43.900 1.00 80.25 337 MET A C 1
ATOM 2684 O O . MET A 1 337 ? -16.305 -15.709 43.583 1.00 80.25 337 MET A O 1
ATOM 2688 N N . THR A 1 338 ? -15.013 -13.867 43.571 1.00 82.81 338 THR A N 1
ATOM 2689 C CA . THR A 1 338 ? -13.821 -14.507 43.021 1.00 82.81 338 THR A CA 1
ATOM 2690 C C . THR A 1 338 ? -13.116 -15.331 44.112 1.00 82.81 338 THR A C 1
ATOM 2692 O O . THR A 1 338 ? -13.327 -15.102 45.308 1.00 82.81 338 THR A O 1
ATOM 2695 N N . PRO A 1 339 ? -12.218 -16.269 43.751 1.00 82.69 339 PRO A N 1
ATOM 2696 C CA . PRO A 1 339 ? -11.373 -16.946 44.735 1.00 82.69 339 PRO A CA 1
ATOM 2697 C C . PRO A 1 339 ? -10.531 -15.978 45.579 1.00 82.69 339 PRO A C 1
ATOM 2699 O O . PRO A 1 339 ? -10.226 -16.287 46.725 1.00 82.69 339 PRO A O 1
ATOM 2702 N N . TYR A 1 340 ? -10.183 -14.803 45.039 1.00 79.00 340 TYR A N 1
ATOM 2703 C CA . TYR A 1 340 ? -9.478 -13.754 45.775 1.00 79.00 340 TYR A CA 1
ATOM 2704 C C . TYR A 1 340 ? -10.363 -13.151 46.877 1.00 79.00 340 TYR A C 1
ATOM 2706 O O . TYR A 1 340 ? -9.929 -13.085 48.027 1.00 79.00 340 TYR A O 1
ATOM 2714 N N . ASP A 1 341 ? -11.623 -12.818 46.564 1.00 83.00 341 ASP A N 1
ATOM 2715 C CA . ASP A 1 341 ? -12.582 -12.272 47.542 1.00 83.00 341 ASP A CA 1
ATOM 2716 C C . ASP A 1 341 ? -12.860 -13.242 48.700 1.00 83.00 341 ASP A C 1
ATOM 2718 O O . ASP A 1 341 ? -13.158 -12.814 49.815 1.00 83.00 341 ASP A O 1
ATOM 2722 N N . TRP A 1 342 ? -12.761 -14.555 48.457 1.00 83.75 342 TRP A N 1
ATOM 2723 C CA . TRP A 1 342 ? -12.929 -15.569 49.502 1.00 83.75 342 TRP A CA 1
ATOM 2724 C C . TRP A 1 342 ? -11.789 -15.568 50.533 1.00 83.75 342 TRP A C 1
ATOM 2726 O O . TRP A 1 342 ? -12.032 -15.846 51.706 1.00 83.75 342 TRP A O 1
ATOM 2736 N N . PHE A 1 343 ? -10.562 -15.240 50.115 1.00 84.00 343 PHE A N 1
ATOM 2737 C CA . PHE A 1 343 ? -9.397 -15.171 51.005 1.00 84.00 343 PHE A CA 1
ATOM 2738 C C . PHE A 1 343 ? -9.195 -13.790 51.642 1.00 84.00 343 PHE A C 1
ATOM 2740 O O . PHE A 1 343 ? -8.760 -13.722 52.790 1.00 84.00 343 PHE A O 1
ATOM 2747 N N . TRP A 1 344 ? -9.490 -12.708 50.916 1.00 82.19 344 TRP A N 1
ATOM 2748 C CA . TRP A 1 344 ? -9.122 -11.338 51.308 1.00 82.19 344 TRP A CA 1
ATOM 2749 C C . TRP A 1 344 ? -10.314 -10.415 51.596 1.00 82.19 344 TRP A C 1
ATOM 2751 O O . TRP A 1 344 ? -10.109 -9.278 52.015 1.00 82.19 344 TRP A O 1
ATOM 2761 N N . GLY A 1 345 ? -11.546 -10.898 51.413 1.00 80.25 345 GLY A N 1
ATOM 2762 C CA . GLY A 1 345 ? -12.749 -10.066 51.418 1.00 80.25 345 GLY A CA 1
ATOM 2763 C C . GLY A 1 345 ? -12.972 -9.370 50.072 1.00 80.25 345 GLY A C 1
ATOM 2764 O O . GLY A 1 345 ? -12.075 -9.295 49.234 1.00 80.25 345 GLY A O 1
ATOM 2765 N N . ARG A 1 346 ? -14.193 -8.864 49.856 1.00 79.31 346 ARG A N 1
ATOM 2766 C CA . ARG A 1 346 ? -14.499 -8.036 48.677 1.00 79.31 346 ARG A CA 1
ATOM 2767 C C . ARG A 1 346 ? -13.740 -6.717 48.762 1.00 79.31 346 ARG A C 1
ATOM 2769 O O . ARG A 1 346 ? -13.587 -6.174 49.852 1.00 79.31 346 ARG A O 1
ATOM 2776 N N . TYR A 1 347 ? -13.371 -6.151 47.614 1.00 74.69 347 TYR A N 1
ATOM 2777 C CA . TYR A 1 347 ? -12.901 -4.767 47.568 1.00 74.69 347 TYR A CA 1
ATOM 2778 C C . TYR A 1 347 ? -13.979 -3.818 48.120 1.00 74.69 347 TYR A C 1
ATOM 2780 O O . TYR A 1 347 ? -15.085 -3.710 47.575 1.00 74.69 347 TYR A O 1
ATOM 2788 N N . GLU A 1 348 ? -13.650 -3.135 49.213 1.00 72.81 348 GLU A N 1
ATOM 2789 C CA . GLU A 1 348 ? -14.434 -2.032 49.754 1.00 72.81 348 GLU A CA 1
ATOM 2790 C C . GLU A 1 348 ? -13.936 -0.727 49.133 1.00 72.81 348 GLU A C 1
ATOM 2792 O O . GLU A 1 348 ? -12.733 -0.477 49.046 1.00 72.81 348 GLU A O 1
ATOM 2797 N N . LYS A 1 349 ? -14.871 0.106 48.666 1.00 67.38 349 LYS A N 1
ATOM 2798 C CA . LYS A 1 349 ? -14.530 1.435 48.156 1.00 67.38 349 LYS A CA 1
ATOM 2799 C C . LYS A 1 349 ? -13.972 2.280 49.315 1.00 67.38 349 LYS A C 1
ATOM 2801 O O . LYS A 1 349 ? -14.647 2.368 50.343 1.00 67.38 349 LYS A O 1
ATOM 2806 N N . PRO A 1 350 ? -12.794 2.907 49.174 1.00 67.62 350 PRO A N 1
ATOM 2807 C CA . PRO A 1 350 ? -12.304 3.823 50.192 1.00 67.62 350 PRO A CA 1
ATOM 2808 C C . PRO A 1 350 ? -13.251 5.026 50.317 1.00 67.62 350 PRO A C 1
ATOM 2810 O O . PRO A 1 350 ? -13.791 5.505 49.313 1.00 67.62 350 PRO A O 1
ATOM 2813 N N . THR A 1 351 ? -13.502 5.481 51.546 1.00 67.88 351 THR A N 1
ATOM 2814 C CA . THR A 1 351 ? -14.281 6.704 51.799 1.00 67.88 351 THR A CA 1
ATOM 2815 C C . THR A 1 351 ? -13.414 7.942 51.577 1.00 67.88 351 THR A C 1
ATOM 2817 O O . THR A 1 351 ? -12.188 7.852 51.575 1.00 67.88 351 THR A O 1
ATOM 2820 N N . VAL A 1 352 ? -14.036 9.106 51.361 1.00 62.53 352 VAL A N 1
ATOM 2821 C CA . VAL A 1 352 ? -13.300 10.376 51.180 1.00 62.53 352 VAL A CA 1
ATOM 2822 C C . VAL A 1 352 ? -12.437 10.661 52.414 1.00 62.53 352 VAL A C 1
ATOM 2824 O O . VAL A 1 352 ? -11.254 10.952 52.278 1.00 62.53 352 VAL A O 1
ATOM 2827 N N . ASP A 1 353 ? -12.986 10.386 53.596 1.00 63.66 353 ASP A N 1
ATOM 2828 C CA . ASP A 1 353 ? -12.349 10.438 54.916 1.00 63.66 353 ASP A CA 1
ATOM 2829 C C . ASP A 1 353 ? -11.077 9.562 55.059 1.00 63.66 353 ASP A C 1
ATOM 2831 O O . ASP A 1 353 ? -10.338 9.707 56.026 1.00 63.66 353 ASP A O 1
ATOM 2835 N N . GLN A 1 354 ? -10.794 8.636 54.128 1.00 58.91 354 GLN A N 1
ATOM 2836 C CA . GLN A 1 354 ? -9.534 7.866 54.093 1.00 58.91 354 GLN A CA 1
ATOM 2837 C C . GLN A 1 354 ? -8.432 8.531 53.250 1.00 58.91 354 GLN A C 1
ATOM 2839 O O . GLN A 1 354 ? -7.282 8.094 53.297 1.00 58.91 354 GLN A O 1
ATOM 2844 N N . PHE A 1 355 ? -8.779 9.555 52.467 1.00 57.06 355 PHE A N 1
ATOM 2845 C CA . PHE A 1 355 ? -7.855 10.384 51.686 1.00 57.06 355 PHE A CA 1
ATOM 2846 C C . PHE A 1 355 ? -7.730 11.808 52.239 1.00 57.06 355 PHE A C 1
ATOM 2848 O O . PHE A 1 355 ? -6.761 12.497 51.918 1.00 57.06 355 PHE A O 1
ATOM 2855 N N . GLU A 1 356 ? -8.673 12.237 53.080 1.00 56.47 356 GLU A N 1
ATOM 2856 C CA . GLU A 1 356 ? -8.514 13.383 53.975 1.00 56.47 356 GLU A CA 1
ATOM 2857 C C . GLU A 1 356 ? -7.506 13.030 55.075 1.00 56.47 356 GLU A C 1
ATOM 2859 O O . GLU A 1 356 ? -7.846 12.759 56.223 1.00 56.47 356 GLU A O 1
ATOM 2864 N N . ASP A 1 357 ? -6.225 13.025 54.708 1.00 57.19 357 ASP A N 1
ATOM 2865 C CA . ASP A 1 357 ? -5.153 13.106 55.689 1.00 57.19 357 ASP A CA 1
ATOM 2866 C C . ASP A 1 357 ? -5.212 14.508 56.312 1.00 57.19 357 ASP A C 1
ATOM 2868 O O . ASP A 1 357 ? -4.653 15.471 55.781 1.00 57.19 357 ASP A O 1
ATOM 2872 N N . GLU A 1 358 ? -5.956 14.631 57.416 1.00 59.47 358 GLU A N 1
ATOM 2873 C CA . GLU A 1 358 ? -6.121 15.885 58.159 1.00 59.47 358 GLU A CA 1
ATOM 2874 C C . GLU A 1 358 ? -4.761 16.518 58.478 1.00 59.47 358 GLU A C 1
ATOM 2876 O O . GLU A 1 358 ? -4.639 17.737 58.421 1.00 59.47 358 GLU A O 1
ATOM 2881 N N . THR A 1 359 ? -3.708 15.716 58.704 1.00 58.62 359 THR A N 1
ATOM 2882 C CA . THR A 1 359 ? -2.357 16.240 58.954 1.00 58.62 359 THR A CA 1
ATOM 2883 C C . THR A 1 359 ? -1.742 16.870 57.709 1.00 58.62 359 THR A C 1
ATOM 2885 O O . THR A 1 359 ? -1.129 17.927 57.807 1.00 58.62 359 THR A O 1
ATOM 2888 N N . ARG A 1 360 ? -1.986 16.306 56.520 1.00 62.66 360 ARG A N 1
ATOM 2889 C CA . ARG A 1 360 ? -1.580 16.884 55.230 1.00 62.66 360 ARG A CA 1
ATOM 2890 C C . ARG A 1 360 ? -2.345 18.171 54.915 1.00 62.66 360 ARG A C 1
ATOM 2892 O O . ARG A 1 360 ? -1.785 19.086 54.317 1.00 62.66 360 ARG A O 1
ATOM 2899 N N . ILE A 1 361 ? -3.620 18.242 55.295 1.00 58.81 361 ILE A N 1
ATOM 2900 C CA . ILE A 1 361 ? -4.465 19.429 55.107 1.00 58.81 361 ILE A CA 1
ATOM 2901 C C . ILE A 1 361 ? -4.091 20.521 56.121 1.00 58.81 361 ILE A C 1
ATOM 2903 O O . ILE A 1 361 ? -4.054 21.693 55.755 1.00 58.81 361 ILE A O 1
ATOM 2907 N N . GLU A 1 362 ? -3.758 20.174 57.365 1.00 56.62 362 GLU A N 1
ATOM 2908 C CA . GLU A 1 362 ? -3.186 21.113 58.335 1.00 56.62 362 GLU A CA 1
ATOM 2909 C C . GLU A 1 362 ? -1.778 21.567 57.929 1.00 56.62 362 GLU A C 1
ATOM 2911 O O . GLU A 1 362 ? -1.493 22.752 58.054 1.00 56.62 362 GLU A O 1
ATOM 2916 N N . GLU A 1 363 ? -0.916 20.694 57.394 1.00 60.25 363 GLU A N 1
ATOM 2917 C CA . GLU A 1 363 ? 0.371 21.086 56.794 1.00 60.25 363 GLU A CA 1
ATOM 2918 C C . GLU A 1 363 ? 0.150 22.100 55.667 1.00 60.25 363 GLU A C 1
ATOM 2920 O O . GLU A 1 363 ? 0.666 23.204 55.748 1.00 60.25 363 GLU A O 1
ATOM 2925 N N . LEU A 1 364 ? -0.694 21.795 54.676 1.00 59.91 364 LEU A N 1
ATOM 2926 C CA . LEU A 1 364 ? -0.954 22.681 53.529 1.00 59.91 364 LEU A CA 1
ATOM 2927 C C . LEU A 1 364 ? -1.693 23.989 53.878 1.00 59.91 364 LEU A C 1
ATOM 2929 O O . LEU A 1 364 ? -1.715 24.901 53.055 1.00 59.91 364 LEU A O 1
ATOM 2933 N N . ASN A 1 365 ? -2.319 24.085 55.057 1.00 56.44 365 ASN A N 1
ATOM 2934 C CA . ASN A 1 365 ? -2.937 25.320 55.559 1.00 56.44 365 ASN A CA 1
ATOM 2935 C C . ASN A 1 365 ? -2.029 26.103 56.530 1.00 56.44 365 ASN A C 1
ATOM 2937 O O . ASN A 1 365 ? -2.236 27.305 56.698 1.00 56.44 365 ASN A O 1
ATOM 2941 N N . ASN A 1 366 ? -1.066 25.444 57.188 1.00 57.28 366 ASN A N 1
ATOM 2942 C CA . ASN A 1 366 ? -0.054 26.079 58.045 1.00 57.28 366 ASN A CA 1
ATOM 2943 C C . ASN A 1 366 ? 1.230 26.438 57.278 1.00 57.28 366 ASN A C 1
ATOM 2945 O O . ASN A 1 366 ? 1.962 27.325 57.718 1.00 57.28 366 ASN A O 1
ATOM 2949 N N . ASP A 1 367 ? 1.470 25.804 56.129 1.00 54.16 367 ASP A N 1
ATOM 2950 C CA . ASP A 1 367 ? 2.258 26.350 55.030 1.00 54.16 367 ASP A CA 1
ATOM 2951 C C . ASP A 1 367 ? 1.528 27.614 54.542 1.00 54.16 367 ASP A C 1
ATOM 2953 O O . ASP A 1 367 ? 0.787 27.602 53.554 1.00 54.16 367 ASP A O 1
ATOM 2957 N N . GLU A 1 368 ? 1.710 28.731 55.263 1.00 50.88 368 GLU A N 1
ATOM 2958 C CA . GLU A 1 368 ? 1.435 30.057 54.714 1.00 50.88 368 GLU A CA 1
ATOM 2959 C C . GLU A 1 368 ? 2.080 30.093 53.330 1.00 50.88 368 GLU A C 1
ATOM 2961 O O . GLU A 1 368 ? 3.283 29.861 53.208 1.00 50.88 368 GLU A O 1
ATOM 2966 N N . PHE A 1 369 ? 1.285 30.366 52.289 1.00 45.69 369 PHE A N 1
ATOM 2967 C CA . PHE A 1 369 ? 1.807 30.563 50.942 1.00 45.69 369 PHE A CA 1
ATOM 2968 C C . PHE A 1 369 ? 2.889 31.642 51.009 1.00 45.69 369 PHE A C 1
ATOM 2970 O O . PHE A 1 369 ? 2.569 32.833 51.040 1.00 45.69 369 PHE A O 1
ATOM 2977 N N . GLU A 1 370 ? 4.162 31.233 51.036 1.00 52.22 370 GLU A N 1
ATOM 2978 C CA . GLU A 1 370 ? 5.286 32.152 50.965 1.00 52.22 370 GLU A CA 1
ATOM 2979 C C . GLU A 1 370 ? 5.172 32.861 49.620 1.00 52.22 370 GLU A C 1
ATOM 2981 O O . GLU A 1 370 ? 5.515 32.320 48.565 1.00 52.22 370 GLU A O 1
ATOM 2986 N N . ILE A 1 371 ? 4.634 34.083 49.652 1.00 49.88 371 ILE A N 1
ATOM 2987 C CA . ILE A 1 371 ? 4.592 34.969 48.498 1.00 49.88 371 ILE A CA 1
ATOM 2988 C C . ILE A 1 371 ? 6.047 35.329 48.217 1.00 49.88 371 ILE A C 1
ATOM 2990 O O . ILE A 1 371 ? 6.575 36.303 48.761 1.00 49.88 371 ILE A O 1
ATOM 2994 N N . MET A 1 372 ? 6.704 34.494 47.407 1.00 51.25 372 MET A N 1
ATOM 2995 C CA . MET A 1 372 ? 8.086 34.685 47.000 1.00 51.25 372 MET A CA 1
ATOM 2996 C C . MET A 1 372 ? 8.241 36.117 46.508 1.00 51.25 372 MET A C 1
ATOM 2998 O O . MET A 1 372 ? 7.534 36.562 45.598 1.00 51.25 372 MET A O 1
ATOM 3002 N N . SER A 1 373 ? 9.171 36.851 47.116 1.00 59.69 373 SER A N 1
ATOM 3003 C CA . SER A 1 373 ? 9.547 38.152 46.586 1.00 59.69 373 SER A CA 1
ATOM 3004 C C . SER A 1 373 ? 10.073 37.970 45.162 1.00 59.69 373 SER A C 1
ATOM 3006 O O . SER A 1 373 ? 10.626 36.923 44.813 1.00 59.69 373 SER A O 1
ATOM 3008 N N . LEU A 1 374 ? 9.923 39.002 44.331 1.00 51.97 374 LEU A N 1
ATOM 3009 C CA . LEU A 1 374 ? 10.391 38.963 42.944 1.00 51.97 374 LEU A CA 1
ATOM 3010 C C . LEU A 1 374 ? 11.880 38.566 42.857 1.00 51.97 374 LEU A C 1
ATOM 3012 O O . LEU A 1 374 ? 12.264 37.802 41.978 1.00 51.97 374 LEU A O 1
ATOM 3016 N N . ASP A 1 375 ? 12.689 38.999 43.826 1.00 55.38 375 ASP A N 1
ATOM 3017 C CA . ASP A 1 375 ? 14.111 38.655 43.932 1.00 55.38 375 ASP A CA 1
ATOM 3018 C C . ASP A 1 375 ? 14.357 37.177 44.302 1.00 55.38 375 ASP A C 1
ATOM 3020 O O . ASP A 1 375 ? 15.326 36.581 43.828 1.00 55.38 375 ASP A O 1
ATOM 3024 N N . ALA A 1 376 ? 13.492 36.553 45.113 1.00 59.44 376 ALA A N 1
ATOM 3025 C CA . ALA A 1 376 ? 13.572 35.123 45.434 1.00 59.44 376 ALA A CA 1
ATOM 3026 C C . ALA A 1 376 ? 13.186 34.251 44.224 1.00 59.44 376 ALA A C 1
ATOM 3028 O O . ALA A 1 376 ? 13.872 33.278 43.904 1.00 59.44 376 ALA A O 1
ATOM 3029 N N . PHE A 1 377 ? 12.148 34.656 43.486 1.00 52.62 377 PHE A N 1
ATOM 3030 C CA . PHE A 1 377 ? 11.768 34.011 42.228 1.00 52.62 377 PHE A CA 1
ATOM 3031 C C . PHE A 1 377 ? 12.906 34.082 41.192 1.00 52.62 377 PHE A C 1
ATOM 3033 O O . PHE A 1 377 ? 13.307 33.060 40.640 1.00 52.62 377 PHE A O 1
ATOM 3040 N N . LEU A 1 378 ? 13.499 35.266 40.992 1.00 53.69 378 LEU A N 1
ATOM 3041 C CA . LEU A 1 378 ? 14.585 35.491 40.026 1.00 53.69 378 LEU A CA 1
ATOM 3042 C C . LEU A 1 378 ? 15.938 34.861 40.411 1.00 53.69 378 LEU A C 1
ATOM 3044 O O . LEU A 1 378 ? 16.831 34.791 39.568 1.00 53.69 378 LEU A O 1
ATOM 3048 N N . SER A 1 379 ? 16.116 34.414 41.658 1.00 58.69 379 SER A N 1
ATOM 3049 C CA . SER A 1 379 ? 17.356 33.778 42.137 1.00 58.69 379 SER A CA 1
ATOM 3050 C C . SER A 1 379 ? 17.260 32.258 42.307 1.00 58.69 379 SER A C 1
ATOM 3052 O O . SER A 1 379 ? 18.261 31.616 42.630 1.00 58.69 379 SER A O 1
ATOM 3054 N N . THR A 1 380 ? 16.095 31.659 42.038 1.00 55.00 380 THR A N 1
ATOM 3055 C CA . THR A 1 380 ? 15.910 30.203 42.082 1.00 55.00 380 THR A CA 1
ATOM 3056 C C . THR A 1 380 ? 16.567 29.548 40.853 1.00 55.00 380 THR A C 1
ATOM 3058 O O . THR A 1 380 ? 16.166 29.843 39.727 1.00 55.00 380 THR A O 1
ATOM 3061 N N . PRO A 1 381 ? 17.566 28.653 41.008 1.00 53.56 381 PRO A N 1
ATOM 3062 C CA . PRO A 1 381 ? 18.325 28.102 39.883 1.00 53.56 381 PRO A CA 1
ATOM 3063 C C . PRO A 1 381 ? 17.574 26.956 39.180 1.00 53.56 381 PRO A C 1
ATOM 3065 O O . PRO A 1 381 ? 17.964 25.791 39.254 1.00 53.56 381 PRO A O 1
ATOM 3068 N N . GLY A 1 382 ? 16.498 27.299 38.472 1.00 47.00 382 GLY A N 1
ATOM 3069 C CA . GLY A 1 382 ? 15.823 26.438 37.502 1.00 47.00 382 GLY A CA 1
ATOM 3070 C C . GLY A 1 382 ? 16.140 26.897 36.079 1.00 47.00 382 GLY A C 1
ATOM 3071 O O . GLY A 1 382 ? 15.903 28.053 35.760 1.00 47.00 382 GLY A O 1
ATOM 3072 N N . ALA A 1 383 ? 16.693 25.995 35.259 1.00 41.06 383 ALA A N 1
ATOM 3073 C CA . ALA A 1 383 ? 16.927 26.130 33.813 1.00 41.06 383 ALA A CA 1
ATOM 3074 C C . ALA A 1 383 ? 17.158 27.567 33.290 1.00 41.06 383 ALA A C 1
ATOM 3076 O O . ALA A 1 383 ? 16.231 28.228 32.823 1.00 41.06 383 ALA A O 1
ATOM 3077 N N . VAL A 1 384 ? 18.422 28.013 33.271 1.00 40.97 384 VAL A N 1
ATOM 3078 C CA . VAL A 1 384 ? 18.812 29.204 32.498 1.00 40.97 384 VAL A CA 1
ATOM 3079 C C . VAL A 1 384 ? 18.455 28.958 31.032 1.00 40.97 384 VAL A C 1
ATOM 3081 O O . VAL A 1 384 ? 19.119 28.179 30.346 1.00 40.97 384 VAL A O 1
ATOM 3084 N N . VAL A 1 385 ? 17.405 29.623 30.555 1.00 44.69 385 VAL A N 1
ATOM 3085 C CA . VAL A 1 385 ? 17.097 29.700 29.129 1.00 44.69 385 VAL A CA 1
ATOM 3086 C C . VAL A 1 385 ? 18.146 30.617 28.509 1.00 44.69 385 VAL A C 1
ATOM 3088 O O . VAL A 1 385 ? 18.022 31.839 28.546 1.00 44.69 385 VAL A O 1
ATOM 3091 N N . GLU A 1 386 ? 19.218 30.029 27.974 1.00 45.75 386 GLU A N 1
ATOM 3092 C CA . GLU A 1 386 ? 20.122 30.751 27.081 1.00 45.75 386 GLU A CA 1
ATOM 3093 C C . GLU A 1 386 ? 19.349 31.117 25.811 1.00 45.75 386 GLU A C 1
ATOM 3095 O O . GLU A 1 386 ? 19.225 30.315 24.882 1.00 45.75 386 GLU A O 1
ATOM 3100 N N . GLU A 1 387 ? 18.828 32.342 25.772 1.00 46.94 387 GLU A N 1
ATOM 3101 C CA . GLU A 1 387 ? 18.248 32.933 24.573 1.00 46.94 387 GLU A CA 1
ATOM 3102 C C . GLU A 1 387 ? 19.366 33.125 23.536 1.00 46.94 387 GLU A C 1
ATOM 3104 O O . GLU A 1 387 ? 20.076 34.132 23.502 1.00 46.94 387 GLU A O 1
ATOM 3109 N N . ARG A 1 388 ? 19.586 32.098 22.709 1.00 48.66 388 ARG A N 1
ATOM 3110 C CA . ARG A 1 388 ? 20.545 32.166 21.607 1.00 48.66 388 ARG A CA 1
ATOM 3111 C C . ARG A 1 388 ? 20.011 33.145 20.576 1.00 48.66 388 ARG A C 1
ATOM 3113 O O . ARG A 1 388 ? 19.100 32.819 19.827 1.00 48.66 388 ARG A O 1
ATOM 3120 N N . LEU A 1 389 ? 20.591 34.336 20.535 1.00 50.44 389 LEU A N 1
ATOM 3121 C CA . LEU A 1 389 ? 20.315 35.327 19.504 1.00 50.44 389 LEU A CA 1
ATOM 3122 C C . LEU A 1 389 ? 21.152 35.029 18.249 1.00 50.44 389 LEU A C 1
ATOM 3124 O O . LEU A 1 389 ? 22.313 34.618 18.334 1.00 50.44 389 LEU A O 1
ATOM 3128 N N . THR A 1 390 ? 20.581 35.271 17.072 1.00 56.53 390 THR A N 1
ATOM 3129 C CA . THR A 1 390 ? 21.339 35.387 15.820 1.00 56.53 390 THR A CA 1
ATOM 3130 C C . THR A 1 390 ? 22.237 36.637 15.853 1.00 56.53 390 THR A C 1
ATOM 3132 O O . THR A 1 390 ? 22.001 37.538 16.664 1.00 56.53 390 THR A O 1
ATOM 3135 N N . PRO A 1 391 ? 23.255 36.756 14.974 1.00 62.44 391 PRO A N 1
ATOM 3136 C CA . PRO A 1 391 ? 24.110 37.950 14.912 1.00 62.44 391 PRO A CA 1
ATOM 3137 C C . PRO A 1 391 ? 23.350 39.270 14.698 1.00 62.44 391 PRO A C 1
ATOM 3139 O O . PRO A 1 391 ? 23.848 40.325 15.083 1.00 62.44 391 PRO A O 1
ATOM 3142 N N . ASP A 1 392 ? 22.142 39.198 14.132 1.00 60.53 392 ASP A N 1
ATOM 3143 C CA . ASP A 1 392 ? 21.244 40.331 13.877 1.00 60.53 392 ASP A CA 1
ATOM 3144 C C . ASP A 1 392 ? 20.283 40.627 15.054 1.00 60.53 392 ASP A C 1
ATOM 3146 O O . ASP A 1 392 ? 19.395 41.473 14.945 1.00 60.53 392 ASP A O 1
ATOM 3150 N N . GLY A 1 393 ? 20.448 39.939 16.191 1.00 58.03 393 GLY A N 1
ATOM 3151 C CA . GLY A 1 393 ? 19.727 40.208 17.439 1.00 58.03 393 GLY A CA 1
ATOM 3152 C C . GLY A 1 393 ? 18.312 39.628 17.530 1.00 58.03 393 GLY A C 1
ATOM 3153 O O . GLY A 1 393 ? 17.519 40.130 18.320 1.00 58.03 393 GLY A O 1
ATOM 3154 N N . GLN A 1 394 ? 17.976 38.603 16.739 1.00 53.94 394 GLN A N 1
ATOM 3155 C CA . GLN A 1 394 ? 16.684 37.899 16.816 1.00 53.94 394 GLN A CA 1
ATOM 3156 C C . GLN A 1 394 ? 16.834 36.553 17.550 1.00 53.94 394 GLN A C 1
ATOM 3158 O O . GLN A 1 394 ? 17.836 35.870 17.324 1.00 53.94 394 GLN A O 1
ATOM 3163 N N . PRO A 1 395 ? 15.875 36.131 18.394 1.00 48.84 395 PRO A N 1
ATOM 3164 C CA . PRO A 1 395 ? 15.945 34.847 19.092 1.00 48.84 395 PRO A CA 1
ATOM 3165 C C . PRO A 1 395 ? 15.853 33.664 18.122 1.00 48.84 395 PRO A C 1
ATOM 3167 O O . PRO A 1 395 ? 15.002 33.622 17.233 1.00 48.84 395 PRO A O 1
ATOM 3170 N N . VAL A 1 396 ? 16.734 32.680 18.303 1.00 55.03 396 VAL A N 1
ATOM 3171 C CA . VAL A 1 396 ? 16.685 31.394 17.601 1.00 55.03 396 VAL A CA 1
ATOM 3172 C C . VAL A 1 396 ? 15.541 30.577 18.192 1.00 55.03 396 VAL A C 1
ATOM 3174 O O . VAL A 1 396 ? 15.613 30.145 19.343 1.00 55.03 396 VAL A O 1
ATOM 3177 N N . SER A 1 397 ? 14.491 30.350 17.402 1.00 43.72 397 SER A N 1
ATOM 3178 C CA . SER A 1 397 ? 13.351 29.536 17.813 1.00 43.72 397 SER A CA 1
ATOM 3179 C C . SER A 1 397 ? 13.782 28.098 18.110 1.00 43.72 397 SER A C 1
ATOM 3181 O O . SER A 1 397 ? 14.241 27.355 17.240 1.00 43.72 397 SER A O 1
ATOM 3183 N N . THR A 1 398 ? 13.614 27.678 19.360 1.00 42.06 398 THR A N 1
ATOM 3184 C CA . THR A 1 398 ? 13.727 26.274 19.743 1.00 42.06 398 THR A CA 1
ATOM 3185 C C . THR A 1 398 ? 12.475 25.537 19.282 1.00 42.06 398 THR A C 1
ATOM 3187 O O . THR A 1 398 ? 11.403 25.682 19.864 1.00 42.06 398 THR A O 1
ATOM 3190 N N . GLN A 1 399 ? 12.606 24.724 18.229 1.00 36.00 399 GLN A N 1
ATOM 3191 C CA . GLN A 1 399 ? 11.587 23.736 17.875 1.00 36.00 399 GLN A CA 1
ATOM 3192 C C . GLN A 1 399 ? 11.452 22.732 19.025 1.00 36.00 399 GLN A C 1
ATOM 3194 O O . GLN A 1 399 ? 12.262 21.815 19.167 1.00 36.00 399 GLN A O 1
ATOM 3199 N N . TYR A 1 400 ? 10.435 22.923 19.861 1.00 33.97 400 TYR A N 1
ATOM 3200 C CA . TYR A 1 400 ? 9.981 21.891 20.779 1.00 33.97 400 TYR A CA 1
ATOM 3201 C C . TYR A 1 400 ? 9.191 20.832 20.010 1.00 33.97 400 TYR A C 1
ATOM 3203 O O . TYR A 1 400 ? 8.452 21.140 19.077 1.00 33.97 400 TYR A O 1
ATOM 3211 N N . PHE A 1 401 ? 9.359 19.577 20.424 1.00 36.22 401 PHE A N 1
ATOM 3212 C CA . PHE A 1 401 ? 8.578 18.444 19.940 1.00 36.22 401 PHE A CA 1
ATOM 3213 C C . PHE A 1 401 ? 7.090 18.658 20.264 1.00 36.22 401 PHE A C 1
ATOM 3215 O O . PHE A 1 401 ? 6.659 18.422 21.392 1.00 36.22 401 PHE A O 1
ATOM 3222 N N . ALA A 1 402 ? 6.313 19.058 19.263 1.00 33.56 402 ALA A N 1
ATOM 3223 C CA . ALA A 1 402 ? 4.887 18.778 19.195 1.00 33.56 402 ALA A CA 1
ATOM 3224 C C . ALA A 1 402 ? 4.685 17.640 18.178 1.00 33.56 402 ALA A C 1
ATOM 3226 O O . ALA A 1 402 ? 5.294 17.691 17.104 1.00 33.56 402 ALA A O 1
ATOM 3227 N N . PRO A 1 403 ? 3.877 16.606 18.471 1.00 32.53 403 PRO A N 1
ATOM 3228 C CA . PRO A 1 403 ? 3.401 15.719 17.421 1.00 32.53 403 PRO A CA 1
ATOM 3229 C C . PRO A 1 403 ? 2.522 16.537 16.466 1.00 32.53 403 PRO A C 1
ATOM 3231 O O . PRO A 1 403 ? 1.585 17.204 16.900 1.00 32.53 403 PRO A O 1
ATOM 3234 N N . LEU A 1 404 ? 2.844 16.504 15.172 1.00 33.41 404 LEU A N 1
ATOM 3235 C CA . LEU A 1 404 ? 2.077 17.170 14.119 1.00 33.41 404 LEU A CA 1
ATOM 3236 C C . LEU A 1 404 ? 0.741 16.442 13.900 1.00 33.41 404 LEU A C 1
ATOM 3238 O O . LEU A 1 404 ? 0.628 15.580 13.035 1.00 33.41 404 LEU A O 1
ATOM 3242 N N . PHE A 1 405 ? -0.268 16.821 14.682 1.00 38.00 405 PHE A N 1
ATOM 3243 C CA . PHE A 1 405 ? -1.681 16.578 14.396 1.00 38.00 405 PHE A CA 1
ATOM 3244 C C . PHE A 1 405 ? -2.399 17.931 14.302 1.00 38.00 405 PHE A C 1
ATOM 3246 O O . PHE A 1 405 ? -2.123 18.832 15.089 1.00 38.00 405 PHE A O 1
ATOM 3253 N N . GLY A 1 406 ? -3.254 18.073 13.286 1.00 37.28 406 GLY A N 1
ATOM 3254 C CA . GLY A 1 406 ? -3.628 19.347 12.662 1.00 37.28 406 GLY A CA 1
ATOM 3255 C C . GLY A 1 406 ? -4.055 20.503 13.577 1.00 37.28 406 GLY A C 1
ATOM 3256 O O . GLY A 1 406 ? -5.066 20.430 14.276 1.00 37.28 406 GLY A O 1
ATOM 3257 N N . GLU A 1 407 ? -3.349 21.628 13.431 1.00 39.69 407 GLU A N 1
ATOM 3258 C CA . GLU A 1 407 ? -3.834 22.971 13.770 1.00 39.69 407 GLU A CA 1
ATOM 3259 C C . GLU A 1 407 ? -4.959 23.386 12.797 1.00 39.69 407 GLU A C 1
ATOM 3261 O O . GLU A 1 407 ? -4.728 24.172 11.889 1.00 39.69 407 GLU A O 1
ATOM 3266 N N . ASP A 1 408 ? -6.165 22.829 12.954 1.00 39.19 408 ASP A N 1
ATOM 3267 C CA . ASP A 1 408 ? -7.376 23.282 12.227 1.00 39.19 408 ASP A CA 1
ATOM 3268 C C . ASP A 1 408 ? -8.706 22.963 12.959 1.00 39.19 408 ASP A C 1
ATOM 3270 O O . ASP A 1 408 ? -9.785 23.352 12.508 1.00 39.19 408 ASP A O 1
ATOM 3274 N N . LEU A 1 409 ? -8.679 22.258 14.103 1.00 42.59 409 LEU A N 1
ATOM 3275 C CA . LEU A 1 409 ? -9.907 21.792 14.772 1.00 42.59 409 LEU A CA 1
ATOM 3276 C C . LEU A 1 409 ? -10.577 22.852 15.675 1.00 42.59 409 LEU A C 1
ATOM 3278 O O . LEU A 1 409 ? -11.797 22.820 15.850 1.00 42.59 409 LEU A O 1
ATOM 3282 N N . ASP A 1 410 ? -9.812 23.803 16.219 1.00 38.91 410 ASP A N 1
ATOM 3283 C CA . ASP A 1 410 ? -10.331 24.832 17.139 1.00 38.91 410 ASP A CA 1
ATOM 3284 C C . ASP A 1 410 ? -11.170 25.907 16.420 1.00 38.91 410 ASP A C 1
ATOM 3286 O O . ASP A 1 410 ? -12.217 26.324 16.929 1.00 38.91 410 ASP A O 1
ATOM 3290 N N . ASP A 1 411 ? -10.779 26.304 15.203 1.00 44.19 411 ASP A N 1
ATOM 3291 C CA . ASP A 1 411 ? -11.477 27.334 14.414 1.00 44.19 411 ASP A CA 1
ATOM 3292 C C . ASP A 1 411 ? -12.889 26.896 13.974 1.00 44.19 411 ASP A C 1
ATOM 3294 O O . ASP A 1 411 ? -13.773 27.734 13.765 1.00 44.19 411 ASP A O 1
ATOM 3298 N N . PHE A 1 412 ? -13.138 25.584 13.887 1.00 39.19 412 PHE A N 1
ATOM 3299 C CA . PHE A 1 412 ? -14.430 25.026 13.476 1.00 39.19 412 PHE A CA 1
ATOM 3300 C C . PHE A 1 412 ? -15.450 24.900 14.622 1.00 39.19 412 PHE A C 1
ATOM 3302 O O . PHE A 1 412 ? -16.653 24.815 14.366 1.00 39.19 412 PHE A O 1
ATOM 3309 N N . LEU A 1 413 ? -14.998 24.885 15.882 1.00 37.12 413 LEU A N 1
ATOM 3310 C CA . LEU A 1 413 ? -15.843 24.575 17.046 1.00 37.12 413 LEU A CA 1
ATOM 3311 C C . LEU A 1 413 ? -16.308 25.804 17.846 1.00 37.12 413 LEU A C 1
ATOM 3313 O O . LEU A 1 413 ? -17.193 25.667 18.691 1.00 37.12 413 LEU A O 1
ATOM 3317 N N . MET A 1 414 ? -15.769 27.001 17.576 1.00 38.75 414 MET A N 1
ATOM 3318 C CA . MET A 1 414 ? -16.005 28.209 18.391 1.00 38.75 414 MET A CA 1
ATOM 3319 C C . MET A 1 414 ? -16.623 29.408 17.643 1.00 38.75 414 MET A C 1
ATOM 3321 O O . MET A 1 414 ? -16.510 30.549 18.090 1.00 38.75 414 MET A O 1
ATOM 3325 N N . GLN A 1 415 ? -17.361 29.180 16.549 1.00 37.88 415 GLN A N 1
ATOM 3326 C CA . GLN A 1 415 ? -18.184 30.224 15.908 1.00 37.88 415 GLN A CA 1
ATOM 3327 C C . GLN A 1 415 ? -19.693 29.982 16.050 1.00 37.88 415 GLN A C 1
ATOM 3329 O O . GLN A 1 415 ? -20.370 29.646 15.082 1.00 37.88 415 GLN A O 1
ATOM 3334 N N . ASN A 1 416 ? -20.220 30.212 17.262 1.00 32.91 416 ASN A N 1
ATOM 3335 C CA . ASN A 1 416 ? -21.516 30.874 17.504 1.00 32.91 416 ASN A CA 1
ATOM 3336 C C . ASN A 1 416 ? -21.794 31.051 19.014 1.00 32.91 416 ASN A C 1
ATOM 3338 O O . ASN A 1 416 ? -22.238 30.109 19.657 1.00 32.91 416 ASN A O 1
ATOM 3342 N N . GLU A 1 417 ? -21.591 32.259 19.563 1.00 30.66 417 GLU A N 1
ATOM 3343 C CA . GLU A 1 417 ? -22.648 33.087 20.202 1.00 30.66 417 GLU A CA 1
ATOM 3344 C C . GLU A 1 417 ? -22.092 34.304 20.988 1.00 30.66 417 GLU A C 1
ATOM 3346 O O . GLU A 1 417 ? -21.241 34.166 21.860 1.00 30.66 417 GLU A O 1
ATOM 3351 N N . SER A 1 418 ? -22.700 35.486 20.763 1.00 30.05 418 SER A N 1
ATOM 3352 C CA . SER A 1 418 ? -22.580 36.757 21.530 1.00 30.05 418 SER A CA 1
ATOM 3353 C C . SER A 1 418 ? -21.221 37.508 21.500 1.00 30.05 418 SER A C 1
ATOM 3355 O O . SER A 1 418 ? -20.173 36.901 21.641 1.00 30.05 418 SER A O 1
ATOM 3357 N N . ALA A 1 419 ? -21.110 38.844 21.378 1.00 30.06 419 ALA A N 1
ATOM 3358 C CA . ALA A 1 419 ? -21.997 39.978 21.016 1.00 30.06 419 ALA A CA 1
ATOM 3359 C C . ALA A 1 419 ? -21.083 41.233 20.767 1.00 30.06 419 ALA A C 1
ATOM 3361 O O . ALA A 1 419 ? -19.908 41.173 21.109 1.00 30.06 419 ALA A O 1
ATOM 3362 N N . ASN A 1 420 ? -21.450 42.417 20.239 1.00 31.30 420 ASN A N 1
ATOM 3363 C CA . ASN A 1 420 ? -22.699 43.050 19.763 1.00 31.30 420 ASN A CA 1
ATOM 3364 C C . ASN A 1 420 ? -22.344 44.221 18.773 1.00 31.30 420 ASN A C 1
ATOM 3366 O O . ASN A 1 420 ? -21.174 44.597 18.706 1.00 31.30 420 ASN A O 1
ATOM 3370 N N . PRO A 1 421 ? -23.292 44.841 18.027 1.00 40.28 421 PRO A N 1
ATOM 3371 C CA . PRO A 1 421 ? -23.016 45.823 16.952 1.00 40.28 421 PRO A CA 1
ATOM 3372 C C . PRO A 1 421 ? -23.137 47.305 17.425 1.00 40.28 421 PRO A C 1
ATOM 3374 O O . PRO A 1 421 ? -23.478 47.521 18.591 1.00 40.28 421 PRO A O 1
ATOM 3377 N N . PRO A 1 422 ? -22.856 48.350 16.595 1.00 36.34 422 PRO A N 1
ATOM 3378 C CA . PRO A 1 422 ? -23.744 48.834 15.502 1.00 36.34 422 PRO A CA 1
ATOM 3379 C C . PRO A 1 422 ? -22.945 49.284 14.226 1.00 36.34 422 PRO A C 1
ATOM 3381 O O . PRO A 1 422 ? -21.730 49.147 14.207 1.00 36.34 422 PRO A O 1
ATOM 3384 N N . ALA A 1 423 ? -23.474 49.815 13.104 1.00 25.31 423 ALA A N 1
ATOM 3385 C CA . ALA A 1 423 ? -24.777 50.415 12.778 1.00 25.31 423 ALA A CA 1
ATOM 3386 C C . ALA A 1 423 ? -25.093 50.439 11.250 1.00 25.31 423 ALA A C 1
ATOM 3388 O O . ALA A 1 423 ? -24.187 50.393 10.423 1.00 25.31 423 ALA A O 1
ATOM 3389 N N . SER A 1 424 ? -26.362 50.744 10.919 1.00 26.91 424 SER A N 1
ATOM 3390 C CA . SER A 1 424 ? -26.897 51.287 9.638 1.00 26.91 424 SER A CA 1
ATOM 3391 C C . SER A 1 424 ? -27.040 50.349 8.418 1.00 26.91 424 SER A C 1
ATOM 3393 O O . SER A 1 424 ? -26.115 49.623 8.084 1.00 26.91 424 SER A O 1
ATOM 3395 N N . GLY A 1 425 ? -28.192 50.392 7.711 1.00 25.55 425 GLY A N 1
ATOM 3396 C CA . GLY A 1 425 ? -28.290 49.688 6.415 1.00 25.55 425 GLY A CA 1
ATOM 3397 C C . GLY A 1 425 ? -29.624 49.528 5.659 1.00 25.55 425 GLY A C 1
ATOM 3398 O O . GLY A 1 425 ? -29.544 49.327 4.462 1.00 25.55 425 GLY A O 1
ATOM 3399 N N . GLY A 1 426 ? -30.816 49.664 6.263 1.00 24.83 426 GLY A N 1
ATOM 3400 C CA . GLY A 1 426 ? -32.098 49.883 5.542 1.00 24.83 426 GLY A CA 1
ATOM 3401 C C . GLY A 1 426 ? -32.765 48.741 4.723 1.00 24.83 426 GLY A C 1
ATOM 3402 O O . GLY A 1 426 ? -32.182 48.219 3.787 1.00 24.83 426 GLY A O 1
ATOM 3403 N N . ALA A 1 427 ? -34.072 48.531 4.986 1.00 25.86 427 ALA A N 1
ATOM 3404 C CA . ALA A 1 427 ? -35.109 47.914 4.117 1.00 25.86 427 ALA A CA 1
ATOM 3405 C C . ALA A 1 427 ? -34.950 46.427 3.676 1.00 25.86 427 ALA A C 1
ATOM 3407 O O . ALA A 1 427 ? -33.856 45.942 3.450 1.00 25.86 427 ALA A O 1
ATOM 3408 N N . SER A 1 428 ? -36.011 45.629 3.489 1.00 26.91 428 SER A N 1
ATOM 3409 C CA . SER A 1 428 ? -37.431 45.754 3.869 1.00 26.91 428 SER A CA 1
ATOM 3410 C C . SER A 1 428 ? -38.116 44.378 3.850 1.00 26.91 428 SER A C 1
ATOM 3412 O O . SER A 1 428 ? -37.965 43.646 2.880 1.00 26.91 428 SER A O 1
ATOM 3414 N N . VAL A 1 429 ? -38.898 44.091 4.897 1.00 29.33 429 VAL A N 1
ATOM 3415 C CA . VAL A 1 429 ? -40.188 43.363 4.904 1.00 29.33 429 VAL A CA 1
ATOM 3416 C C . VAL A 1 429 ? -40.526 42.507 3.667 1.00 29.33 429 VAL A C 1
ATOM 3418 O O . VAL A 1 429 ? -40.875 43.066 2.634 1.00 29.33 429 VAL A O 1
ATOM 3421 N N . ASP A 1 430 ? -40.611 41.180 3.834 1.00 26.92 430 ASP A N 1
ATOM 3422 C CA . ASP A 1 430 ? -41.909 40.493 3.698 1.00 26.92 430 ASP A CA 1
ATOM 3423 C C . ASP A 1 430 ? -41.942 39.086 4.331 1.00 26.92 430 ASP A C 1
ATOM 3425 O O . ASP A 1 430 ? -40.928 38.407 4.487 1.00 26.92 430 ASP A O 1
ATOM 3429 N N . SER A 1 431 ? -43.135 38.675 4.761 1.00 28.25 431 SER A N 1
ATOM 3430 C CA . SER A 1 431 ? -43.428 37.383 5.405 1.00 28.25 431 SER A CA 1
ATOM 3431 C C . SER A 1 431 ? -43.602 36.239 4.400 1.00 28.25 431 SER A C 1
ATOM 3433 O O . SER A 1 431 ? -44.060 36.531 3.308 1.00 28.25 431 SER A O 1
ATOM 3435 N N . TYR A 1 432 ? -43.422 34.963 4.791 1.00 25.14 432 TYR A N 1
ATOM 3436 C CA . TYR A 1 432 ? -44.399 33.875 4.526 1.00 25.14 432 TYR A CA 1
ATOM 3437 C C . TYR A 1 432 ? -44.030 32.524 5.198 1.00 25.14 432 TYR A C 1
ATOM 3439 O O . TYR A 1 432 ? -43.033 31.889 4.879 1.00 25.14 432 TYR A O 1
ATOM 3447 N N . SER A 1 433 ? -44.911 32.099 6.115 1.00 27.83 433 SER A N 1
ATOM 3448 C CA . SER A 1 433 ? -45.503 30.751 6.301 1.00 27.83 433 SER A CA 1
ATOM 3449 C C . SER A 1 433 ? -44.679 29.445 6.294 1.00 27.83 433 SER A C 1
ATOM 3451 O O . SER A 1 433 ? -44.043 29.077 5.312 1.00 27.83 433 SER A O 1
ATOM 3453 N N . LYS A 1 434 ? -44.931 28.619 7.326 1.00 39.69 434 LYS A N 1
ATOM 3454 C CA . LYS A 1 434 ? -44.646 27.168 7.379 1.00 39.69 434 LYS A CA 1
ATOM 3455 C C . LYS A 1 434 ? -45.194 26.392 6.158 1.00 39.69 434 LYS A C 1
ATOM 3457 O O . LYS A 1 434 ? -46.372 26.573 5.843 1.00 39.69 434 LYS A O 1
ATOM 3462 N N . PRO A 1 435 ? -44.446 25.424 5.591 1.00 30.20 435 PRO A N 1
ATOM 3463 C CA . PRO A 1 435 ? -45.008 24.342 4.780 1.00 30.20 435 PRO A CA 1
ATOM 3464 C C . PRO A 1 435 ? -45.533 23.169 5.655 1.00 30.20 435 PRO A C 1
ATOM 3466 O O . PRO A 1 435 ? -45.130 23.046 6.816 1.00 30.20 435 PRO A O 1
ATOM 3469 N N . PRO A 1 436 ? -46.461 22.324 5.149 1.00 31.47 436 PRO A N 1
ATOM 3470 C CA . PRO A 1 436 ? -47.276 21.435 5.984 1.00 31.47 436 PRO A CA 1
ATOM 3471 C C . PRO A 1 436 ? -46.826 19.961 6.050 1.00 31.47 436 PRO A C 1
ATOM 3473 O O . PRO A 1 436 ? -46.126 19.434 5.188 1.00 31.47 436 PRO A O 1
ATOM 3476 N N . SER A 1 437 ? -47.339 19.268 7.068 1.00 44.47 437 SER A N 1
ATOM 3477 C CA . SER A 1 437 ? -47.128 17.848 7.370 1.00 44.47 437 SER A CA 1
ATOM 3478 C C . SER A 1 437 ? -47.777 16.887 6.354 1.00 44.47 437 SER A C 1
ATOM 3480 O O . SER A 1 437 ? -48.835 16.330 6.634 1.00 44.47 437 SER A O 1
ATOM 3482 N N . SER A 1 438 ? -47.162 16.656 5.186 1.00 45.84 438 SER A N 1
ATOM 3483 C CA . SER A 1 438 ? -47.703 15.703 4.188 1.00 45.84 438 SER A CA 1
ATOM 3484 C C . SER A 1 438 ? -46.700 14.759 3.501 1.00 45.84 438 SER A C 1
ATOM 3486 O O . SER A 1 438 ? -47.130 13.836 2.810 1.00 45.84 438 SER A O 1
ATOM 3488 N N . MET A 1 439 ? -45.383 14.880 3.721 1.00 35.78 439 MET A N 1
ATOM 3489 C CA . MET A 1 439 ? -44.402 13.978 3.074 1.00 35.78 439 MET A CA 1
ATOM 3490 C C . MET A 1 439 ? -44.150 12.648 3.816 1.00 35.78 439 MET A C 1
ATOM 3492 O O . MET A 1 439 ? -43.538 11.742 3.257 1.00 35.78 439 MET A O 1
ATOM 3496 N N . VAL A 1 440 ? -44.674 12.473 5.037 1.00 42.59 440 VAL A N 1
ATOM 3497 C CA . VAL A 1 440 ? -44.501 11.233 5.830 1.00 42.59 440 VAL A CA 1
ATOM 3498 C C . VAL A 1 440 ? -45.498 10.126 5.437 1.00 42.59 440 VAL A C 1
ATOM 3500 O O . VAL A 1 440 ? -45.197 8.943 5.595 1.00 42.59 440 VAL A O 1
ATOM 3503 N N . GLU A 1 441 ? -46.665 10.467 4.877 1.00 43.53 441 GLU A N 1
ATOM 3504 C CA . GLU A 1 441 ? -47.647 9.462 4.426 1.00 43.53 441 GLU A CA 1
ATOM 3505 C C . GLU A 1 441 ? -47.359 8.912 3.021 1.00 43.53 441 GLU A C 1
ATOM 3507 O O . GLU A 1 441 ? -47.635 7.740 2.758 1.00 43.53 441 GLU A O 1
ATOM 3512 N N . ALA A 1 442 ? -46.731 9.698 2.138 1.00 37.44 442 ALA A N 1
ATOM 3513 C CA . ALA A 1 442 ? -46.350 9.238 0.800 1.00 37.44 442 ALA A CA 1
ATOM 3514 C C . ALA A 1 442 ? -45.338 8.073 0.854 1.00 37.44 442 ALA A C 1
ATOM 3516 O O . ALA A 1 442 ? -45.511 7.064 0.169 1.00 37.44 442 ALA A O 1
ATOM 3517 N N . ALA A 1 443 ? -44.334 8.162 1.735 1.00 37.00 443 ALA A N 1
ATOM 3518 C CA . ALA A 1 443 ? -43.295 7.140 1.888 1.00 37.00 443 ALA A CA 1
ATOM 3519 C C . ALA A 1 443 ? -43.808 5.812 2.486 1.00 37.00 443 ALA A C 1
ATOM 3521 O O . ALA A 1 443 ? -43.263 4.747 2.196 1.00 37.00 443 ALA A O 1
ATOM 3522 N N . LYS A 1 444 ? -44.880 5.840 3.295 1.00 45.94 444 LYS A N 1
ATOM 3523 C CA . LYS A 1 444 ? -45.475 4.618 3.868 1.00 45.94 444 LYS A CA 1
ATOM 3524 C C . LYS A 1 444 ? -46.324 3.828 2.873 1.00 45.94 444 LYS A C 1
ATOM 3526 O O . LYS A 1 444 ? -46.479 2.623 3.057 1.00 45.94 444 LYS A O 1
ATOM 3531 N N . LYS A 1 445 ? -46.864 4.470 1.831 1.00 44.94 445 LYS A N 1
ATOM 3532 C CA . LYS A 1 445 ? -47.771 3.805 0.885 1.00 44.94 445 LYS A CA 1
ATOM 3533 C C . LYS A 1 445 ? -47.031 2.962 -0.160 1.00 44.94 445 LYS A C 1
ATOM 3535 O O . LYS A 1 445 ? -47.447 1.841 -0.424 1.00 44.94 445 LYS A O 1
ATOM 3540 N N . VAL A 1 446 ? -45.891 3.444 -0.662 1.00 45.72 446 VAL A N 1
ATOM 3541 C CA . VAL A 1 446 ? -45.059 2.715 -1.645 1.00 45.72 446 VAL A CA 1
ATOM 3542 C C . VAL A 1 446 ? -44.504 1.410 -1.055 1.00 45.72 446 VAL A C 1
ATOM 3544 O O . VAL A 1 446 ? -44.584 0.357 -1.681 1.00 45.72 446 VAL A O 1
ATOM 3547 N N . ARG A 1 447 ? -44.035 1.439 0.201 1.00 42.75 447 ARG A N 1
ATOM 3548 C CA . ARG A 1 447 ? -43.434 0.268 0.872 1.00 42.75 447 ARG A CA 1
ATOM 3549 C C . ARG A 1 447 ? -44.441 -0.836 1.242 1.00 42.75 447 ARG A C 1
ATOM 3551 O O . ARG A 1 447 ? -44.033 -1.942 1.586 1.00 42.75 447 ARG A O 1
ATOM 3558 N N . ALA A 1 448 ? -45.745 -0.554 1.182 1.00 42.97 448 ALA A N 1
ATOM 3559 C CA . ALA A 1 448 ? -46.795 -1.538 1.441 1.00 42.97 448 ALA A CA 1
ATOM 3560 C C . ALA A 1 448 ? -47.100 -2.410 0.207 1.00 42.97 448 ALA A C 1
ATOM 3562 O O . ALA A 1 448 ? -47.350 -3.608 0.355 1.00 42.97 448 ALA A O 1
ATOM 3563 N N . GLU A 1 449 ? -47.036 -1.842 -1.001 1.00 44.75 449 GLU A N 1
ATOM 3564 C CA . GLU A 1 449 ? -47.443 -2.523 -2.239 1.00 44.75 449 GLU A CA 1
ATOM 3565 C C . GLU A 1 449 ? -46.395 -3.545 -2.729 1.00 44.75 449 GLU A C 1
ATOM 3567 O O . GLU A 1 449 ? -46.770 -4.628 -3.183 1.00 44.75 449 GLU A O 1
ATOM 3572 N N . GLU A 1 450 ? -45.094 -3.309 -2.516 1.00 43.72 450 GLU A N 1
ATOM 3573 C CA . GLU A 1 450 ? -44.043 -4.294 -2.846 1.00 43.72 450 GLU A CA 1
ATOM 3574 C C . GLU A 1 450 ? -44.097 -5.564 -1.978 1.00 43.72 450 GLU A C 1
ATOM 3576 O O . GLU A 1 450 ? -43.810 -6.667 -2.451 1.00 43.72 450 GLU A O 1
ATOM 3581 N N . SER A 1 451 ? -44.515 -5.449 -0.711 1.00 40.81 451 SER A N 1
ATOM 3582 C CA . SER A 1 451 ? -44.589 -6.599 0.206 1.00 40.81 451 SER A CA 1
ATOM 3583 C C . SER A 1 451 ? -45.732 -7.577 -0.115 1.00 40.81 451 SER A C 1
ATOM 3585 O O . SER A 1 451 ? -45.676 -8.747 0.272 1.00 40.81 451 SER A O 1
ATOM 3587 N N . ALA A 1 452 ? -46.745 -7.129 -0.867 1.00 43.53 452 ALA A N 1
ATOM 3588 C CA . ALA A 1 452 ? -47.875 -7.953 -1.292 1.00 43.53 452 ALA A CA 1
ATOM 3589 C C . ALA A 1 452 ? -47.562 -8.810 -2.536 1.00 43.53 452 ALA A C 1
ATOM 3591 O O . ALA A 1 452 ? -48.144 -9.881 -2.707 1.00 43.53 452 ALA A O 1
ATOM 3592 N N . GLY A 1 453 ? -46.616 -8.386 -3.384 1.00 40.22 453 GLY A N 1
ATOM 3593 C CA . GLY A 1 453 ? -46.304 -9.051 -4.657 1.00 40.22 453 GLY A CA 1
ATOM 3594 C C . GLY A 1 453 ? -45.521 -10.368 -4.549 1.00 40.22 453 GLY A C 1
ATOM 3595 O O . GLY A 1 453 ? -45.455 -11.115 -5.522 1.00 40.22 453 GLY A O 1
ATOM 3596 N N . LYS A 1 454 ? -44.932 -10.682 -3.385 1.00 41.81 454 LYS A N 1
ATOM 3597 C CA . LYS A 1 454 ? -43.983 -11.807 -3.218 1.00 41.81 454 LYS A CA 1
ATOM 3598 C C . LYS A 1 454 ? -44.542 -13.044 -2.494 1.00 41.81 454 LYS A C 1
ATOM 3600 O O . LYS A 1 454 ? -43.782 -13.953 -2.173 1.00 41.81 454 LYS A O 1
ATOM 3605 N N . LYS A 1 455 ? -45.861 -13.114 -2.253 1.00 40.72 455 LYS A N 1
ATOM 3606 C CA . LYS A 1 455 ? -46.556 -14.273 -1.641 1.00 40.72 455 LYS A CA 1
ATOM 3607 C C . LYS A 1 455 ? -47.609 -14.911 -2.563 1.00 40.72 455 LYS A C 1
ATOM 3609 O O . LYS A 1 455 ? -48.756 -15.105 -2.172 1.00 40.72 455 LYS A O 1
ATOM 3614 N N . ALA A 1 456 ? -47.205 -15.292 -3.775 1.00 40.03 456 ALA A N 1
ATOM 3615 C CA . ALA A 1 456 ? -47.997 -16.171 -4.639 1.00 40.03 456 ALA A CA 1
ATOM 3616 C C . ALA A 1 456 ? -47.090 -16.996 -5.574 1.00 40.03 456 ALA A C 1
ATOM 3618 O O . ALA A 1 456 ? -46.761 -16.554 -6.670 1.00 40.03 456 ALA A O 1
ATOM 3619 N N . GLY A 1 457 ? -46.685 -18.200 -5.152 1.00 30.19 457 GLY A N 1
ATOM 3620 C CA . GLY A 1 457 ? -45.938 -19.114 -6.024 1.00 30.19 457 GLY A CA 1
ATOM 3621 C C . GLY A 1 457 ? -45.294 -20.309 -5.317 1.00 30.19 457 GLY A C 1
ATOM 3622 O O . GLY A 1 457 ? -44.262 -20.155 -4.680 1.00 30.19 457 GLY A O 1
ATOM 3623 N N . GLY A 1 458 ? -45.865 -21.503 -5.514 1.00 29.64 458 GLY A N 1
ATOM 3624 C CA . GLY A 1 458 ? -45.149 -22.779 -5.367 1.00 29.64 458 GLY A CA 1
ATOM 3625 C C . GLY A 1 458 ? -45.150 -23.428 -3.979 1.00 29.64 458 GLY A C 1
ATOM 3626 O O . GLY A 1 458 ? -44.233 -23.237 -3.191 1.00 29.64 458 GLY A O 1
ATOM 3627 N N . ALA A 1 459 ? -46.125 -24.306 -3.736 1.00 32.06 459 ALA A N 1
ATOM 3628 C CA . ALA A 1 459 ? -46.052 -25.355 -2.717 1.00 32.06 459 ALA A CA 1
ATOM 3629 C C . ALA A 1 459 ? -46.377 -26.719 -3.360 1.00 32.06 459 ALA A C 1
ATOM 3631 O O . ALA A 1 459 ? -47.036 -26.749 -4.399 1.00 32.06 459 ALA A O 1
ATOM 3632 N N . SER A 1 460 ? -45.993 -27.812 -2.684 1.00 30.11 460 SER A N 1
ATOM 3633 C CA . SER A 1 460 ? -46.261 -29.230 -3.011 1.00 30.11 460 SER A CA 1
ATOM 3634 C C . SER A 1 460 ? -45.392 -29.896 -4.094 1.00 30.11 460 SER A C 1
ATOM 3636 O O . SER A 1 460 ? -45.638 -29.731 -5.287 1.00 30.11 460 SER A O 1
ATOM 3638 N N . ALA A 1 461 ? -44.474 -30.774 -3.663 1.00 33.00 461 ALA A N 1
ATOM 3639 C CA . ALA A 1 461 ? -44.710 -32.227 -3.735 1.00 33.00 461 ALA A CA 1
ATOM 3640 C C . ALA A 1 461 ? -43.690 -33.018 -2.879 1.00 33.00 461 ALA A C 1
ATOM 3642 O O . ALA A 1 461 ? -42.482 -32.850 -3.036 1.00 33.00 461 ALA A O 1
ATOM 3643 N N . ASP A 1 462 ? -44.183 -33.895 -1.998 1.00 34.22 462 ASP A N 1
ATOM 3644 C CA . ASP A 1 462 ? -43.388 -34.857 -1.214 1.00 34.22 462 ASP A CA 1
ATOM 3645 C C . ASP A 1 462 ? -42.977 -36.099 -2.033 1.00 34.22 462 ASP A C 1
ATOM 3647 O O . ASP A 1 462 ? -43.665 -36.474 -2.984 1.00 34.22 462 ASP A O 1
ATOM 3651 N N . GLY A 1 463 ? -41.921 -36.813 -1.608 1.00 29.55 463 GLY A N 1
ATOM 3652 C CA . GLY A 1 463 ? -41.634 -38.167 -2.116 1.00 29.55 463 GLY A CA 1
ATOM 3653 C C . GLY A 1 463 ? -40.208 -38.695 -1.904 1.00 29.55 463 GLY A C 1
ATOM 3654 O O . GLY A 1 463 ? -39.392 -38.656 -2.818 1.00 29.55 463 GLY A O 1
ATOM 3655 N N . ALA A 1 464 ? -39.918 -39.254 -0.727 1.00 29.91 464 ALA A N 1
ATOM 3656 C CA . ALA A 1 464 ? -38.716 -40.068 -0.457 1.00 29.91 464 ALA A CA 1
ATOM 3657 C C . ALA A 1 464 ? -39.070 -41.587 -0.506 1.00 29.91 464 ALA A C 1
ATOM 3659 O O . ALA A 1 464 ? -40.251 -41.884 -0.703 1.00 29.91 464 ALA A O 1
ATOM 3660 N N . PRO A 1 465 ? -38.171 -42.573 -0.236 1.00 52.59 465 PRO A N 1
ATOM 3661 C CA . PRO A 1 465 ? -36.704 -42.534 -0.072 1.00 52.59 465 PRO A CA 1
ATOM 3662 C C . PRO A 1 465 ? -35.913 -43.717 -0.736 1.00 52.59 465 PRO A C 1
ATOM 3664 O O . PRO A 1 465 ? -36.490 -44.666 -1.255 1.00 52.59 465 PRO A O 1
ATOM 3667 N N . ALA A 1 466 ? -34.583 -43.710 -0.523 1.00 30.33 466 ALA A N 1
ATOM 3668 C CA . ALA A 1 466 ? -33.705 -44.865 -0.205 1.00 30.33 466 ALA A CA 1
ATOM 3669 C C . ALA A 1 466 ? -32.967 -45.717 -1.282 1.00 30.33 466 ALA A C 1
ATOM 3671 O O . ALA A 1 466 ? -33.535 -46.182 -2.262 1.00 30.33 466 ALA A O 1
ATOM 3672 N N . ALA A 1 467 ? -31.719 -46.051 -0.891 1.00 31.16 467 ALA A N 1
ATOM 3673 C CA . ALA A 1 467 ? -30.985 -47.327 -1.051 1.00 31.16 467 ALA A CA 1
ATOM 3674 C C . ALA A 1 467 ? -29.825 -47.470 -2.083 1.00 31.16 467 ALA A C 1
ATOM 3676 O O . ALA A 1 467 ? -30.030 -47.653 -3.276 1.00 31.16 467 ALA A O 1
ATOM 3677 N N . SER A 1 468 ? -28.612 -47.553 -1.504 1.00 30.97 468 SER A N 1
ATOM 3678 C CA . SER A 1 468 ? -27.550 -48.575 -1.700 1.00 30.97 468 SER A CA 1
ATOM 3679 C C . SER A 1 468 ? -26.705 -48.711 -2.988 1.00 30.97 468 SER A C 1
ATOM 3681 O O . SER A 1 468 ? -27.207 -48.825 -4.098 1.00 30.97 468 SER A O 1
ATOM 3683 N N . ASP A 1 469 ? -25.408 -48.913 -2.712 1.00 32.12 469 ASP A N 1
ATOM 3684 C CA . ASP A 1 469 ? -24.422 -49.786 -3.377 1.00 32.12 469 ASP A CA 1
ATOM 3685 C C . ASP A 1 469 ? -23.673 -49.371 -4.667 1.00 32.12 469 ASP A C 1
ATOM 3687 O O . ASP A 1 469 ? -24.178 -49.307 -5.783 1.00 32.12 469 ASP A O 1
ATOM 3691 N N . SER A 1 470 ? -22.354 -49.222 -4.477 1.00 32.06 470 SER A N 1
ATOM 3692 C CA . SER A 1 470 ? -21.286 -49.566 -5.439 1.00 32.06 470 SER A CA 1
ATOM 3693 C C . SER A 1 470 ? -21.092 -51.107 -5.483 1.00 32.06 470 SER A C 1
ATOM 3695 O O . SER A 1 470 ? -21.636 -51.762 -4.595 1.00 32.06 470 SER A O 1
ATOM 3697 N N . PRO A 1 471 ? -20.266 -51.730 -6.368 1.00 48.84 471 PRO A N 1
ATOM 3698 C CA . PRO A 1 471 ? -19.238 -51.141 -7.241 1.00 48.84 471 PRO A CA 1
ATOM 3699 C C . PRO A 1 471 ? -19.118 -51.767 -8.664 1.00 48.84 471 PRO A C 1
ATOM 3701 O O . PRO A 1 471 ? -19.901 -52.615 -9.072 1.00 48.84 471 PRO A O 1
ATOM 3704 N N . ALA A 1 472 ? -18.010 -51.415 -9.338 1.00 32.41 472 ALA A N 1
ATOM 3705 C CA . ALA A 1 472 ? -17.166 -52.277 -10.193 1.00 32.41 472 ALA A CA 1
ATOM 3706 C C . ALA A 1 472 ? -17.168 -52.098 -11.731 1.00 32.41 472 ALA A C 1
ATOM 3708 O O . ALA A 1 472 ? -18.183 -52.019 -12.413 1.00 32.41 472 ALA A O 1
ATOM 3709 N N . ARG A 1 473 ? -15.931 -52.109 -12.260 1.00 36.75 473 ARG A N 1
ATOM 3710 C CA . ARG A 1 473 ? -15.538 -52.252 -13.677 1.00 36.75 473 ARG A CA 1
ATOM 3711 C C . ARG A 1 473 ? -15.968 -53.609 -14.260 1.00 36.75 473 ARG A C 1
ATOM 3713 O O . ARG A 1 473 ? -16.099 -54.579 -13.516 1.00 36.75 473 ARG A O 1
ATOM 3720 N N . PRO A 1 474 ? -15.926 -53.739 -15.596 1.00 41.78 474 PRO A N 1
ATOM 3721 C CA . PRO A 1 474 ? -14.870 -54.601 -16.151 1.00 41.78 474 PRO A CA 1
ATOM 3722 C C . PRO A 1 474 ? -13.991 -53.920 -17.219 1.00 41.78 474 PRO A C 1
ATOM 3724 O O . PRO A 1 474 ? -14.256 -52.810 -17.673 1.00 41.78 474 PRO A O 1
ATOM 3727 N N . GLN A 1 475 ? -12.892 -54.589 -17.576 1.00 34.12 475 GLN A N 1
ATOM 3728 C CA . GLN A 1 475 ? -11.940 -54.187 -18.619 1.00 34.12 475 GLN A CA 1
ATOM 3729 C C . GLN A 1 475 ? -12.122 -55.001 -19.918 1.00 34.12 475 GLN A C 1
ATOM 3731 O O . GLN A 1 475 ? -12.663 -56.104 -19.889 1.00 34.12 475 GLN A O 1
ATOM 3736 N N . SER A 1 476 ? -11.427 -54.539 -20.967 1.00 33.09 476 SER A N 1
ATOM 3737 C CA . SER A 1 476 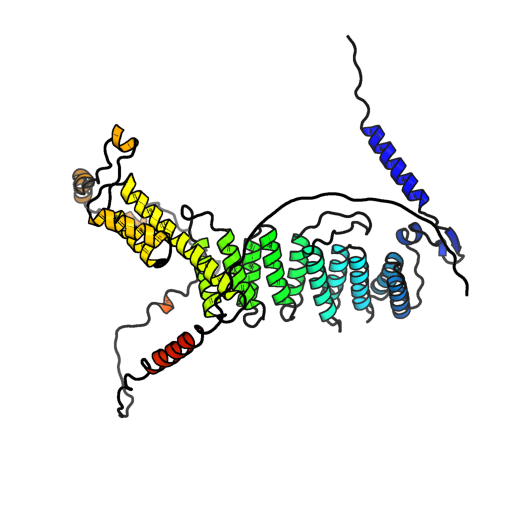? -10.690 -55.335 -21.977 1.00 33.09 476 SER A CA 1
ATOM 3738 C C . SER A 1 476 ? -11.394 -55.814 -23.261 1.00 33.09 476 SER A C 1
ATOM 3740 O O . SER A 1 476 ? -12.568 -56.162 -23.265 1.00 33.09 476 SER A O 1
ATOM 3742 N N . GLY A 1 477 ? -10.590 -55.863 -24.339 1.00 31.81 477 GLY A N 1
ATOM 3743 C CA . GLY A 1 477 ? -10.932 -56.299 -25.704 1.00 31.81 477 GLY A CA 1
ATOM 3744 C C . GLY A 1 477 ? -11.330 -55.142 -26.640 1.00 31.81 477 GLY A C 1
ATOM 3745 O O . GLY A 1 477 ? -12.258 -54.412 -26.326 1.00 31.81 477 GLY A O 1
ATOM 3746 N N . GLY A 1 478 ? -10.702 -54.893 -27.797 1.00 31.06 478 GLY A N 1
ATOM 3747 C CA . GLY A 1 478 ? -9.563 -55.548 -28.469 1.00 31.06 478 GLY A CA 1
ATOM 3748 C C . GLY A 1 478 ? -9.780 -55.608 -29.996 1.00 31.06 478 GLY A C 1
ATOM 3749 O O . GLY A 1 478 ? -10.916 -55.803 -30.409 1.00 31.06 478 GLY A O 1
ATOM 3750 N N . SER A 1 479 ? -8.709 -55.498 -30.806 1.00 34.31 479 SER A N 1
ATOM 3751 C CA . SER A 1 479 ? -8.665 -55.607 -32.298 1.00 34.31 479 SER A CA 1
ATOM 3752 C C . SER A 1 479 ? -9.513 -54.581 -33.094 1.00 34.31 479 SER A C 1
ATOM 3754 O O . SER A 1 479 ? -10.713 -54.465 -32.907 1.00 34.31 479 SER A O 1
ATOM 3756 N N . GLU A 1 480 ? -8.916 -53.660 -33.861 1.00 35.50 480 GLU A N 1
ATOM 3757 C CA . GLU A 1 480 ? -8.314 -53.802 -35.214 1.00 35.50 480 GLU A CA 1
ATOM 3758 C C . GLU A 1 480 ? -9.312 -53.822 -36.392 1.00 35.50 480 GLU A C 1
ATOM 3760 O O . GLU A 1 480 ? -9.963 -54.828 -36.643 1.00 35.50 480 GLU A O 1
ATOM 3765 N N . SER A 1 481 ? -9.306 -52.747 -37.194 1.00 38.03 481 SER A N 1
ATOM 3766 C CA . SER A 1 481 ? -9.244 -52.773 -38.675 1.00 38.03 481 SER A CA 1
ATOM 3767 C C . SER A 1 481 ? -9.226 -51.318 -39.184 1.00 38.03 481 SER A C 1
ATOM 3769 O O . SER A 1 481 ? -10.160 -50.564 -38.938 1.00 38.03 481 SER A O 1
ATOM 3771 N N . ALA A 1 482 ? -8.094 -50.825 -39.685 1.00 41.34 482 ALA A N 1
ATOM 3772 C CA . ALA A 1 482 ? -7.702 -50.861 -41.102 1.00 41.34 482 ALA A CA 1
ATOM 3773 C C . ALA A 1 482 ? -8.390 -49.773 -41.954 1.00 41.34 482 ALA A C 1
ATOM 3775 O O . ALA A 1 482 ? -9.545 -49.896 -42.350 1.00 41.34 482 ALA A O 1
ATOM 3776 N N . GLY A 1 483 ? -7.642 -48.714 -42.277 1.00 41.19 483 GLY A N 1
ATOM 3777 C CA . GLY A 1 483 ? -8.085 -47.685 -43.218 1.00 41.19 483 GLY A CA 1
ATOM 3778 C C . GLY A 1 483 ? -7.865 -48.083 -44.681 1.00 41.19 483 GLY A C 1
ATOM 3779 O O . GLY A 1 483 ? -6.927 -48.819 -44.995 1.00 41.19 483 GLY A O 1
ATOM 3780 N N . LYS A 1 484 ? -8.706 -47.546 -45.575 1.00 45.75 484 LYS A N 1
ATOM 3781 C CA . LYS A 1 484 ? -8.388 -47.272 -46.990 1.00 45.75 484 LYS A CA 1
ATOM 3782 C C . LYS A 1 484 ? -9.525 -46.505 -47.676 1.00 45.75 484 LYS A C 1
ATOM 3784 O O . LYS A 1 484 ? -10.522 -47.112 -48.067 1.00 45.75 484 LYS A O 1
ATOM 3789 N N . LYS A 1 485 ? -9.318 -45.211 -47.918 1.00 49.53 485 LYS A N 1
ATOM 3790 C CA . LYS A 1 485 ? -9.249 -44.625 -49.267 1.00 49.53 485 LYS A CA 1
ATOM 3791 C C . LYS A 1 485 ? -8.730 -43.196 -49.203 1.00 49.53 485 LYS A C 1
ATOM 3793 O O . LYS A 1 485 ? -8.976 -42.554 -48.164 1.00 49.53 485 LYS A O 1
#

Sequence (485 aa):
MKSAKKMKMGKFLKTAFCALGMFACACANAALVWDANNGWTVQGGVLANVLGENVNVQNALEAMNEGKKAFDEGDYWLALGYYRTVVRDYPNSIFAPEAYYQMAMVYQARGQFENAFESLQEIVNRYPDYPNFNLVVGAEYNLGAAVQGGATPYLWGWIPWFTNYKDAITYYEAVVKNAPYSDYAPIALINIALVAEQEDTYEVAFDALDRLINTYPKSLFTSDAYLQMAKVYRKLVEGPEYDQEPTRNAISFFHDYLILFPHEAEVANAEEGLEQMEDTLARSRLLMGDFFYYYRNNSLAASIFYNETITIAPRSPAADEARAQLEKIEKGILAPMTPYDWFWGRYEKPTVDQFEDETRIEELNNDEFEIMSLDAFLSTPGAVVEERLTPDGQPVSTQYFAPLFGEDLDDFLMQNESANPPASGGASVDSYSKPPSSMVEAAKKVRAEESAGKKAGGASADGAPAASDSPARPQSGGSESAGKK